Protein AF-A0A1E1XNE6-F1 (afdb_monomer_lite)

Foldseek 3Di:
DCQPDPLLLVQLVLLQFAEEEEAAFFLLCLVVVQVSNCVSPVLEDEAELCPQQDDDNRDDDDPVSSVVSLVVSLVVLLVCLVVSRRHYYDRYNPQALQSVQSVLLSCQLSQHHYDYHYSDDPVPDDLVSSCVRGPVNDDSVVRVVSNVRGDDWAFQFWFWWFRPLVLLLVQLVVLVLLVLCVVVVHPSPFFWWFAGHIWGWTLEGLRRVPDVVSVVLCVQCVVQFSPKDKWWFFWWKAFPQWIKGKTADDPCCNVRRSPPDDHPFDPCVLDDDSHRNHDQGDGSPNDDPDRPDFPDWAFDDDDDLRIIIIGSTGRPSDNPDPSPDGSCPSVVVVVCVVVVVPDAFDDRPQWTWDDDPGIIIIGGRTTGMTMTGIHGHHHSDDPPWDFDPCCVVPVDDPPDRDDGTDDD

Sequence (408 aa):
PFLNNDESIEFLRSYGRVMFITRGLPGSGKSGIAEAVKETYQSCKIIRADQMFVGFGAVEKTPETTIESHLRCQQKTVEALERNTSFVVNCNNNATIRETSKYIELAASYGYLVIIIDTFQKELMTVEYLVACNTKMLDRTYINRALEKWEEVHPLCTGWFLKPSDKSSLLCRLALLLKECAAKGLPTNVQVYAIPGPTFCLARFCWFGMEQSNRDYFDKVKNAIGTTHLLRVCGYMIENETIYGLVELEDTLKEELAGGHAVESLETARWKATCCVALPATPFPQPEEDAPQLAMSVPTSAVSNHTSFIVLGNTNGATTTPNAPKPKIAETWQKVLRETRHTLAARIGDAAVRVGDGGLLVLLDHALCVETLFAGFYQPYIPSYRPCKYFATKGGCKRRTTCMFDHF

Secondary structure (DSSP, 8-state):
-TTT-HHHHHHHHHH--EEEEEE--TTSSHHHHHHHHHHHSTT-EEE-GGGGGSSTTPPP--HHHHHHHHHHHHHHHHHHHHTT-SEEEE-S---SHHHHHHHHHHHHHTTPEEEEEE---TTT--HHHHHHH-TT---HHHHHHHHHT------SEEEEEEPHHHHHHHHHHHHHHHHHHHHTT-S-----EEPSS-EEEEEEE-GGG-SHHHHHHHHHHGGGTT-EEEEEEEEEEEETTEEEEEEE--HHHIIIII-SS------GGG------SS---EEPPPPPS-----EEEEEPPS--S-EEEEEEEESS---SPP----THHHHHHHHHHHHTTSSPPEEETTEEEEEETTEEEEEEEEEEEEEEEEEEE-----TTPPB-HHHHHHSS-TT-S--SB---

Radius of gyration: 23.11 Å; chains: 1; bounding box: 55×43×73 Å

Organism: Amblyomma sculptum (NCBI:txid1581419)

pLDDT: mean 79.0, std 18.54, range [33.38, 98.25]

InterPro domains:
  IPR000571 Zinc finger, CCCH-type [PS50103] (382-408)
  IPR008431 Cyclic nucleotide phosphodiesterase [PTHR10156] (1-381)
  IPR027417 P-loop containing nucleoside triphosphate hydrolase [G3DSA:3.40.50.300] (15-153)
  IPR027417 P-loop containing nucleoside triphosphate hydrolase [SSF52540] (17-117)

Structure (mmCIF, N/CA/C/O backbone):
data_AF-A0A1E1XNE6-F1
#
_entry.id   AF-A0A1E1XNE6-F1
#
loop_
_atom_site.group_PDB
_atom_site.id
_atom_site.type_symbol
_atom_site.label_atom_id
_atom_site.label_alt_id
_atom_site.label_comp_id
_atom_site.label_asym_id
_atom_site.label_entity_id
_atom_site.label_seq_id
_atom_site.pdbx_PDB_ins_code
_atom_site.Cartn_x
_atom_site.Cartn_y
_atom_site.Cartn_z
_atom_site.occupancy
_atom_site.B_iso_or_equiv
_atom_site.auth_seq_id
_atom_site.auth_comp_id
_atom_site.auth_asym_id
_atom_site.auth_atom_id
_atom_site.pdbx_PDB_model_num
ATOM 1 N N . PRO A 1 1 ? -2.086 -12.747 -8.556 1.00 90.38 1 PRO A N 1
ATOM 2 C CA . PRO A 1 1 ? -3.326 -12.415 -7.809 1.00 90.38 1 PRO A CA 1
ATOM 3 C C . PRO A 1 1 ? -4.085 -11.224 -8.413 1.00 90.38 1 PRO A C 1
ATOM 5 O O . PRO A 1 1 ? -5.152 -11.404 -8.981 1.00 90.38 1 PRO A O 1
ATOM 8 N N . PHE A 1 2 ? -3.482 -10.033 -8.415 1.00 92.38 2 PHE A N 1
ATOM 9 C CA . PHE A 1 2 ? -4.093 -8.774 -8.876 1.00 92.38 2 PHE A CA 1
ATOM 10 C C . PHE A 1 2 ? -4.410 -8.673 -10.389 1.00 92.38 2 PHE A C 1
ATOM 12 O O . PHE A 1 2 ? -4.838 -7.623 -10.846 1.00 92.38 2 PHE A O 1
ATOM 19 N N . LEU A 1 3 ? -4.173 -9.715 -11.194 1.00 93.56 3 LEU A N 1
ATOM 20 C CA . LEU A 1 3 ? -4.528 -9.744 -12.627 1.00 93.56 3 LEU A CA 1
ATOM 21 C C . LEU A 1 3 ? -5.505 -10.860 -12.994 1.00 93.56 3 LEU A C 1
ATOM 23 O O . LEU A 1 3 ? -6.094 -10.814 -14.068 1.00 93.56 3 LEU A O 1
ATOM 27 N N . ASN A 1 4 ? -5.633 -11.880 -12.146 1.00 93.19 4 ASN A N 1
ATOM 28 C CA . ASN A 1 4 ? -6.247 -13.153 -12.517 1.00 93.19 4 ASN A CA 1
ATOM 29 C C . ASN A 1 4 ? -7.131 -13.775 -11.428 1.00 93.19 4 ASN A C 1
ATOM 31 O O . ASN A 1 4 ? -7.673 -14.851 -11.647 1.00 93.19 4 ASN A O 1
ATOM 35 N N . ASN A 1 5 ? -7.242 -13.146 -10.258 1.00 96.06 5 ASN A N 1
ATOM 36 C CA . ASN A 1 5 ? -8.166 -13.551 -9.208 1.00 96.06 5 ASN A CA 1
ATOM 37 C C . ASN A 1 5 ? -9.267 -12.490 -9.092 1.00 96.06 5 ASN A C 1
ATOM 39 O O . ASN A 1 5 ? -8.969 -11.326 -8.822 1.00 96.06 5 ASN A O 1
ATOM 43 N N . ASP A 1 6 ? -10.516 -12.898 -9.310 1.00 96.62 6 ASP A N 1
ATOM 44 C CA . ASP A 1 6 ? -11.656 -11.981 -9.418 1.00 96.62 6 ASP A CA 1
ATOM 45 C C . ASP A 1 6 ? -11.908 -11.193 -8.129 1.00 96.62 6 ASP A C 1
ATOM 47 O O . ASP A 1 6 ? -12.137 -9.986 -8.192 1.00 96.62 6 ASP A O 1
ATOM 51 N N . GLU A 1 7 ? -11.774 -11.833 -6.964 1.00 95.62 7 GLU A N 1
ATOM 52 C CA . GLU A 1 7 ? -11.918 -11.176 -5.656 1.00 95.62 7 GLU A CA 1
ATOM 53 C C . GLU A 1 7 ? -10.879 -10.065 -5.481 1.00 95.62 7 GLU A C 1
ATOM 55 O O . GLU A 1 7 ? -11.202 -8.932 -5.140 1.00 95.62 7 GLU A O 1
ATOM 60 N N . SER A 1 8 ? -9.621 -10.352 -5.817 1.00 96.44 8 SER A N 1
ATOM 61 C CA . SER A 1 8 ? -8.523 -9.385 -5.750 1.00 96.44 8 SER A CA 1
ATOM 62 C C . SER A 1 8 ? -8.714 -8.224 -6.723 1.00 96.44 8 SER A C 1
ATOM 64 O O . SER A 1 8 ? -8.412 -7.071 -6.402 1.00 96.44 8 SER A O 1
ATOM 66 N N . ILE A 1 9 ? -9.221 -8.510 -7.923 1.00 96.88 9 ILE A N 1
ATOM 67 C CA . ILE A 1 9 ? -9.529 -7.489 -8.924 1.00 96.88 9 ILE A CA 1
ATOM 68 C C . ILE A 1 9 ? -10.648 -6.577 -8.419 1.00 96.88 9 ILE A C 1
ATOM 70 O O . ILE A 1 9 ? -10.508 -5.353 -8.492 1.00 96.88 9 ILE A O 1
ATOM 74 N N . GLU A 1 10 ? -11.724 -7.151 -7.885 1.00 95.88 10 GLU A N 1
ATOM 75 C CA . GLU A 1 10 ? -12.870 -6.399 -7.382 1.00 95.88 10 GLU A CA 1
ATOM 76 C C . GLU A 1 10 ? -12.522 -5.596 -6.126 1.00 95.88 10 GLU A C 1
ATOM 78 O O . GLU A 1 10 ? -12.848 -4.409 -6.024 1.00 95.88 10 GLU A O 1
ATOM 83 N N . PHE A 1 11 ? -11.730 -6.178 -5.222 1.00 95.75 11 PHE A N 1
ATOM 84 C CA . PHE A 1 11 ? -11.155 -5.460 -4.094 1.00 95.75 11 PHE A CA 1
ATOM 85 C C . PHE A 1 11 ? -10.412 -4.208 -4.571 1.00 95.75 11 PHE A C 1
ATOM 87 O O . PHE A 1 11 ? -10.696 -3.103 -4.111 1.00 95.75 11 PHE A O 1
ATOM 94 N N . LEU A 1 12 ? -9.491 -4.346 -5.528 1.00 96.00 12 LEU A N 1
ATOM 95 C CA . LEU A 1 12 ? -8.686 -3.225 -6.019 1.00 96.00 12 LEU A CA 1
ATOM 96 C C . LEU A 1 12 ? -9.530 -2.161 -6.743 1.00 96.00 12 LEU A C 1
ATOM 98 O O . LEU A 1 12 ? -9.240 -0.970 -6.610 1.00 96.00 12 LEU A O 1
ATOM 102 N N . ARG A 1 13 ? -10.599 -2.558 -7.450 1.00 94.94 13 ARG A N 1
ATOM 103 C CA . ARG A 1 13 ? -11.595 -1.632 -8.029 1.00 94.94 13 ARG A CA 1
ATOM 104 C C . ARG A 1 13 ? -12.302 -0.822 -6.955 1.00 94.94 13 ARG A C 1
ATOM 106 O O . ARG A 1 13 ? -12.348 0.402 -7.066 1.00 94.94 13 ARG A O 1
ATOM 113 N N . SER A 1 14 ? -12.768 -1.479 -5.898 1.00 91.94 14 SER A N 1
ATOM 114 C CA . SER A 1 14 ? -13.415 -0.805 -4.768 1.00 91.94 14 SER A CA 1
ATOM 115 C C . SER A 1 14 ? -12.447 0.040 -3.923 1.00 91.94 14 SER A C 1
ATOM 117 O O . SER A 1 14 ? -12.852 1.052 -3.357 1.00 91.94 14 SER A O 1
ATOM 119 N N . TYR A 1 15 ? -11.153 -0.307 -3.884 1.00 92.50 15 TYR A N 1
ATOM 120 C CA . TYR A 1 15 ? -10.120 0.493 -3.216 1.00 92.50 15 TYR A CA 1
ATOM 121 C C . TYR A 1 15 ? -9.911 1.854 -3.907 1.00 92.50 15 TYR A C 1
ATOM 123 O O . TYR A 1 15 ? -9.695 2.872 -3.249 1.00 92.50 15 TYR A O 1
ATOM 131 N N . GLY A 1 16 ? -9.973 1.887 -5.242 1.00 89.69 16 GLY A N 1
ATOM 132 C CA . GLY A 1 16 ? -10.136 3.112 -6.033 1.00 89.69 16 GLY A CA 1
ATOM 133 C C . GLY A 1 16 ? -8.906 4.014 -6.205 1.00 89.69 16 GLY A C 1
ATOM 134 O O . GLY A 1 16 ? -8.994 4.975 -6.964 1.00 89.69 16 GLY A O 1
ATOM 135 N N . ARG A 1 17 ? -7.771 3.740 -5.544 1.00 92.94 17 ARG A N 1
ATOM 136 C CA . ARG A 1 17 ? -6.481 4.450 -5.719 1.00 92.94 17 ARG A CA 1
ATOM 137 C C . ARG A 1 17 ? -5.291 3.501 -5.621 1.00 92.94 17 ARG A C 1
ATOM 139 O O . ARG A 1 17 ? -4.729 3.298 -4.543 1.00 92.94 17 ARG A O 1
ATOM 146 N N . VAL A 1 18 ? -4.885 2.934 -6.748 1.00 96.62 18 VAL A N 1
ATOM 147 C CA . VAL A 1 18 ? -3.808 1.941 -6.820 1.00 96.62 18 VAL A CA 1
ATOM 148 C C . VAL A 1 18 ? -2.754 2.395 -7.820 1.00 96.62 18 VAL A C 1
ATOM 150 O O . VAL A 1 18 ? -3.054 2.748 -8.962 1.00 96.62 18 VAL A O 1
ATOM 153 N N . MET A 1 19 ? -1.498 2.397 -7.384 1.00 97.69 19 MET A N 1
ATOM 154 C CA . MET A 1 19 ? -0.350 2.656 -8.235 1.00 97.69 19 MET A CA 1
ATOM 155 C C . MET A 1 19 ? 0.475 1.382 -8.392 1.00 97.69 19 MET A C 1
ATOM 157 O O . MET A 1 19 ? 1.086 0.889 -7.446 1.00 97.69 19 MET A O 1
ATOM 161 N N . PHE A 1 20 ? 0.530 0.877 -9.618 1.00 98.00 20 PHE A N 1
ATOM 162 C CA . PHE A 1 20 ? 1.416 -0.214 -9.987 1.00 98.00 20 PHE A CA 1
ATOM 163 C C . PHE A 1 20 ? 2.768 0.352 -10.412 1.00 98.00 20 PHE A C 1
ATOM 165 O O . PHE A 1 20 ? 2.851 1.221 -11.285 1.00 98.00 20 PHE A O 1
ATOM 172 N N . ILE A 1 21 ? 3.845 -0.153 -9.823 1.00 97.44 21 ILE A N 1
ATOM 173 C CA . ILE A 1 21 ? 5.212 0.179 -10.224 1.00 97.44 21 ILE A CA 1
ATOM 174 C C . ILE A 1 21 ? 5.817 -1.084 -10.817 1.00 97.44 21 ILE A C 1
ATOM 176 O O . ILE A 1 21 ? 6.211 -1.992 -10.088 1.00 97.44 21 ILE A O 1
ATOM 180 N N . THR A 1 22 ? 5.899 -1.158 -12.144 1.00 95.62 22 THR A N 1
ATOM 181 C CA . THR A 1 22 ? 6.597 -2.281 -12.773 1.00 95.62 22 THR A CA 1
ATOM 182 C C . THR A 1 22 ? 8.096 -2.061 -12.670 1.00 95.62 22 THR A C 1
ATOM 184 O O . THR A 1 22 ? 8.577 -0.938 -12.861 1.00 95.62 22 THR A O 1
ATOM 187 N N . ARG A 1 23 ? 8.839 -3.135 -12.451 1.00 93.88 23 ARG A N 1
ATOM 188 C CA . ARG A 1 23 ? 10.296 -3.135 -12.426 1.00 93.88 23 ARG A CA 1
ATOM 189 C C . ARG A 1 23 ? 10.816 -4.287 -13.268 1.00 93.88 23 ARG A C 1
ATOM 191 O O . ARG A 1 23 ? 10.177 -5.332 -13.402 1.00 93.88 23 ARG A O 1
ATOM 198 N N . GLY A 1 24 ? 11.968 -4.087 -13.886 1.00 93.06 24 GLY A N 1
ATOM 199 C CA . GLY A 1 24 ? 12.629 -5.122 -14.670 1.00 93.06 24 GLY A CA 1
ATOM 200 C C . GLY A 1 24 ? 13.519 -4.564 -15.766 1.00 93.06 24 GLY A C 1
ATOM 201 O O . GLY A 1 24 ? 13.352 -3.435 -16.242 1.00 93.06 24 GLY A O 1
ATOM 202 N N . LEU A 1 25 ? 14.463 -5.379 -16.215 1.00 92.44 25 LEU A N 1
ATOM 203 C CA . LEU A 1 25 ? 15.379 -5.030 -17.297 1.00 92.44 25 LEU A CA 1
ATOM 204 C C . LEU A 1 25 ? 14.658 -4.987 -18.660 1.00 92.44 25 LEU A C 1
ATOM 206 O O . LEU A 1 25 ? 13.576 -5.556 -18.816 1.00 92.44 25 LEU A O 1
ATOM 210 N N . PRO A 1 26 ? 15.157 -4.253 -19.671 1.00 91.31 26 PRO A N 1
ATOM 211 C CA . PRO A 1 26 ? 14.596 -4.337 -21.022 1.00 91.31 26 PRO A CA 1
ATOM 212 C C . PRO A 1 26 ? 14.515 -5.795 -21.499 1.00 91.31 26 PRO A C 1
ATOM 214 O O . PRO A 1 26 ? 15.454 -6.550 -21.289 1.00 91.31 26 PRO A O 1
ATOM 217 N N . GLY A 1 27 ? 13.387 -6.184 -22.100 1.00 89.31 27 GLY A N 1
ATOM 218 C CA . GLY A 1 27 ? 13.126 -7.576 -22.497 1.00 89.31 27 GLY A CA 1
ATOM 219 C C . GLY A 1 27 ? 12.439 -8.444 -21.432 1.00 89.31 27 GLY A C 1
ATOM 220 O O . GLY A 1 27 ? 11.942 -9.508 -21.769 1.00 89.31 27 GLY A O 1
ATOM 221 N N . SER A 1 28 ? 12.296 -7.981 -20.182 1.00 93.00 28 SER A N 1
ATOM 222 C CA . SER A 1 28 ? 11.660 -8.759 -19.097 1.00 93.00 28 SER A CA 1
ATOM 223 C C . SER A 1 28 ? 10.123 -8.829 -19.144 1.00 93.00 28 SER A C 1
ATOM 225 O O . SER A 1 28 ? 9.506 -9.330 -18.215 1.00 93.00 28 SER A O 1
ATOM 227 N N . GLY A 1 29 ? 9.467 -8.279 -20.173 1.00 91.12 29 GLY A N 1
ATOM 228 C CA . GLY A 1 29 ? 8.001 -8.330 -20.295 1.00 91.12 29 GLY A CA 1
ATOM 229 C C . GLY A 1 29 ? 7.211 -7.226 -19.572 1.00 91.12 29 GLY A C 1
ATOM 230 O O . GLY A 1 29 ? 5.984 -7.273 -19.568 1.00 91.12 29 GLY A O 1
ATOM 231 N N . LYS A 1 30 ? 7.867 -6.186 -19.028 1.00 92.88 30 LYS A N 1
ATOM 232 C CA . LYS A 1 30 ? 7.197 -5.035 -18.368 1.00 92.88 30 LYS A CA 1
ATOM 233 C C . LYS A 1 30 ? 6.020 -4.456 -19.151 1.00 92.88 30 LYS A C 1
ATOM 235 O O . LYS A 1 30 ? 4.964 -4.213 -18.580 1.00 92.88 30 LYS A O 1
ATOM 240 N N . SER A 1 31 ? 6.210 -4.219 -20.451 1.00 91.12 31 SER A N 1
ATOM 241 C CA . SER A 1 31 ? 5.159 -3.651 -21.296 1.00 91.12 31 SER A CA 1
ATOM 242 C C . SER A 1 31 ? 3.956 -4.582 -21.390 1.00 91.12 31 SER A C 1
ATOM 244 O O . SER A 1 31 ? 2.843 -4.094 -21.268 1.00 91.12 31 SER A O 1
ATOM 246 N N . GLY A 1 32 ? 4.178 -5.895 -21.514 1.00 93.19 32 GLY A N 1
ATOM 247 C CA . GLY A 1 32 ? 3.101 -6.887 -21.534 1.00 93.19 32 GLY A CA 1
ATOM 248 C C . GLY A 1 32 ? 2.303 -6.896 -20.232 1.00 93.19 32 GLY A C 1
ATOM 249 O O . GLY A 1 32 ? 1.083 -6.822 -20.269 1.00 93.19 32 GLY A O 1
ATOM 250 N N . ILE A 1 33 ? 2.981 -6.872 -19.080 1.00 94.00 33 ILE A N 1
ATOM 251 C CA . ILE A 1 33 ? 2.307 -6.770 -17.775 1.00 94.00 33 ILE A CA 1
ATOM 252 C C . ILE A 1 33 ? 1.530 -5.458 -17.637 1.00 94.00 33 ILE A C 1
ATOM 254 O O . ILE A 1 33 ? 0.410 -5.460 -17.143 1.00 94.00 33 ILE A O 1
ATOM 258 N N . ALA A 1 34 ? 2.095 -4.333 -18.074 1.00 94.50 34 ALA A N 1
ATOM 259 C CA . ALA A 1 34 ? 1.405 -3.049 -18.015 1.00 94.50 34 ALA A CA 1
ATOM 260 C C . ALA A 1 34 ? 0.155 -3.007 -18.914 1.00 94.50 34 ALA A C 1
ATOM 262 O O . ALA A 1 34 ? -0.845 -2.419 -18.506 1.00 94.50 34 ALA A O 1
ATOM 263 N N . GLU A 1 35 ? 0.192 -3.628 -20.098 1.00 95.00 35 GLU A N 1
ATOM 264 C CA . GLU A 1 35 ? -1.008 -3.778 -20.932 1.00 95.00 35 GLU A CA 1
ATOM 265 C C . GLU A 1 35 ? -2.024 -4.727 -20.284 1.00 95.00 35 GLU A C 1
ATOM 267 O O . GLU A 1 35 ? -3.192 -4.370 -20.215 1.00 95.00 35 GLU A O 1
ATOM 272 N N . ALA A 1 36 ? -1.593 -5.849 -19.694 1.00 96.31 36 ALA A N 1
ATOM 273 C CA . ALA A 1 36 ? -2.488 -6.743 -18.952 1.00 96.31 36 ALA A CA 1
ATOM 274 C C . ALA A 1 36 ? -3.188 -6.019 -17.786 1.00 96.31 36 ALA A C 1
ATOM 276 O O . ALA A 1 36 ? -4.395 -6.143 -17.610 1.00 96.31 36 ALA A O 1
ATOM 277 N N . VAL A 1 37 ? -2.466 -5.174 -17.035 1.00 96.38 37 VAL A N 1
ATOM 278 C CA . VAL A 1 37 ? -3.076 -4.298 -16.016 1.00 96.38 37 VAL A CA 1
ATOM 279 C C . VAL A 1 37 ? -4.125 -3.383 -16.650 1.00 96.38 37 VAL A C 1
ATOM 281 O O . VAL A 1 37 ? -5.201 -3.204 -16.092 1.00 96.38 37 VAL A O 1
ATOM 284 N N . LYS A 1 38 ? -3.856 -2.798 -17.818 1.00 96.00 38 LYS A N 1
ATOM 285 C CA . LYS A 1 38 ? -4.816 -1.918 -18.494 1.00 96.00 38 LYS A CA 1
ATOM 286 C C . LYS A 1 38 ? -6.040 -2.661 -19.035 1.00 96.00 38 LYS A C 1
ATOM 288 O O . LYS A 1 38 ? -7.130 -2.097 -19.013 1.00 96.00 38 LYS A O 1
ATOM 293 N N . GLU A 1 39 ? -5.884 -3.900 -19.481 1.00 96.25 39 GLU A N 1
ATOM 294 C CA . GLU A 1 39 ? -6.996 -4.766 -19.887 1.00 96.25 39 GLU A CA 1
ATOM 295 C C . GLU A 1 39 ? -7.897 -5.104 -18.690 1.00 96.25 39 GLU A C 1
ATOM 297 O O . GLU A 1 39 ? -9.117 -4.951 -18.771 1.00 96.25 39 GLU A O 1
ATOM 302 N N . THR A 1 40 ? -7.305 -5.468 -17.547 1.00 96.69 40 THR A N 1
ATOM 303 C CA . THR A 1 40 ? -8.038 -5.760 -16.302 1.00 96.69 40 THR A CA 1
ATOM 304 C C . THR A 1 40 ? -8.687 -4.507 -15.692 1.00 96.69 40 THR A C 1
ATOM 306 O O . THR A 1 40 ? -9.808 -4.562 -15.166 1.00 96.69 40 THR A O 1
ATOM 309 N N . TYR A 1 41 ? -8.002 -3.363 -15.775 1.00 95.81 41 TYR A N 1
ATOM 310 C CA . TYR A 1 41 ? -8.394 -2.081 -15.192 1.00 95.81 41 TYR A CA 1
ATOM 311 C C . TYR A 1 41 ? -8.491 -1.004 -16.284 1.00 95.81 41 TYR A C 1
ATOM 313 O O . TYR A 1 41 ? -7.586 -0.193 -16.461 1.00 95.81 41 TYR A O 1
ATOM 321 N N . GLN A 1 42 ? -9.610 -0.970 -17.012 1.00 88.50 42 GLN A N 1
ATOM 322 C CA . GLN A 1 42 ? -9.784 -0.167 -18.238 1.00 88.50 42 GLN A CA 1
ATOM 323 C C . GLN A 1 42 ? -9.517 1.345 -18.085 1.00 88.50 42 GLN A C 1
ATOM 325 O O . GLN A 1 42 ? -9.082 1.995 -19.035 1.00 88.50 42 GLN A O 1
ATOM 330 N N . SER A 1 43 ? -9.734 1.920 -16.895 1.00 88.19 43 SER A N 1
ATOM 331 C CA . SER A 1 43 ? -9.451 3.334 -16.595 1.00 88.19 43 SER A CA 1
ATOM 332 C C . SER A 1 43 ? -7.977 3.612 -16.256 1.00 88.19 43 SER A C 1
ATOM 334 O O . SER A 1 43 ? -7.619 4.734 -15.890 1.00 88.19 43 SER A O 1
ATOM 336 N N . CYS A 1 44 ? -7.107 2.605 -16.369 1.00 94.69 44 CYS A N 1
ATOM 337 C CA . CYS A 1 44 ? -5.704 2.699 -16.010 1.00 94.69 44 CYS A CA 1
ATOM 338 C C . CYS A 1 44 ? -4.906 3.611 -16.948 1.00 94.69 44 CYS A C 1
ATOM 340 O O . CYS A 1 44 ? -4.934 3.488 -18.177 1.00 94.69 44 CYS A O 1
ATOM 342 N N . LYS A 1 45 ? -4.091 4.484 -16.348 1.00 96.75 45 LYS A N 1
ATOM 343 C CA . LYS A 1 45 ? -3.137 5.334 -17.061 1.00 96.75 45 LYS A CA 1
ATOM 344 C C . LYS A 1 45 ? -1.726 4.758 -16.961 1.00 96.75 45 LYS A C 1
ATOM 346 O O . LYS A 1 45 ? -1.092 4.815 -15.909 1.00 96.75 45 LYS A O 1
ATOM 351 N N . ILE A 1 46 ? -1.215 4.249 -18.082 1.00 97.12 46 ILE A N 1
ATOM 352 C CA . ILE A 1 46 ? 0.179 3.803 -18.210 1.00 97.12 46 ILE A CA 1
ATOM 353 C C . ILE A 1 46 ? 1.076 5.007 -18.511 1.00 97.12 46 ILE A C 1
ATOM 355 O O . ILE A 1 46 ? 0.827 5.767 -19.448 1.00 97.12 46 ILE A O 1
ATOM 359 N N . ILE A 1 47 ? 2.144 5.165 -17.733 1.00 96.38 47 ILE A N 1
ATOM 360 C CA . ILE A 1 47 ? 3.097 6.269 -17.838 1.00 96.38 47 ILE A CA 1
ATOM 361 C C . ILE A 1 47 ? 4.509 5.694 -17.948 1.00 96.38 47 ILE A C 1
ATOM 363 O O . ILE A 1 47 ? 4.942 4.898 -17.112 1.00 96.38 47 ILE A O 1
ATOM 367 N N . ARG A 1 48 ? 5.230 6.100 -18.998 1.00 93.50 48 ARG A N 1
ATOM 368 C CA . ARG A 1 48 ? 6.601 5.664 -19.292 1.00 93.50 48 ARG A CA 1
ATOM 369 C C . ARG A 1 48 ? 7.446 6.861 -19.719 1.00 93.50 48 ARG A C 1
ATOM 371 O O . ARG A 1 48 ? 6.958 7.736 -20.434 1.00 93.50 48 ARG A O 1
ATOM 378 N N . ALA A 1 49 ? 8.705 6.901 -19.289 1.00 91.69 49 ALA A N 1
ATOM 379 C CA . ALA A 1 49 ? 9.631 7.977 -19.646 1.00 91.69 49 ALA A CA 1
ATOM 380 C C . ALA A 1 49 ? 10.056 7.908 -21.120 1.00 91.69 49 ALA A C 1
ATOM 382 O O . ALA A 1 49 ? 10.192 8.926 -21.789 1.00 91.69 49 ALA A O 1
ATOM 383 N N . ASP A 1 50 ? 10.205 6.699 -21.654 1.00 87.50 50 ASP A N 1
ATOM 384 C CA . ASP A 1 50 ? 10.678 6.473 -23.018 1.00 87.50 50 ASP A CA 1
ATOM 385 C C . ASP A 1 50 ? 9.693 6.893 -24.115 1.00 87.50 50 ASP A C 1
ATOM 387 O O . ASP A 1 50 ? 10.102 6.989 -25.267 1.00 87.50 50 ASP A O 1
ATOM 391 N N . GLN A 1 51 ? 8.439 7.199 -23.767 1.00 86.69 51 GLN A N 1
ATOM 392 C CA . GLN A 1 51 ? 7.393 7.598 -24.711 1.00 86.69 51 GLN A CA 1
ATOM 393 C C . GLN A 1 51 ? 7.792 8.805 -25.579 1.00 86.69 51 GLN A C 1
ATOM 395 O O . GLN A 1 51 ? 7.280 8.962 -26.679 1.00 86.69 51 GLN A O 1
ATOM 400 N N . MET A 1 52 ? 8.702 9.661 -25.106 1.00 87.06 52 MET A N 1
ATOM 401 C CA . MET A 1 52 ? 9.171 10.831 -25.864 1.00 87.06 52 MET A CA 1
ATOM 402 C C . MET A 1 52 ? 10.083 10.475 -27.048 1.00 87.06 52 MET A C 1
ATOM 404 O O . MET A 1 52 ? 10.293 11.303 -27.931 1.00 87.06 52 MET A O 1
ATOM 408 N N . PHE A 1 53 ? 10.638 9.262 -27.047 1.00 88.62 53 PHE A N 1
ATOM 409 C CA . PHE A 1 53 ? 11.631 8.789 -28.015 1.00 88.62 53 PHE A CA 1
ATOM 410 C C . PHE A 1 53 ? 11.040 7.815 -29.043 1.00 88.62 53 PHE A C 1
ATOM 412 O O . PHE A 1 53 ? 11.783 7.160 -29.768 1.00 88.62 53 PHE A O 1
ATOM 419 N N . VAL A 1 54 ? 9.716 7.666 -29.082 1.00 83.31 54 VAL A N 1
ATOM 420 C CA . VAL A 1 54 ? 9.014 6.739 -29.979 1.00 83.31 54 VAL A CA 1
ATOM 421 C C . VAL A 1 54 ? 7.867 7.449 -30.688 1.00 83.31 54 VAL A C 1
ATOM 423 O O . VAL A 1 54 ? 7.125 8.208 -30.070 1.00 83.31 54 VAL A O 1
ATOM 426 N N . GLY A 1 55 ? 7.700 7.160 -31.981 1.00 82.44 55 GLY A N 1
ATOM 427 C CA . GLY A 1 55 ? 6.631 7.706 -32.823 1.00 82.44 55 GLY A CA 1
ATOM 428 C C . GLY A 1 55 ? 7.055 8.884 -33.707 1.00 82.44 55 GLY A C 1
ATOM 429 O O . GLY A 1 55 ? 8.226 9.252 -33.785 1.00 82.44 55 GLY A O 1
ATOM 430 N N . PHE A 1 56 ? 6.082 9.459 -34.414 1.00 78.25 56 PHE A N 1
ATOM 431 C CA . PHE A 1 56 ? 6.297 10.613 -35.288 1.00 78.25 56 PHE A CA 1
ATOM 432 C C . PHE A 1 56 ? 6.640 11.858 -34.456 1.00 78.25 56 PHE A C 1
ATOM 434 O O . PHE A 1 56 ? 5.913 12.193 -33.522 1.00 78.25 56 PHE A O 1
ATOM 441 N N . GLY A 1 57 ? 7.748 12.529 -34.781 1.00 82.56 57 GLY A N 1
ATOM 442 C CA . GLY A 1 57 ? 8.262 13.652 -33.986 1.00 82.56 57 GLY A CA 1
ATOM 443 C C . GLY A 1 57 ? 9.000 13.237 -32.705 1.00 82.56 57 GLY A C 1
ATOM 444 O O . GLY A 1 57 ? 9.117 14.051 -31.790 1.00 82.56 57 GLY A O 1
ATOM 445 N N . ALA A 1 58 ? 9.473 11.986 -32.621 1.00 87.50 58 ALA A N 1
ATOM 446 C CA . ALA A 1 58 ? 10.319 11.524 -31.523 1.00 87.50 58 ALA A CA 1
ATOM 447 C C . ALA A 1 58 ? 11.556 12.419 -31.354 1.00 87.50 58 ALA A C 1
ATOM 449 O O . ALA A 1 58 ? 12.234 12.763 -32.324 1.00 87.50 58 ALA A O 1
ATOM 450 N N . VAL A 1 59 ? 11.852 12.771 -30.105 1.00 88.69 59 VAL A N 1
ATOM 451 C CA . VAL A 1 59 ? 13.028 13.574 -29.760 1.00 88.69 59 VAL A CA 1
ATOM 452 C C . VAL A 1 59 ? 14.278 12.698 -29.859 1.00 88.69 59 VAL A C 1
ATOM 454 O O . VAL A 1 59 ? 14.233 11.508 -29.543 1.00 88.69 59 VAL A O 1
ATOM 457 N N . GLU A 1 60 ? 15.409 13.269 -30.271 1.00 88.56 60 GLU A N 1
ATOM 458 C CA . GLU A 1 60 ? 16.684 12.555 -30.223 1.00 88.56 60 GLU A CA 1
ATOM 459 C C . GLU A 1 60 ? 17.060 12.230 -28.771 1.00 88.56 60 GLU A C 1
ATOM 461 O O . GLU A 1 60 ? 16.911 13.046 -27.856 1.00 88.56 60 GLU A O 1
ATOM 466 N N . LYS A 1 61 ? 17.548 11.010 -28.542 1.00 87.06 61 LYS A N 1
ATOM 467 C CA . LYS A 1 61 ? 17.945 10.554 -27.214 1.00 87.06 61 LYS A CA 1
ATOM 468 C C . LYS A 1 61 ? 19.368 11.011 -26.882 1.00 87.06 61 LYS A C 1
ATOM 470 O O . LYS A 1 61 ? 20.338 10.346 -27.232 1.00 87.06 61 LYS A O 1
ATOM 475 N N . THR A 1 62 ? 19.470 12.093 -26.121 1.00 90.62 62 THR A N 1
ATOM 476 C CA . THR A 1 62 ? 20.700 12.630 -25.529 1.00 90.62 62 THR A CA 1
ATOM 477 C C . THR A 1 62 ? 20.651 12.469 -24.002 1.00 90.62 62 THR A C 1
ATOM 479 O O . THR A 1 62 ? 19.603 12.107 -23.445 1.00 90.62 62 THR A O 1
ATOM 482 N N . PRO A 1 63 ? 21.757 12.698 -23.272 1.00 89.25 63 PRO A N 1
ATOM 483 C CA . PRO A 1 63 ? 21.727 12.750 -21.810 1.00 89.25 63 PRO A CA 1
ATOM 484 C C . PRO A 1 63 ? 20.702 13.758 -21.262 1.00 89.25 63 PRO A C 1
ATOM 486 O O . PRO A 1 63 ? 19.960 13.437 -20.333 1.00 89.25 63 PRO A O 1
ATOM 489 N N . GLU A 1 64 ? 20.600 14.938 -21.872 1.00 92.00 64 GLU A N 1
ATOM 490 C CA . GLU A 1 64 ? 19.695 16.023 -21.476 1.00 92.00 64 GLU A CA 1
ATOM 491 C C . GLU A 1 64 ? 18.236 15.627 -21.704 1.00 92.00 64 GLU A C 1
ATOM 493 O O . GLU A 1 64 ? 17.426 15.678 -20.775 1.00 92.00 64 GLU A O 1
ATOM 498 N N . THR A 1 65 ? 17.908 15.138 -22.905 1.00 92.00 65 THR A N 1
ATOM 499 C CA . THR A 1 65 ? 16.535 14.718 -23.230 1.00 92.00 65 THR A CA 1
ATOM 500 C C . THR A 1 65 ? 16.133 13.470 -22.442 1.00 92.00 65 THR A C 1
ATOM 502 O O . THR A 1 65 ? 14.963 13.294 -22.101 1.00 92.00 65 THR A O 1
ATOM 505 N N . THR A 1 66 ? 17.093 12.624 -22.043 1.00 89.00 66 THR A N 1
ATOM 506 C CA . THR A 1 66 ? 16.857 11.512 -21.105 1.00 89.00 66 THR A CA 1
ATOM 507 C C . THR A 1 66 ? 16.461 12.020 -19.719 1.00 89.00 66 THR A C 1
ATOM 509 O O . THR A 1 66 ? 15.491 11.516 -19.147 1.00 89.00 66 THR A O 1
ATOM 512 N N . ILE A 1 67 ? 17.154 13.023 -19.174 1.00 90.25 67 ILE A N 1
ATOM 513 C CA . ILE A 1 67 ? 16.779 13.637 -17.889 1.00 90.25 67 ILE A CA 1
ATOM 514 C C . ILE A 1 67 ? 15.381 14.253 -17.991 1.00 90.25 67 ILE A C 1
ATOM 516 O O . ILE A 1 67 ? 14.524 13.971 -17.147 1.00 90.25 67 ILE A O 1
ATOM 520 N N . GLU A 1 68 ? 15.127 15.021 -19.052 1.00 93.31 68 GLU A N 1
ATOM 521 C CA . GLU A 1 68 ? 13.823 15.624 -19.330 1.00 93.31 68 GLU A CA 1
ATOM 522 C C . GLU A 1 68 ? 12.713 14.565 -19.389 1.00 93.31 68 GLU A C 1
ATOM 524 O O . GLU A 1 68 ? 11.651 14.737 -18.790 1.00 93.31 68 GLU A O 1
ATOM 529 N N . SER A 1 69 ? 12.984 13.412 -20.008 1.00 93.69 69 SER A N 1
ATOM 530 C CA . SER A 1 69 ? 12.023 12.309 -20.114 1.00 93.69 69 SER A CA 1
ATOM 531 C C . SER A 1 69 ? 11.550 11.790 -18.762 1.00 93.69 69 SER A C 1
ATOM 533 O O . SER A 1 69 ? 10.357 11.550 -18.548 1.00 93.69 69 SER A O 1
ATOM 535 N N . HIS A 1 70 ? 12.471 11.680 -17.806 1.00 92.81 70 HIS A N 1
ATOM 536 C CA . HIS A 1 70 ? 12.156 11.237 -16.459 1.00 92.81 70 HIS A CA 1
ATOM 537 C C . HIS A 1 70 ? 11.427 12.314 -15.654 1.00 92.81 70 HIS A C 1
ATOM 539 O O . HIS A 1 70 ? 10.580 11.965 -14.828 1.00 92.81 70 HIS A O 1
ATOM 545 N N . LEU A 1 71 ? 11.725 13.597 -15.879 1.00 93.25 71 LEU A N 1
ATOM 546 C CA . LEU A 1 71 ? 10.992 14.709 -15.266 1.00 93.25 71 LEU A CA 1
ATOM 547 C C . LEU A 1 71 ? 9.554 14.763 -15.785 1.00 93.25 71 LEU A C 1
ATOM 549 O O . LEU A 1 71 ? 8.616 14.775 -14.991 1.00 93.25 71 LEU A O 1
ATOM 553 N N . ARG A 1 72 ? 9.364 14.671 -17.104 1.00 94.56 72 ARG A N 1
ATOM 554 C CA . ARG A 1 72 ? 8.037 14.642 -17.725 1.00 94.56 72 ARG A CA 1
ATOM 555 C C . ARG A 1 72 ? 7.230 13.414 -17.306 1.00 94.56 72 ARG A C 1
ATOM 557 O O . ARG A 1 72 ? 6.023 13.508 -17.102 1.00 94.56 72 ARG A O 1
ATOM 564 N N . CYS A 1 73 ? 7.878 12.261 -17.138 1.00 95.81 73 CYS A N 1
ATOM 565 C CA . CYS A 1 73 ? 7.243 11.057 -16.597 1.00 95.81 73 CYS A CA 1
ATOM 566 C C . CYS A 1 73 ? 6.718 11.278 -15.169 1.00 95.81 73 CYS A C 1
ATOM 568 O O . CYS A 1 73 ? 5.591 10.888 -14.861 1.00 95.81 73 CYS A O 1
ATOM 570 N N . GLN A 1 74 ? 7.508 11.921 -14.304 1.00 95.75 74 GLN A N 1
ATOM 571 C CA . GLN A 1 74 ? 7.088 12.267 -12.943 1.00 95.75 74 GLN A CA 1
ATOM 572 C C . GLN A 1 74 ? 5.944 13.287 -12.953 1.00 95.75 74 GLN A C 1
ATOM 574 O O . GLN A 1 74 ? 4.946 13.062 -12.280 1.00 95.75 74 GLN A O 1
ATOM 579 N N . GLN A 1 75 ? 6.022 14.336 -13.777 1.00 96.50 75 GLN A N 1
ATOM 580 C CA . GLN A 1 75 ? 4.948 15.328 -13.930 1.00 96.50 75 GLN A CA 1
ATOM 581 C C . GLN A 1 75 ? 3.634 14.686 -14.388 1.00 96.50 75 GLN A C 1
ATOM 583 O O . GLN A 1 75 ? 2.613 14.845 -13.731 1.00 96.50 75 GLN A O 1
ATOM 588 N N . LYS A 1 76 ? 3.662 13.856 -15.439 1.00 97.25 76 LYS A N 1
ATOM 589 C CA . LYS A 1 76 ? 2.480 13.101 -15.893 1.00 97.25 76 LYS A CA 1
ATOM 590 C C . LYS A 1 76 ? 1.907 12.186 -14.810 1.00 97.25 76 LYS A C 1
ATOM 592 O O . LYS A 1 76 ? 0.702 11.927 -14.812 1.00 97.25 76 LYS A O 1
ATOM 597 N N . THR A 1 77 ? 2.773 11.652 -13.943 1.00 97.25 77 THR A N 1
ATOM 598 C CA . THR A 1 77 ? 2.362 10.841 -12.790 1.00 97.25 77 THR A CA 1
ATOM 599 C C . THR A 1 77 ? 1.633 11.722 -11.788 1.00 97.25 77 THR A C 1
ATOM 601 O O . THR A 1 77 ? 0.493 11.416 -11.469 1.00 97.25 77 THR A O 1
ATOM 604 N N . VAL A 1 78 ? 2.222 12.849 -11.379 1.00 96.25 78 VAL A N 1
ATOM 605 C CA . VAL A 1 78 ? 1.581 13.839 -10.497 1.00 96.25 78 VAL A CA 1
ATOM 606 C C . VAL A 1 78 ? 0.215 14.259 -11.039 1.00 96.25 78 VAL A C 1
ATOM 608 O O . VAL A 1 78 ? -0.776 14.094 -10.341 1.00 96.25 78 VAL A O 1
ATOM 611 N N . GLU A 1 79 ? 0.128 14.656 -12.310 1.00 96.56 79 GLU A N 1
ATOM 612 C CA . GLU A 1 79 ? -1.140 15.031 -12.950 1.00 96.56 79 GLU A CA 1
ATOM 613 C C . GLU A 1 79 ? -2.195 13.914 -12.883 1.00 96.56 79 GLU A C 1
ATOM 615 O O . GLU A 1 79 ? -3.391 14.178 -12.772 1.00 96.56 79 GLU A O 1
ATOM 620 N N . ALA A 1 80 ? -1.783 12.647 -13.009 1.00 96.31 80 ALA A N 1
ATOM 621 C CA . ALA A 1 80 ? -2.697 11.514 -12.899 1.00 96.31 80 ALA A CA 1
ATOM 622 C C . ALA A 1 80 ? -3.198 11.334 -11.459 1.00 96.31 80 ALA A C 1
ATOM 624 O O . ALA A 1 80 ? -4.394 11.110 -11.253 1.00 96.31 80 ALA A O 1
ATOM 625 N N . LEU A 1 81 ? -2.291 11.456 -10.485 1.00 93.31 81 LEU A N 1
ATOM 626 C CA . LEU A 1 81 ? -2.593 11.308 -9.065 1.00 93.31 81 LEU A CA 1
ATOM 627 C C . LEU A 1 81 ? -3.496 12.446 -8.560 1.00 93.31 81 LEU A C 1
ATOM 629 O O . LEU A 1 81 ? -4.480 12.160 -7.879 1.00 93.31 81 LEU A O 1
ATOM 633 N N . GLU A 1 82 ? -3.223 13.695 -8.961 1.00 92.50 82 GLU A N 1
ATOM 634 C CA . GLU A 1 82 ? -4.032 14.894 -8.674 1.00 92.50 82 GLU A CA 1
ATOM 635 C C . GLU A 1 82 ? -5.452 14.787 -9.237 1.00 92.50 82 GLU A C 1
ATOM 637 O O . GLU A 1 82 ? -6.420 15.175 -8.588 1.00 92.50 82 GLU A O 1
ATOM 642 N N . ARG A 1 83 ? -5.598 14.200 -10.431 1.00 92.88 83 ARG A N 1
ATOM 643 C CA . ARG A 1 83 ? -6.906 13.923 -11.047 1.00 92.88 83 ARG A CA 1
ATOM 644 C C . ARG A 1 83 ? -7.628 12.722 -10.436 1.00 92.88 83 ARG A C 1
ATOM 646 O O . ARG A 1 83 ? -8.670 12.334 -10.952 1.00 92.88 83 ARG A O 1
ATOM 653 N N . ASN A 1 84 ? -7.090 12.124 -9.370 1.00 90.56 84 ASN A N 1
ATOM 654 C CA . ASN A 1 84 ? -7.649 10.940 -8.718 1.00 90.56 84 ASN A CA 1
ATOM 655 C C . ASN A 1 84 ? -7.859 9.766 -9.691 1.00 90.56 84 ASN A C 1
ATOM 657 O O . ASN A 1 84 ? -8.846 9.041 -9.591 1.00 90.56 84 ASN A O 1
ATOM 661 N N . THR A 1 85 ? -6.944 9.594 -10.652 1.00 95.00 85 THR A N 1
ATOM 662 C CA . THR A 1 85 ? -6.998 8.472 -11.599 1.00 95.00 85 THR A CA 1
ATOM 663 C C . THR A 1 85 ? -6.901 7.162 -10.825 1.00 95.00 85 THR A C 1
ATOM 665 O O . THR A 1 85 ? -5.865 6.902 -10.223 1.00 95.00 85 THR A O 1
ATOM 668 N N . SER A 1 86 ? -7.936 6.319 -10.860 1.00 94.12 86 SER A N 1
ATOM 669 C CA . SER A 1 86 ? -8.017 5.165 -9.953 1.00 94.12 86 SER A CA 1
ATOM 670 C C . SER A 1 86 ? -6.843 4.198 -10.054 1.00 94.12 86 SER A C 1
ATOM 672 O O . SER A 1 86 ? -6.385 3.675 -9.041 1.00 94.12 86 SER A O 1
ATOM 674 N N . PHE A 1 87 ? -6.336 3.997 -11.271 1.00 97.56 87 PHE A N 1
ATOM 675 C CA . PHE A 1 87 ? -5.226 3.099 -11.551 1.00 97.56 87 PHE A CA 1
ATOM 676 C C . PHE A 1 87 ? -4.138 3.828 -12.332 1.00 97.56 87 PHE A C 1
ATOM 678 O O . PHE A 1 87 ? -4.371 4.347 -13.427 1.00 97.56 87 PHE A O 1
ATOM 685 N N . VAL A 1 88 ? -2.928 3.854 -11.780 1.00 98.25 88 VAL A N 1
ATOM 686 C CA . VAL A 1 88 ? -1.753 4.440 -12.432 1.00 98.25 88 VAL A CA 1
ATOM 687 C C . VAL A 1 88 ? -0.668 3.382 -12.528 1.00 98.25 88 VAL A C 1
ATOM 689 O O . VAL A 1 88 ? -0.297 2.778 -11.528 1.00 98.25 88 VAL A O 1
ATOM 692 N N . VAL A 1 89 ? -0.123 3.169 -13.723 1.00 98.19 89 VAL A N 1
ATOM 693 C CA . VAL A 1 89 ? 1.003 2.253 -13.935 1.00 98.19 89 VAL A CA 1
ATOM 694 C C . VAL A 1 89 ? 2.237 3.064 -14.287 1.00 98.19 89 VAL A C 1
ATOM 696 O O . VAL A 1 89 ? 2.316 3.651 -15.368 1.00 98.19 89 VAL A O 1
ATOM 699 N N . ASN A 1 90 ? 3.240 3.053 -13.412 1.00 97.31 90 ASN A N 1
ATOM 700 C CA . ASN A 1 90 ? 4.584 3.452 -13.794 1.00 97.31 90 ASN A CA 1
ATOM 701 C C . ASN A 1 90 ? 5.292 2.271 -14.463 1.00 97.31 90 ASN A C 1
ATOM 703 O O . ASN A 1 90 ? 5.611 1.282 -13.803 1.00 97.31 90 ASN A O 1
ATOM 707 N N . CYS A 1 91 ? 5.562 2.389 -15.764 1.00 94.94 91 CYS A N 1
ATOM 708 C CA . CYS A 1 91 ? 6.192 1.329 -16.547 1.00 94.94 91 CYS A CA 1
ATOM 709 C C . CYS A 1 91 ? 7.602 1.704 -17.034 1.00 94.94 91 CYS A C 1
ATOM 711 O O . CYS A 1 91 ? 7.929 1.623 -18.220 1.00 94.94 91 CYS A O 1
ATOM 713 N N . ASN A 1 92 ? 8.451 2.123 -16.092 1.00 93.38 92 ASN A N 1
ATOM 714 C CA . ASN A 1 92 ? 9.888 2.311 -16.306 1.00 93.38 92 ASN A CA 1
ATOM 715 C C . ASN A 1 92 ? 10.680 1.046 -15.923 1.00 93.38 92 ASN A C 1
ATOM 717 O O . ASN A 1 92 ? 10.120 0.073 -15.432 1.00 93.38 92 ASN A O 1
ATOM 721 N N . ASN A 1 93 ? 12.000 1.046 -16.143 1.00 90.06 93 ASN A N 1
ATOM 722 C CA . ASN A 1 93 ? 12.852 -0.077 -15.726 1.00 90.06 93 ASN A CA 1
ATOM 723 C C . ASN A 1 93 ? 12.936 -0.211 -14.200 1.00 90.06 93 ASN A C 1
ATOM 725 O O . ASN A 1 93 ? 12.921 -1.335 -13.706 1.00 90.06 93 ASN A O 1
ATOM 729 N N . ASN A 1 94 ? 13.015 0.922 -13.485 1.00 93.44 94 ASN A N 1
ATOM 730 C CA . ASN A 1 94 ? 13.067 0.991 -12.019 1.00 93.44 94 ASN A CA 1
ATOM 731 C C . ASN A 1 94 ? 14.063 -0.019 -11.416 1.00 93.44 94 ASN A C 1
ATOM 733 O O . ASN A 1 94 ? 13.740 -0.767 -10.492 1.00 93.44 94 ASN A O 1
ATOM 737 N N . ALA A 1 95 ? 15.268 -0.075 -11.993 1.00 90.31 95 ALA A N 1
ATOM 738 C CA . ALA A 1 95 ? 16.274 -1.075 -11.649 1.00 90.31 95 ALA A CA 1
ATOM 739 C C . ALA A 1 95 ? 16.846 -0.834 -10.247 1.00 90.31 95 ALA A C 1
ATOM 741 O O . ALA A 1 95 ? 17.187 -1.783 -9.553 1.00 90.31 95 ALA A O 1
ATOM 742 N N . THR A 1 96 ? 16.886 0.430 -9.822 1.00 91.06 96 THR A N 1
ATOM 743 C CA . THR A 1 96 ? 17.402 0.837 -8.509 1.00 91.06 96 THR A CA 1
ATOM 744 C C . THR A 1 96 ? 16.280 1.211 -7.540 1.00 91.06 96 THR A C 1
ATOM 746 O O . THR A 1 96 ? 15.190 1.651 -7.934 1.00 91.06 96 THR A O 1
ATOM 749 N N . ILE A 1 97 ? 16.577 1.138 -6.245 1.00 89.75 97 ILE A N 1
ATOM 750 C CA . ILE A 1 97 ? 15.738 1.667 -5.168 1.00 89.75 97 ILE A CA 1
ATOM 751 C C . ILE A 1 97 ? 15.552 3.171 -5.362 1.00 89.75 97 ILE A C 1
ATOM 753 O O . ILE A 1 97 ? 14.437 3.666 -5.256 1.00 89.75 97 ILE A O 1
ATOM 757 N N . ARG A 1 98 ? 16.602 3.911 -5.746 1.00 89.00 98 ARG A N 1
ATOM 758 C CA . ARG A 1 98 ? 16.512 5.363 -5.994 1.00 89.00 98 ARG A CA 1
ATOM 759 C C . ARG A 1 98 ? 15.479 5.720 -7.066 1.00 89.00 98 ARG A C 1
ATOM 761 O O . ARG A 1 98 ? 14.796 6.734 -6.939 1.00 89.00 98 ARG A O 1
ATOM 768 N N . GLU A 1 99 ? 15.399 4.949 -8.146 1.00 91.50 99 GLU A N 1
ATOM 769 C CA . GLU A 1 99 ? 14.410 5.169 -9.207 1.00 91.50 99 GLU A CA 1
ATOM 770 C C . GLU A 1 99 ? 12.993 4.858 -8.724 1.00 91.50 99 GLU A C 1
ATOM 772 O O . GLU A 1 99 ? 12.088 5.662 -8.943 1.00 91.50 99 GLU A O 1
ATOM 777 N N . THR A 1 100 ? 12.826 3.739 -8.017 1.00 93.94 100 THR A N 1
ATOM 778 C CA . THR A 1 100 ? 11.535 3.283 -7.480 1.00 93.94 100 THR A CA 1
ATOM 779 C C . THR A 1 100 ? 11.005 4.231 -6.396 1.00 93.94 100 THR A C 1
ATOM 781 O O . THR A 1 100 ? 9.838 4.620 -6.431 1.00 93.94 100 THR A O 1
ATOM 784 N N . SER A 1 101 ? 11.871 4.679 -5.479 1.00 90.25 101 SER A N 1
ATOM 785 C CA . SER A 1 101 ? 11.540 5.559 -4.349 1.00 90.25 101 SER A CA 1
ATOM 786 C C . SER A 1 101 ? 10.872 6.861 -4.783 1.00 90.25 101 SER A C 1
ATOM 788 O O . SER A 1 101 ? 9.983 7.331 -4.083 1.00 90.25 101 SER A O 1
ATOM 790 N N . LYS A 1 102 ? 11.215 7.408 -5.958 1.00 91.50 102 LYS A N 1
ATOM 791 C CA . LYS A 1 102 ? 10.546 8.604 -6.501 1.00 91.50 102 LYS A CA 1
ATOM 792 C C . LYS A 1 102 ? 9.050 8.378 -6.701 1.00 91.50 102 LYS A C 1
ATOM 794 O O . LYS A 1 102 ? 8.246 9.241 -6.383 1.00 91.50 102 LYS A O 1
ATOM 799 N N . TYR A 1 103 ? 8.669 7.218 -7.228 1.00 95.50 103 TYR A N 1
ATOM 800 C CA . TYR A 1 103 ? 7.269 6.896 -7.499 1.00 95.50 103 TYR A CA 1
ATOM 801 C C . TYR A 1 103 ? 6.533 6.417 -6.247 1.00 95.50 103 TYR A C 1
ATOM 803 O O . TYR A 1 103 ? 5.351 6.714 -6.105 1.00 95.50 103 TYR A O 1
ATOM 811 N N . ILE A 1 104 ? 7.230 5.754 -5.317 1.00 92.38 104 ILE A N 1
ATOM 812 C CA . ILE A 1 104 ? 6.689 5.438 -3.985 1.00 92.38 104 ILE A CA 1
ATOM 813 C C . ILE A 1 104 ? 6.356 6.729 -3.228 1.00 92.38 104 ILE A C 1
ATOM 815 O O . ILE A 1 104 ? 5.282 6.833 -2.644 1.00 92.38 104 ILE A O 1
ATOM 819 N N . GLU A 1 105 ? 7.247 7.725 -3.263 1.00 88.00 105 GLU A N 1
ATOM 820 C CA . GLU A 1 105 ? 7.014 9.035 -2.648 1.00 88.00 105 GLU A CA 1
ATOM 821 C C . GLU A 1 105 ? 5.779 9.716 -3.244 1.00 88.00 105 GLU A C 1
ATOM 823 O O . GLU A 1 105 ? 4.890 10.113 -2.495 1.00 88.00 105 GLU A O 1
ATOM 828 N N . LEU A 1 106 ? 5.672 9.764 -4.578 1.00 90.44 106 LEU A N 1
ATOM 829 C CA . LEU A 1 106 ? 4.487 10.299 -5.249 1.00 90.44 106 LEU A CA 1
ATOM 830 C C . LEU A 1 106 ? 3.211 9.552 -4.831 1.00 90.44 106 LEU A C 1
ATOM 832 O O . LEU A 1 106 ? 2.241 10.186 -4.430 1.00 90.44 106 LEU A O 1
ATOM 836 N N . ALA A 1 107 ? 3.203 8.219 -4.863 1.00 91.19 107 ALA A N 1
ATOM 837 C CA . ALA A 1 107 ? 2.041 7.433 -4.452 1.00 91.19 107 ALA A CA 1
ATOM 838 C C . ALA A 1 107 ? 1.624 7.736 -3.004 1.00 91.19 107 ALA A C 1
ATOM 840 O O . ALA A 1 107 ? 0.450 8.000 -2.737 1.00 91.19 107 ALA A O 1
ATOM 841 N N . ALA A 1 108 ? 2.591 7.764 -2.083 1.00 84.44 108 ALA A N 1
ATOM 842 C CA . ALA A 1 108 ? 2.359 8.053 -0.674 1.00 84.44 108 ALA A CA 1
ATOM 843 C C . ALA A 1 108 ? 1.805 9.470 -0.460 1.00 84.44 108 ALA A C 1
ATOM 845 O O . ALA A 1 108 ? 0.842 9.640 0.285 1.00 84.44 108 ALA A O 1
ATOM 846 N N . SER A 1 109 ? 2.340 10.480 -1.157 1.00 81.75 109 SER A N 1
ATOM 847 C CA . SER A 1 109 ? 1.869 11.870 -1.062 1.00 81.75 109 SER A CA 1
ATOM 848 C C . SER A 1 109 ? 0.398 12.050 -1.448 1.00 81.75 109 SER A C 1
ATOM 850 O O . SER A 1 109 ? -0.250 12.962 -0.926 1.00 81.75 109 SER A O 1
ATOM 852 N N . TYR A 1 110 ? -0.128 11.180 -2.315 1.00 85.50 110 TYR A N 1
ATOM 853 C CA . TYR A 1 110 ? -1.513 11.203 -2.797 1.00 85.50 110 TYR A CA 1
ATOM 854 C C . TYR A 1 110 ? -2.387 10.059 -2.242 1.00 85.50 110 TYR A C 1
ATOM 856 O O . TYR A 1 110 ? -3.528 9.893 -2.679 1.00 85.50 110 TYR A O 1
ATOM 864 N N . GLY A 1 111 ? -1.879 9.274 -1.285 1.00 84.88 111 GLY A N 1
ATOM 865 C CA . GLY A 1 111 ? -2.634 8.213 -0.609 1.00 84.88 111 GLY A CA 1
ATOM 866 C C . GLY A 1 111 ? -2.941 6.978 -1.465 1.00 84.88 111 GLY A C 1
ATOM 867 O O . GLY A 1 111 ? -3.950 6.316 -1.229 1.00 84.88 111 GLY A O 1
ATOM 868 N N . TYR A 1 112 ? -2.108 6.668 -2.460 1.00 92.25 112 TYR A N 1
ATOM 869 C CA . TYR A 1 112 ? -2.272 5.488 -3.313 1.00 92.25 112 TYR A CA 1
ATOM 870 C C . TYR A 1 112 ? -1.675 4.239 -2.658 1.00 92.25 112 TYR A C 1
ATOM 872 O O . TYR A 1 112 ? -0.596 4.289 -2.064 1.00 92.25 112 TYR A O 1
ATOM 880 N N . LEU A 1 113 ? -2.353 3.101 -2.816 1.00 94.06 113 LEU A N 1
ATOM 881 C CA . LEU A 1 113 ? -1.779 1.788 -2.524 1.00 94.06 113 LEU A CA 1
ATOM 882 C C . LEU A 1 113 ? -0.742 1.446 -3.594 1.00 94.06 113 LEU A C 1
ATOM 884 O O . LEU A 1 113 ? -1.047 1.500 -4.784 1.00 94.06 113 LEU A O 1
ATOM 888 N N . VAL A 1 114 ? 0.471 1.083 -3.183 1.00 96.12 114 VAL A N 1
ATOM 889 C CA . VAL A 1 114 ? 1.547 0.701 -4.104 1.00 96.12 114 VAL A CA 1
ATOM 890 C C . VAL A 1 114 ? 1.605 -0.813 -4.244 1.00 96.12 114 VAL A C 1
ATOM 892 O O . VAL A 1 114 ? 1.748 -1.522 -3.252 1.00 96.12 114 VAL A O 1
ATOM 895 N N . ILE A 1 115 ? 1.580 -1.297 -5.485 1.00 97.19 115 ILE A N 1
ATOM 896 C CA . ILE A 1 115 ? 1.903 -2.686 -5.826 1.00 97.19 115 ILE A CA 1
ATOM 897 C C . ILE A 1 115 ? 3.133 -2.666 -6.733 1.00 97.19 115 ILE A C 1
ATOM 899 O O . ILE A 1 115 ? 3.093 -2.145 -7.850 1.00 97.19 115 ILE A O 1
ATOM 903 N N . ILE A 1 116 ? 4.244 -3.216 -6.245 1.00 96.12 116 ILE A N 1
ATOM 904 C CA . ILE A 1 116 ? 5.462 -3.380 -7.040 1.00 96.12 116 ILE A CA 1
ATOM 905 C C . ILE A 1 116 ? 5.373 -4.698 -7.804 1.00 96.12 116 ILE A C 1
ATOM 907 O O . ILE A 1 116 ? 5.071 -5.735 -7.219 1.00 96.12 116 ILE A O 1
ATOM 911 N N . ILE A 1 117 ? 5.637 -4.650 -9.110 1.00 94.56 117 ILE A N 1
ATOM 912 C CA . ILE A 1 117 ? 5.622 -5.825 -9.981 1.00 94.56 117 ILE A CA 1
ATOM 913 C C . ILE A 1 117 ? 7.018 -6.035 -10.560 1.00 94.56 117 ILE A C 1
ATOM 915 O O . ILE A 1 117 ? 7.398 -5.379 -11.535 1.00 94.56 117 ILE A O 1
ATOM 919 N N . ASP A 1 118 ? 7.773 -6.958 -9.972 1.00 92.50 118 ASP A N 1
ATOM 920 C CA . ASP A 1 118 ? 9.066 -7.379 -10.502 1.00 92.50 118 ASP A CA 1
ATOM 921 C C . ASP A 1 118 ? 8.856 -8.383 -11.641 1.00 92.50 118 ASP A C 1
ATOM 923 O O . ASP A 1 118 ? 8.374 -9.498 -11.462 1.00 92.50 118 ASP A O 1
ATOM 927 N N . THR A 1 119 ? 9.209 -7.961 -12.852 1.00 90.75 119 THR A N 1
ATOM 928 C CA . THR A 1 119 ? 9.142 -8.801 -14.060 1.00 90.75 119 THR A CA 1
ATOM 929 C C . THR A 1 119 ? 10.471 -9.471 -14.384 1.00 90.75 119 THR A C 1
ATOM 931 O O . THR A 1 119 ? 10.524 -10.362 -15.222 1.00 90.75 119 THR A O 1
ATOM 934 N N . PHE A 1 120 ? 11.558 -9.033 -13.748 1.00 87.50 120 PHE A N 1
ATOM 935 C CA . PHE A 1 120 ? 12.877 -9.626 -13.909 1.00 87.50 120 PHE A CA 1
ATOM 936 C C . PHE A 1 120 ? 13.132 -10.621 -12.778 1.00 87.50 120 PHE A C 1
ATOM 938 O O . PHE A 1 120 ? 13.055 -10.253 -11.611 1.00 87.50 120 PHE A O 1
ATOM 945 N N . GLN A 1 121 ? 13.439 -11.865 -13.141 1.00 82.50 121 GLN A N 1
ATOM 946 C CA . GLN A 1 121 ? 13.805 -12.925 -12.205 1.00 82.50 121 GLN A CA 1
ATOM 947 C C . GLN A 1 121 ? 15.203 -13.406 -12.568 1.00 82.50 121 GLN A C 1
ATOM 949 O O . GLN A 1 121 ? 15.402 -13.995 -13.634 1.00 82.50 121 GLN A O 1
ATOM 954 N N . LYS A 1 122 ? 16.179 -13.102 -11.709 1.00 79.62 122 LYS A N 1
ATOM 955 C CA . LYS A 1 122 ? 17.605 -13.316 -11.987 1.00 79.62 122 LYS A CA 1
ATOM 956 C C . LYS A 1 122 ? 17.930 -14.793 -12.218 1.00 79.62 122 LYS A C 1
ATOM 958 O O . LYS A 1 122 ? 18.835 -15.109 -12.981 1.00 79.62 122 LYS A O 1
ATOM 963 N N . GLU A 1 123 ? 17.166 -15.678 -11.594 1.00 79.62 123 GLU A N 1
ATOM 964 C CA . GLU A 1 123 ? 17.307 -17.129 -11.668 1.00 79.62 123 GLU A CA 1
ATOM 965 C C . GLU A 1 123 ? 16.772 -17.701 -12.988 1.00 79.62 123 GLU A C 1
ATOM 967 O O . GLU A 1 123 ? 17.211 -18.767 -13.413 1.00 79.62 123 GLU A O 1
ATOM 972 N N . LEU A 1 124 ? 15.835 -17.004 -13.642 1.00 82.38 124 LEU A N 1
ATOM 973 C CA . LEU A 1 124 ? 15.150 -17.492 -14.844 1.00 82.38 124 LEU A CA 1
ATOM 974 C C . LEU A 1 124 ? 15.574 -16.777 -16.129 1.00 82.38 124 LEU A C 1
ATOM 976 O O . LEU A 1 124 ? 15.338 -17.290 -17.220 1.00 82.38 124 LEU A O 1
ATOM 980 N N . MET A 1 125 ? 16.158 -15.581 -16.028 1.00 88.81 125 MET A N 1
ATOM 981 C CA . MET A 1 125 ? 16.413 -14.722 -17.183 1.00 88.81 125 MET A CA 1
ATOM 982 C C . MET A 1 125 ? 17.906 -14.532 -17.436 1.00 88.81 125 MET A C 1
ATOM 984 O O . MET A 1 125 ? 18.614 -13.908 -16.646 1.00 88.81 125 MET A O 1
ATOM 988 N N . THR A 1 126 ? 18.371 -15.009 -18.592 1.00 91.69 126 THR A N 1
ATOM 989 C CA . THR A 1 126 ? 19.744 -14.788 -19.060 1.00 91.69 126 THR A CA 1
ATOM 990 C C . THR A 1 126 ? 19.888 -13.444 -19.776 1.00 91.69 126 THR A C 1
ATOM 992 O O . THR A 1 126 ? 18.919 -12.861 -20.272 1.00 91.69 126 THR A O 1
ATOM 995 N N . VAL A 1 127 ? 21.123 -12.946 -19.874 1.00 92.44 127 VAL A N 1
ATOM 996 C CA . VAL A 1 127 ? 21.429 -11.720 -20.631 1.00 92.44 127 VAL A CA 1
ATOM 997 C C . VAL A 1 127 ? 21.068 -11.902 -22.105 1.00 92.44 127 VAL A C 1
ATOM 999 O O . VAL A 1 127 ? 20.517 -10.997 -22.722 1.00 92.44 127 VAL A O 1
ATOM 1002 N N . GLU A 1 128 ? 21.333 -13.082 -22.662 1.00 93.62 128 GLU A N 1
ATOM 1003 C CA . GLU A 1 128 ? 21.027 -13.448 -24.044 1.00 93.62 128 GLU A CA 1
ATOM 1004 C C . GLU A 1 128 ? 19.523 -13.382 -24.318 1.00 93.62 128 GLU A C 1
ATOM 1006 O O . GLU A 1 128 ? 19.108 -12.802 -25.321 1.00 93.62 128 GLU A O 1
ATOM 1011 N N . TYR A 1 129 ? 18.707 -13.903 -23.397 1.00 93.06 129 TYR A N 1
ATOM 1012 C CA . TYR A 1 129 ? 17.252 -13.818 -23.481 1.00 93.06 129 TYR A CA 1
ATOM 1013 C C . TYR A 1 129 ? 16.775 -12.360 -23.479 1.00 93.06 129 TYR A C 1
ATOM 1015 O O . TYR A 1 129 ? 16.009 -11.948 -24.349 1.00 93.06 129 TYR A O 1
ATOM 1023 N N . LEU A 1 130 ? 17.272 -11.543 -22.545 1.00 93.00 130 LEU A N 1
ATOM 1024 C CA . LEU A 1 130 ? 16.893 -10.130 -22.453 1.00 93.00 130 LEU A CA 1
ATOM 1025 C C . LEU A 1 130 ? 17.288 -9.342 -23.708 1.00 93.00 130 LEU A C 1
ATOM 1027 O O . LEU A 1 130 ? 16.508 -8.516 -24.183 1.00 93.00 130 LEU A O 1
ATOM 1031 N N . VAL A 1 131 ? 18.467 -9.610 -24.278 1.00 93.62 131 VAL A N 1
ATOM 1032 C CA . VAL A 1 131 ? 18.894 -9.006 -25.548 1.00 93.62 131 VAL A CA 1
ATOM 1033 C C . VAL A 1 131 ? 17.950 -9.419 -26.681 1.00 93.62 131 VAL A C 1
ATOM 1035 O O . VAL A 1 131 ? 17.481 -8.549 -27.407 1.00 93.62 131 VAL A O 1
ATOM 1038 N N . ALA A 1 132 ? 17.603 -10.702 -26.797 1.00 92.31 132 ALA A N 1
ATOM 1039 C CA . ALA A 1 132 ? 16.716 -11.189 -27.854 1.00 92.31 132 ALA A CA 1
ATOM 1040 C C . ALA A 1 132 ? 15.282 -10.635 -27.750 1.00 92.31 132 ALA A C 1
ATOM 1042 O O . ALA A 1 132 ? 14.653 -10.343 -28.764 1.00 92.31 132 ALA A O 1
ATOM 1043 N N . CYS A 1 133 ? 14.764 -10.466 -26.532 1.00 90.19 133 CYS A N 1
ATOM 1044 C CA . CYS A 1 133 ? 13.373 -10.073 -26.298 1.00 90.19 133 CYS A CA 1
ATOM 1045 C C . CYS A 1 133 ? 13.161 -8.560 -26.146 1.00 90.19 133 CYS A C 1
ATOM 1047 O O . CYS A 1 133 ? 12.016 -8.108 -26.038 1.00 90.19 133 CYS A O 1
ATOM 1049 N N . ASN A 1 134 ? 14.219 -7.745 -26.088 1.00 88.81 134 ASN A N 1
ATOM 1050 C CA . ASN A 1 134 ? 14.038 -6.306 -25.926 1.00 88.81 134 ASN A CA 1
ATOM 1051 C C . ASN A 1 134 ? 13.668 -5.618 -27.251 1.00 88.81 134 ASN A C 1
ATOM 1053 O O . ASN A 1 134 ? 14.376 -5.691 -28.249 1.00 88.81 134 ASN A O 1
ATOM 1057 N N . THR A 1 135 ? 12.580 -4.851 -27.231 1.00 83.88 135 THR A N 1
ATOM 1058 C CA . THR A 1 135 ? 12.044 -4.136 -28.404 1.00 83.88 135 THR A CA 1
ATOM 1059 C C . THR A 1 135 ? 12.842 -2.891 -28.799 1.00 83.88 135 THR A C 1
ATOM 1061 O O . THR A 1 135 ? 12.507 -2.223 -29.771 1.00 83.88 135 THR A O 1
ATOM 1064 N N . LYS A 1 136 ? 13.887 -2.553 -28.035 1.00 83.12 136 LYS A N 1
ATOM 1065 C CA . LYS A 1 136 ? 14.700 -1.342 -28.207 1.00 83.12 136 LYS A CA 1
ATOM 1066 C C . LYS A 1 136 ? 16.059 -1.625 -28.846 1.00 83.12 136 LYS A C 1
ATOM 1068 O O . LYS A 1 136 ? 16.876 -0.711 -28.910 1.00 83.12 136 LYS A O 1
ATOM 1073 N N . MET A 1 137 ? 16.300 -2.871 -29.269 1.00 85.12 137 MET A N 1
ATOM 1074 C CA . MET A 1 137 ? 17.560 -3.331 -29.866 1.00 85.12 137 MET A CA 1
ATOM 1075 C C . MET A 1 137 ? 18.795 -2.967 -29.024 1.00 85.12 137 MET A C 1
ATOM 1077 O O . MET A 1 137 ? 19.864 -2.662 -29.544 1.00 85.12 137 MET A O 1
ATOM 1081 N N . LEU A 1 138 ? 18.635 -2.966 -27.699 1.00 88.81 138 LEU A N 1
ATOM 1082 C CA . LEU A 1 138 ? 19.711 -2.705 -26.752 1.00 88.81 138 LEU A CA 1
ATOM 1083 C C . LEU A 1 138 ? 20.655 -3.903 -26.729 1.00 88.81 138 LEU A C 1
ATOM 1085 O O . LEU A 1 138 ? 20.214 -5.054 -26.685 1.00 88.81 138 LEU A O 1
ATOM 1089 N N . ASP A 1 139 ? 21.949 -3.611 -26.758 1.00 92.81 139 ASP A N 1
ATOM 1090 C CA . ASP A 1 139 ? 22.999 -4.610 -26.859 1.00 92.81 139 ASP A CA 1
ATOM 1091 C C . ASP A 1 139 ? 23.325 -5.267 -25.507 1.00 92.81 139 ASP A C 1
ATOM 1093 O O . ASP A 1 139 ? 22.871 -4.858 -24.431 1.00 92.81 139 ASP A O 1
ATOM 1097 N N . ARG A 1 140 ? 24.174 -6.300 -25.564 1.00 94.81 140 ARG A N 1
ATOM 1098 C CA . ARG A 1 140 ? 24.679 -7.011 -24.382 1.00 94.81 140 ARG A CA 1
ATOM 1099 C C . ARG A 1 140 ? 25.324 -6.055 -23.375 1.00 94.81 140 ARG A C 1
ATOM 1101 O O . ARG A 1 140 ? 25.130 -6.209 -22.171 1.00 94.81 140 ARG A O 1
ATOM 1108 N N . THR A 1 141 ? 26.071 -5.065 -23.863 1.00 93.88 141 THR A N 1
ATOM 1109 C CA . THR A 1 141 ? 26.769 -4.071 -23.039 1.00 93.88 141 THR A CA 1
ATOM 1110 C C . THR A 1 141 ? 25.794 -3.282 -22.174 1.00 93.88 141 THR A C 1
ATOM 1112 O O . THR A 1 141 ? 26.013 -3.124 -20.971 1.00 93.88 141 THR A O 1
ATOM 1115 N N . TYR A 1 142 ? 24.694 -2.810 -22.764 1.00 90.56 142 TYR A N 1
ATOM 1116 C CA . TYR A 1 142 ? 23.658 -2.088 -22.042 1.00 90.56 142 TYR A CA 1
ATOM 1117 C C . TYR A 1 142 ? 22.984 -2.973 -20.992 1.00 90.56 142 TYR A C 1
ATOM 1119 O O . TYR A 1 142 ? 22.827 -2.544 -19.847 1.00 90.56 142 TYR A O 1
ATOM 1127 N N . ILE A 1 143 ? 22.589 -4.196 -21.365 1.00 92.62 143 ILE A N 1
ATOM 1128 C CA . ILE A 1 143 ? 21.889 -5.112 -20.454 1.00 92.62 143 ILE A CA 1
ATOM 1129 C C . ILE A 1 143 ? 22.775 -5.479 -19.259 1.00 92.62 143 ILE A C 1
ATOM 1131 O O . ILE A 1 143 ? 22.303 -5.394 -18.128 1.00 92.62 143 ILE A O 1
ATOM 1135 N N . ASN A 1 144 ? 24.060 -5.778 -19.477 1.00 92.50 144 ASN A N 1
ATOM 1136 C CA . ASN A 1 144 ? 25.013 -6.036 -18.392 1.00 92.50 144 ASN A CA 1
ATOM 1137 C C . ASN A 1 144 ? 25.116 -4.847 -17.430 1.00 92.50 144 ASN A C 1
ATOM 1139 O O . ASN A 1 144 ? 24.973 -5.016 -16.223 1.00 92.50 144 ASN A O 1
ATOM 1143 N N . ARG A 1 145 ? 25.259 -3.624 -17.954 1.00 90.38 145 ARG A N 1
ATOM 1144 C CA . ARG A 1 145 ? 25.307 -2.410 -17.123 1.00 90.38 145 ARG A CA 1
ATOM 1145 C C . ARG A 1 145 ? 24.013 -2.181 -16.338 1.00 90.38 145 ARG A C 1
ATOM 1147 O O . ARG A 1 145 ? 24.038 -1.612 -15.250 1.00 90.38 145 ARG A O 1
ATOM 1154 N N . ALA A 1 146 ? 22.867 -2.542 -16.910 1.00 88.25 146 ALA A N 1
ATOM 1155 C CA . ALA A 1 146 ? 21.583 -2.433 -16.228 1.00 88.25 146 ALA A CA 1
ATOM 1156 C C . ALA A 1 146 ? 21.443 -3.494 -15.122 1.00 88.25 146 ALA A C 1
ATOM 1158 O O . ALA A 1 146 ? 20.931 -3.180 -14.051 1.00 88.25 146 ALA A O 1
ATOM 1159 N N . LEU A 1 147 ? 21.952 -4.706 -15.360 1.00 90.19 147 LEU A N 1
ATOM 1160 C CA . LEU A 1 147 ? 21.994 -5.798 -14.390 1.00 90.19 147 LEU A CA 1
ATOM 1161 C C . LEU A 1 147 ? 22.915 -5.484 -13.202 1.00 90.19 147 LEU A C 1
ATOM 1163 O O . LEU A 1 147 ? 22.532 -5.727 -12.064 1.00 90.19 147 LEU A O 1
ATOM 1167 N N . GLU A 1 148 ? 24.085 -4.888 -13.443 1.00 89.94 148 GLU A N 1
ATOM 1168 C CA . GLU A 1 148 ? 25.015 -4.439 -12.390 1.00 89.94 148 GLU A CA 1
ATOM 1169 C C . GLU A 1 148 ? 24.379 -3.446 -11.407 1.00 89.94 148 GLU A C 1
ATOM 1171 O O . GLU A 1 148 ? 24.799 -3.347 -10.258 1.00 89.94 148 GLU A O 1
ATOM 1176 N N . LYS A 1 149 ? 23.367 -2.702 -11.863 1.00 88.88 149 LYS A N 1
ATOM 1177 C CA . LYS A 1 149 ? 22.639 -1.705 -11.070 1.00 88.88 149 LYS A CA 1
ATOM 1178 C C . LYS A 1 149 ? 21.351 -2.244 -10.454 1.00 88.88 149 LYS A C 1
ATOM 1180 O O . LYS A 1 149 ? 20.638 -1.469 -9.824 1.00 88.88 149 LYS A O 1
ATOM 1185 N N . TRP A 1 150 ? 21.000 -3.507 -10.692 1.00 91.06 150 TRP A N 1
ATOM 1186 C CA . TRP A 1 150 ? 19.762 -4.076 -10.177 1.00 91.06 150 TRP A CA 1
ATOM 1187 C C . TRP A 1 150 ? 19.824 -4.194 -8.651 1.00 91.06 150 TRP A C 1
ATOM 1189 O O . TRP A 1 150 ? 20.714 -4.842 -8.103 1.00 91.06 150 TRP A O 1
ATOM 1199 N N . GLU A 1 151 ? 18.866 -3.571 -7.973 1.00 90.44 151 GLU A N 1
ATOM 1200 C CA . GLU A 1 151 ? 18.713 -3.615 -6.521 1.00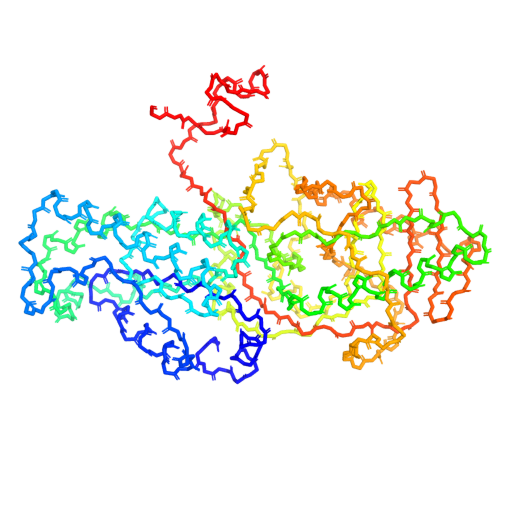 90.44 151 GLU A CA 1
ATOM 1201 C C . GLU A 1 151 ? 17.366 -4.249 -6.168 1.00 90.44 151 GLU A C 1
ATOM 1203 O O . GLU A 1 151 ? 16.345 -3.912 -6.763 1.00 90.44 151 GLU A O 1
ATOM 1208 N N . GLU A 1 152 ? 17.326 -5.127 -5.168 1.00 89.81 152 GLU A N 1
ATOM 1209 C CA . GLU A 1 152 ? 16.060 -5.670 -4.668 1.00 89.81 152 GLU A CA 1
ATOM 1210 C C . GLU A 1 152 ? 15.310 -4.627 -3.826 1.00 89.81 152 GLU A C 1
ATOM 1212 O O . GLU A 1 152 ? 15.884 -4.011 -2.922 1.00 89.81 152 GLU A O 1
ATOM 1217 N N . VAL A 1 153 ? 14.013 -4.438 -4.091 1.00 91.38 153 VAL A N 1
ATOM 1218 C CA . VAL A 1 153 ? 13.165 -3.492 -3.350 1.00 91.38 153 VAL A CA 1
ATOM 1219 C C . VAL A 1 153 ? 12.266 -4.268 -2.401 1.00 91.38 153 VAL A C 1
ATOM 1221 O O . VAL A 1 153 ? 11.382 -5.006 -2.823 1.00 91.38 153 VAL A O 1
ATOM 1224 N N . HIS A 1 154 ? 12.455 -4.042 -1.107 1.00 91.31 154 HIS A N 1
ATOM 1225 C CA . HIS A 1 154 ? 11.689 -4.701 -0.055 1.00 91.31 154 HIS A CA 1
ATOM 1226 C C . HIS A 1 154 ? 10.773 -3.692 0.647 1.00 91.31 154 HIS A C 1
ATOM 1228 O O . HIS A 1 154 ? 11.128 -2.512 0.759 1.00 91.31 154 HIS A O 1
ATOM 1234 N N . PRO A 1 155 ? 9.601 -4.119 1.143 1.00 91.50 155 PRO A N 1
ATOM 1235 C CA . PRO A 1 155 ? 8.711 -3.231 1.873 1.00 91.50 155 PRO A CA 1
ATOM 1236 C C . PRO A 1 155 ? 9.283 -2.864 3.249 1.00 91.50 155 PRO A C 1
ATOM 1238 O O . PRO A 1 155 ? 10.127 -3.563 3.814 1.00 91.50 155 PRO A O 1
ATOM 1241 N N . LEU A 1 156 ? 8.781 -1.773 3.828 1.00 83.94 156 LEU A N 1
ATOM 1242 C CA . LEU A 1 156 ? 8.999 -1.469 5.244 1.00 83.94 156 LEU A CA 1
ATOM 1243 C C . LEU A 1 156 ? 8.318 -2.533 6.112 1.00 83.94 156 LEU A C 1
ATOM 1245 O O . LEU A 1 156 ? 8.900 -3.042 7.069 1.00 83.94 156 LEU A O 1
ATOM 1249 N N . CYS A 1 157 ? 7.089 -2.883 5.752 1.00 86.69 157 CYS A N 1
ATOM 1250 C CA . CYS A 1 157 ? 6.315 -3.951 6.360 1.00 86.69 157 CYS A CA 1
ATOM 1251 C C . CYS A 1 157 ? 5.325 -4.542 5.359 1.00 86.69 157 CYS A C 1
ATOM 1253 O O . CYS A 1 157 ? 4.977 -3.911 4.366 1.00 86.69 157 CYS A O 1
ATOM 1255 N N . THR A 1 158 ? 4.860 -5.750 5.629 1.00 90.88 158 THR A N 1
ATOM 1256 C CA . THR A 1 158 ? 3.724 -6.372 4.950 1.00 90.88 158 THR A CA 1
ATOM 1257 C C . THR A 1 158 ? 2.487 -6.273 5.832 1.00 90.88 158 THR A C 1
ATOM 1259 O O . THR A 1 158 ? 2.576 -6.150 7.060 1.00 90.88 158 THR A O 1
ATOM 1262 N N . GLY A 1 159 ? 1.314 -6.322 5.214 1.00 91.94 159 GLY A N 1
ATOM 1263 C CA . GLY A 1 159 ? 0.061 -6.260 5.944 1.00 91.94 159 GLY A CA 1
ATOM 1264 C C . GLY A 1 159 ? -1.157 -6.433 5.060 1.00 91.94 159 GLY A C 1
ATOM 1265 O O . GLY A 1 159 ? -1.060 -6.507 3.836 1.00 91.94 159 GLY A O 1
ATOM 1266 N N . TRP A 1 160 ? -2.305 -6.471 5.719 1.00 94.81 160 TRP A N 1
ATOM 1267 C CA . TRP A 1 160 ? -3.619 -6.587 5.105 1.00 94.81 160 TRP A CA 1
ATOM 1268 C C . TRP A 1 160 ? -4.269 -5.211 5.033 1.00 94.81 160 TRP A C 1
ATOM 1270 O O . TRP A 1 160 ? -4.656 -4.642 6.054 1.00 94.81 160 TRP A O 1
ATOM 1280 N N . PHE A 1 161 ? -4.340 -4.648 3.834 1.00 95.00 161 PHE A N 1
ATOM 1281 C CA . PHE A 1 161 ? -4.854 -3.310 3.574 1.00 95.00 161 PHE A CA 1
ATOM 1282 C C . PHE A 1 161 ? -6.375 -3.315 3.499 1.00 95.00 161 PHE A C 1
ATOM 1284 O O . PHE A 1 161 ? -6.960 -4.161 2.830 1.00 95.00 161 PHE A O 1
ATOM 1291 N N . LEU A 1 162 ? -6.998 -2.348 4.167 1.00 93.69 162 LEU A N 1
ATOM 1292 C CA . LEU A 1 162 ? -8.439 -2.134 4.193 1.00 93.69 162 LEU A CA 1
ATOM 1293 C C . LEU A 1 162 ? -8.848 -1.167 3.090 1.00 93.69 162 LEU A C 1
ATOM 1295 O O . LEU A 1 162 ? -8.122 -0.216 2.782 1.00 93.69 162 LEU A O 1
ATOM 1299 N N . LYS A 1 163 ? -10.066 -1.338 2.577 1.00 91.56 163 LYS A N 1
ATOM 1300 C CA . LYS A 1 163 ? -10.684 -0.328 1.718 1.00 91.56 163 LYS A CA 1
ATOM 1301 C C . LYS A 1 163 ? -10.877 0.972 2.510 1.00 91.56 163 LYS A C 1
ATOM 1303 O O . LYS A 1 163 ? -11.215 0.930 3.699 1.00 91.56 163 LYS A O 1
ATOM 1308 N N . PRO A 1 164 ? -10.735 2.146 1.870 1.00 89.19 164 PRO A N 1
ATOM 1309 C CA . PRO A 1 164 ? -11.062 3.414 2.516 1.00 89.19 164 PRO A CA 1
ATOM 1310 C C . PRO A 1 164 ? -12.507 3.471 3.046 1.00 89.19 164 PRO A C 1
ATOM 1312 O O . PRO A 1 164 ? -12.742 4.061 4.098 1.00 89.19 164 PRO A O 1
ATOM 1315 N N . SER A 1 165 ? -13.461 2.821 2.365 1.00 88.19 165 SER A N 1
ATOM 1316 C CA . SER A 1 165 ? -14.858 2.693 2.811 1.00 88.19 165 SER A CA 1
ATOM 1317 C C . SER A 1 165 ? -14.992 1.929 4.127 1.00 88.19 165 SER A C 1
ATOM 1319 O O . SER A 1 165 ? -15.741 2.345 5.011 1.00 88.19 165 SER A O 1
ATOM 1321 N N . ASP A 1 166 ? -14.239 0.843 4.289 1.00 91.56 166 ASP A N 1
ATOM 1322 C CA . ASP A 1 166 ? -14.314 -0.017 5.472 1.00 91.56 166 ASP A CA 1
ATOM 1323 C C . ASP A 1 166 ? -13.689 0.688 6.670 1.00 91.56 166 ASP A C 1
ATOM 1325 O O . ASP A 1 166 ? -14.258 0.692 7.758 1.00 91.56 166 ASP A O 1
ATOM 1329 N N . LYS A 1 167 ? -12.574 1.397 6.452 1.00 89.94 167 LYS A N 1
ATOM 1330 C CA . LYS A 1 167 ? -12.002 2.304 7.453 1.00 89.94 167 LYS A CA 1
ATOM 1331 C C . LYS A 1 167 ? -13.040 3.317 7.940 1.00 89.94 167 LYS A C 1
ATOM 1333 O O . LYS A 1 167 ? -13.208 3.482 9.148 1.00 89.94 167 LYS A O 1
ATOM 1338 N N . SER A 1 168 ? -13.720 3.997 7.017 1.00 88.75 168 SER A N 1
ATOM 1339 C CA . SER A 1 168 ? -14.761 4.970 7.360 1.00 88.75 168 SER A CA 1
ATOM 1340 C C . SER A 1 168 ? -15.909 4.320 8.128 1.00 88.75 168 SER A C 1
ATOM 1342 O O . SER A 1 168 ? -16.359 4.872 9.125 1.00 88.75 168 SER A O 1
ATOM 1344 N N . SER A 1 169 ? -16.336 3.125 7.725 1.00 90.25 169 SER A N 1
ATOM 1345 C CA . SER A 1 169 ? -17.407 2.375 8.393 1.00 90.25 169 SER A CA 1
ATOM 1346 C C . SER A 1 169 ? -17.017 1.974 9.819 1.00 90.25 169 SER A C 1
ATOM 1348 O O . SER A 1 169 ? -17.800 2.149 10.751 1.00 90.25 169 SER A O 1
ATOM 1350 N N . LEU A 1 170 ? -15.774 1.527 10.024 1.00 93.12 170 LEU A N 1
ATOM 1351 C CA . LEU A 1 170 ? -15.232 1.206 11.345 1.00 93.12 170 LEU A CA 1
ATOM 1352 C C . LEU A 1 170 ? -15.151 2.439 12.257 1.00 93.12 170 LEU A C 1
ATOM 1354 O O . LEU A 1 170 ? -15.516 2.352 13.428 1.00 93.12 170 LEU A O 1
ATOM 1358 N N . LEU A 1 171 ? -14.695 3.584 11.738 1.00 92.19 171 LEU A N 1
ATOM 1359 C CA . LEU A 1 171 ? -14.647 4.839 12.498 1.00 92.19 171 LEU A CA 1
ATOM 1360 C C . LEU A 1 171 ? -16.050 5.379 12.809 1.00 92.19 171 LEU A C 1
ATOM 1362 O O . LEU A 1 171 ? -16.286 5.841 13.923 1.00 92.19 171 LEU A O 1
ATOM 1366 N N . CYS A 1 172 ? -16.983 5.272 11.860 1.00 90.06 172 CYS A N 1
ATOM 1367 C CA . CYS A 1 172 ? -18.390 5.625 12.039 1.00 90.06 172 CYS A CA 1
ATOM 1368 C C . CYS A 1 172 ? -19.023 4.807 13.169 1.00 90.06 172 CYS A C 1
ATOM 1370 O O . CYS A 1 172 ? -19.618 5.364 14.093 1.00 90.06 172 CYS A O 1
ATOM 1372 N N . ARG A 1 173 ? -18.812 3.484 13.150 1.00 91.31 173 ARG A N 1
ATOM 1373 C CA . ARG A 1 173 ? -19.296 2.583 14.198 1.00 91.31 173 ARG A CA 1
ATOM 1374 C C . ARG A 1 173 ? -18.749 2.962 15.571 1.00 91.31 173 ARG A C 1
ATOM 1376 O O . ARG A 1 173 ? -19.519 3.043 16.526 1.00 91.31 173 ARG A O 1
ATOM 1383 N N . LEU A 1 174 ? -17.450 3.244 15.671 1.00 92.75 174 LEU A N 1
ATOM 1384 C CA . LEU A 1 174 ? -16.856 3.710 16.923 1.00 92.75 174 LEU A CA 1
ATOM 1385 C C . LEU A 1 174 ? -17.475 5.039 17.382 1.00 92.75 174 LEU A C 1
ATOM 1387 O O . LEU A 1 174 ? -17.817 5.169 18.552 1.00 92.75 174 LEU A O 1
ATOM 1391 N N . ALA A 1 175 ? -17.654 6.010 16.484 1.00 91.25 175 ALA A N 1
ATOM 1392 C CA . ALA A 1 175 ? -18.246 7.304 16.819 1.00 91.25 175 ALA A CA 1
ATOM 1393 C C . ALA A 1 175 ? -19.680 7.173 17.370 1.00 91.25 175 ALA A C 1
ATOM 1395 O O . ALA A 1 175 ? -20.018 7.846 18.345 1.00 91.25 175 ALA A O 1
ATOM 1396 N N . LEU A 1 176 ? -20.497 6.278 16.802 1.00 90.25 176 LEU A N 1
ATOM 1397 C CA . LEU A 1 176 ? -21.831 5.953 17.325 1.00 90.25 176 LEU A CA 1
ATOM 1398 C C . LEU A 1 176 ? -21.760 5.390 18.750 1.00 90.25 176 LEU A C 1
ATOM 1400 O O . LEU A 1 176 ? -22.434 5.896 19.647 1.00 90.25 176 LEU A O 1
ATOM 1404 N N . LEU A 1 177 ? -20.884 4.406 18.980 1.00 91.00 177 LEU A N 1
ATOM 1405 C CA . LEU A 1 177 ? -20.701 3.808 20.305 1.00 91.00 177 LEU A CA 1
ATOM 1406 C C . LEU A 1 177 ? -20.232 4.847 21.332 1.00 91.00 177 LEU A C 1
ATOM 1408 O O . LEU A 1 177 ? -20.752 4.885 22.444 1.00 91.00 177 LEU A O 1
ATOM 1412 N N . LEU A 1 178 ? -19.303 5.733 20.963 1.00 90.50 178 LEU A N 1
ATOM 1413 C CA . LEU A 1 178 ? -18.836 6.830 21.820 1.00 90.50 178 LEU A CA 1
ATOM 1414 C C . LEU A 1 178 ? -19.956 7.819 22.166 1.00 90.50 178 LEU A C 1
ATOM 1416 O O . LEU A 1 178 ? -20.067 8.249 23.313 1.00 90.50 178 LEU A O 1
ATOM 1420 N N . LYS A 1 179 ? -20.816 8.157 21.201 1.00 89.25 179 LYS A N 1
ATOM 1421 C CA . LYS A 1 179 ? -21.971 9.037 21.424 1.00 89.25 179 LYS A CA 1
ATOM 1422 C C . LYS A 1 179 ? -22.956 8.422 22.418 1.00 89.25 179 LYS A C 1
ATOM 1424 O O . LYS A 1 179 ? -23.407 9.104 23.337 1.00 89.25 179 LYS A O 1
ATOM 1429 N N . GLU A 1 180 ? -23.251 7.131 22.279 1.00 89.69 180 GLU A N 1
ATOM 1430 C CA . GLU A 1 180 ? -24.089 6.406 23.239 1.00 89.69 180 GLU A CA 1
ATOM 1431 C C . GLU A 1 180 ? -23.435 6.306 24.624 1.00 89.69 180 GLU A C 1
ATOM 1433 O O . GLU A 1 180 ? -24.110 6.465 25.642 1.00 89.69 180 GLU A O 1
ATOM 1438 N N . CYS A 1 181 ? -22.117 6.097 24.683 1.00 88.75 181 CYS A N 1
ATOM 1439 C CA . CYS A 1 181 ? -21.367 6.115 25.936 1.00 88.75 181 CYS A CA 1
ATOM 1440 C C . CYS A 1 181 ? -21.513 7.463 26.653 1.00 88.75 181 CYS A C 1
ATOM 1442 O O . CYS A 1 181 ? -21.833 7.498 27.845 1.00 88.75 181 CYS A O 1
ATOM 1444 N N . ALA A 1 182 ? -21.328 8.566 25.925 1.00 88.31 182 ALA A N 1
ATOM 1445 C CA . ALA A 1 182 ? -21.463 9.917 26.454 1.00 88.31 182 ALA A CA 1
ATOM 1446 C C . ALA A 1 182 ? -22.891 10.191 26.951 1.00 88.31 182 ALA A C 1
ATOM 1448 O O . ALA A 1 182 ? -23.063 10.760 28.028 1.00 88.31 182 ALA A O 1
ATOM 1449 N N . ALA A 1 183 ? -23.914 9.714 26.231 1.00 88.62 183 ALA A N 1
ATOM 1450 C CA . ALA A 1 183 ? -25.313 9.816 26.653 1.00 88.62 183 ALA A CA 1
ATOM 1451 C C . ALA A 1 183 ? -25.604 9.062 27.966 1.00 88.62 183 ALA A C 1
ATOM 1453 O O . ALA A 1 183 ? -26.469 9.477 28.735 1.00 88.62 183 ALA A O 1
ATOM 1454 N N . LYS A 1 184 ? -24.855 7.990 28.264 1.00 87.50 184 LYS A N 1
ATOM 1455 C CA . LYS A 1 184 ? -24.912 7.271 29.550 1.00 87.50 184 LYS A CA 1
ATOM 1456 C C . LYS A 1 184 ? -23.974 7.839 30.625 1.00 87.50 184 LYS A C 1
ATOM 1458 O O . LYS A 1 184 ? -23.812 7.222 31.675 1.00 87.50 184 LYS A O 1
ATOM 1463 N N . GLY A 1 185 ? -23.354 8.994 30.382 1.00 85.06 185 GLY A N 1
ATOM 1464 C CA . GLY A 1 185 ? -22.476 9.671 31.338 1.00 85.06 185 GLY A CA 1
ATOM 1465 C C . GLY A 1 185 ? -21.055 9.106 31.423 1.00 85.06 185 GLY A C 1
ATOM 1466 O O . GLY A 1 185 ? -20.323 9.457 32.346 1.00 85.06 185 GLY A O 1
ATOM 1467 N N . LEU A 1 186 ? -20.634 8.248 30.484 1.00 83.69 186 LEU A N 1
ATOM 1468 C CA . LEU A 1 186 ? -19.243 7.791 30.414 1.00 83.69 186 LEU A CA 1
ATOM 1469 C C . LEU A 1 186 ? -18.358 8.898 29.811 1.00 83.69 186 LEU A C 1
ATOM 1471 O O . LEU A 1 186 ? -18.753 9.506 28.811 1.00 83.69 186 LEU A O 1
ATOM 1475 N N . PRO A 1 187 ? -17.142 9.136 30.337 1.00 79.50 187 PRO A N 1
ATOM 1476 C CA . PRO A 1 187 ? -16.234 10.192 29.873 1.00 79.50 187 PRO A CA 1
ATOM 1477 C C . PRO A 1 187 ? -15.592 9.828 28.521 1.00 79.50 187 PRO A C 1
ATOM 1479 O O . PRO A 1 187 ? -14.423 9.476 28.420 1.00 79.50 187 PRO A O 1
ATOM 1482 N N . THR A 1 188 ? -16.398 9.882 27.466 1.00 79.81 188 THR A N 1
ATOM 1483 C CA . THR A 1 188 ? -16.097 9.381 26.111 1.00 79.81 188 THR A CA 1
ATOM 1484 C C . THR A 1 188 ? -16.389 10.422 25.033 1.00 79.81 188 THR A C 1
ATOM 1486 O O . THR A 1 188 ? -16.463 10.096 23.852 1.00 79.81 188 THR A O 1
ATOM 1489 N N . ASN A 1 189 ? -16.536 11.689 25.432 1.00 76.81 189 ASN A N 1
ATOM 1490 C CA . ASN A 1 189 ? -16.750 12.809 24.522 1.00 76.81 189 ASN A CA 1
ATOM 1491 C C . ASN A 1 189 ? -15.443 13.163 23.792 1.00 76.81 189 ASN A C 1
ATOM 1493 O O . ASN A 1 189 ? -14.795 14.165 24.091 1.00 76.81 189 ASN A O 1
ATOM 1497 N N . VAL A 1 190 ? -15.027 12.282 22.885 1.00 82.00 190 VAL A N 1
ATOM 1498 C CA . VAL A 1 190 ? -13.845 12.437 22.041 1.00 82.00 190 VAL A CA 1
ATOM 1499 C C . VAL A 1 190 ? -14.274 12.480 20.585 1.00 82.00 190 VAL A C 1
ATOM 1501 O O . VAL A 1 190 ? -15.111 11.699 20.132 1.00 82.00 190 VAL A O 1
ATOM 1504 N N . GLN A 1 191 ? -13.693 13.411 19.842 1.00 85.00 191 GLN A N 1
ATOM 1505 C CA . GLN A 1 191 ? -13.898 13.488 18.407 1.00 85.00 191 GLN A CA 1
ATOM 1506 C C . GLN A 1 191 ? -12.999 12.471 17.708 1.00 85.00 191 GLN A C 1
ATOM 1508 O O . GLN A 1 191 ? -11.889 12.205 18.157 1.00 85.00 191 GLN A O 1
ATOM 1513 N N . VAL A 1 192 ? -13.481 11.900 16.609 1.00 87.62 192 VAL A N 1
ATOM 1514 C CA . VAL A 1 192 ? -12.754 10.903 15.824 1.00 87.62 192 VAL A CA 1
ATOM 1515 C C . VAL A 1 192 ? -12.245 11.549 14.540 1.00 87.62 192 VAL A C 1
ATOM 1517 O O . VAL A 1 192 ? -12.998 12.217 13.831 1.00 87.62 192 VAL A O 1
ATOM 1520 N N . TYR A 1 193 ? -10.973 11.327 14.227 1.00 85.25 193 TYR A N 1
ATOM 1521 C CA . TYR A 1 193 ? -10.325 11.821 13.018 1.00 85.25 193 TYR A CA 1
ATOM 1522 C C . TYR A 1 193 ? -9.717 10.662 12.237 1.00 85.25 193 TYR A C 1
ATOM 1524 O O . TYR A 1 193 ? -8.986 9.831 12.785 1.00 85.25 193 TYR A O 1
ATOM 1532 N N . ALA A 1 194 ? -9.992 10.618 10.935 1.00 80.81 194 ALA A N 1
ATOM 1533 C CA . ALA A 1 194 ? -9.372 9.648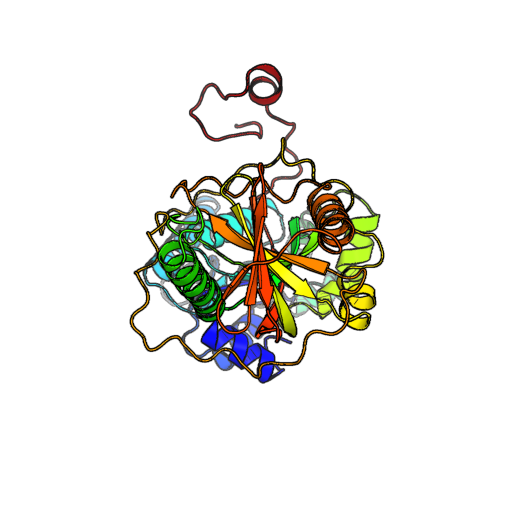 10.046 1.00 80.81 194 ALA A CA 1
ATOM 1534 C C . ALA A 1 194 ? -7.943 10.085 9.691 1.00 80.81 194 ALA A C 1
ATOM 1536 O O . ALA A 1 194 ? -7.706 11.226 9.291 1.00 80.81 194 ALA A O 1
ATOM 1537 N N . ILE A 1 195 ? -6.985 9.159 9.788 1.00 74.81 195 ILE A N 1
ATOM 1538 C CA . ILE A 1 195 ? -5.609 9.408 9.331 1.00 74.81 195 ILE A CA 1
ATOM 1539 C C . ILE A 1 195 ? -5.547 9.281 7.796 1.00 74.81 195 ILE A C 1
ATOM 1541 O O . ILE A 1 195 ? -6.075 8.305 7.257 1.00 74.81 195 ILE A O 1
ATOM 1545 N N . PRO A 1 196 ? -4.910 10.210 7.066 1.00 72.25 196 PRO A N 1
ATOM 1546 C CA . PRO A 1 196 ? -4.732 10.084 5.621 1.00 72.25 196 PRO A CA 1
ATOM 1547 C C . PRO A 1 196 ? -3.892 8.863 5.214 1.00 72.25 196 PRO A C 1
ATOM 1549 O O . PRO A 1 196 ? -2.964 8.468 5.918 1.00 72.25 196 PRO A O 1
ATOM 1552 N N . GLY A 1 197 ? -4.178 8.317 4.030 1.00 76.56 197 GLY A N 1
ATOM 1553 C CA . GLY A 1 197 ? -3.373 7.275 3.390 1.00 76.56 197 GLY A CA 1
ATOM 1554 C C . GLY A 1 197 ? -3.844 5.833 3.629 1.00 76.56 197 GLY A C 1
ATOM 1555 O O . GLY A 1 197 ? -4.883 5.600 4.259 1.00 76.56 197 GLY A O 1
ATOM 1556 N N . PRO A 1 198 ? -3.096 4.852 3.087 1.00 83.50 198 PRO A N 1
ATOM 1557 C CA . PRO A 1 198 ? -3.437 3.437 3.185 1.00 83.50 198 PRO A CA 1
ATOM 1558 C C . PRO A 1 198 ? -3.535 2.971 4.640 1.00 83.50 198 PRO A C 1
ATOM 1560 O O . PRO A 1 198 ? -2.672 3.271 5.462 1.00 83.50 198 PRO A O 1
ATOM 1563 N N . THR A 1 199 ? -4.591 2.228 4.956 1.00 88.12 199 THR A N 1
ATOM 1564 C CA . THR A 1 199 ? -4.846 1.685 6.298 1.00 88.12 199 THR A CA 1
ATOM 1565 C C . THR A 1 199 ? -4.737 0.177 6.242 1.00 88.12 199 THR A C 1
ATOM 1567 O O . THR A 1 199 ? -5.309 -0.433 5.347 1.00 88.12 199 THR A O 1
ATOM 1570 N N . PHE A 1 200 ? -3.990 -0.423 7.164 1.00 90.88 200 PHE A N 1
ATOM 1571 C CA . PHE A 1 200 ? -3.723 -1.854 7.129 1.00 90.88 200 PHE A CA 1
ATOM 1572 C C . PHE A 1 200 ? -3.557 -2.448 8.526 1.00 90.88 200 PHE A C 1
ATOM 1574 O O . PHE A 1 200 ? -3.191 -1.754 9.478 1.00 90.88 200 PHE A O 1
ATOM 1581 N N . CYS A 1 201 ? -3.815 -3.749 8.626 1.00 90.38 201 CYS A N 1
ATOM 1582 C CA . CYS A 1 201 ? -3.395 -4.582 9.742 1.00 90.38 201 CYS A CA 1
ATOM 1583 C C . CYS A 1 201 ? -1.960 -5.054 9.485 1.00 90.38 201 CYS A C 1
ATOM 1585 O O . CYS A 1 201 ? -1.670 -5.599 8.417 1.00 90.38 201 CYS A O 1
ATOM 1587 N N . LEU A 1 202 ? -1.048 -4.817 10.429 1.00 86.62 202 LEU A N 1
ATOM 1588 C CA . LEU A 1 202 ? 0.351 -5.227 10.290 1.00 86.62 202 LEU A CA 1
ATOM 1589 C C . LEU A 1 202 ? 0.455 -6.760 10.308 1.00 86.62 202 LEU A C 1
ATOM 1591 O O . LEU A 1 202 ? 0.012 -7.390 11.266 1.00 86.62 202 LEU A O 1
ATOM 1595 N N . ALA A 1 203 ? 1.088 -7.334 9.281 1.00 86.00 203 ALA A N 1
ATOM 1596 C CA . ALA A 1 203 ? 1.475 -8.742 9.271 1.00 86.00 203 ALA A CA 1
ATOM 1597 C C . ALA A 1 203 ? 2.895 -8.895 9.823 1.00 86.00 203 ALA A C 1
ATOM 1599 O O . ALA A 1 203 ? 3.088 -9.481 10.886 1.00 86.00 203 ALA A O 1
ATOM 1600 N N . ARG A 1 204 ? 3.890 -8.305 9.145 1.00 84.00 204 ARG A N 1
ATOM 1601 C CA . ARG A 1 204 ? 5.287 -8.354 9.586 1.00 84.00 204 ARG A CA 1
ATOM 1602 C C . ARG A 1 204 ? 6.058 -7.093 9.239 1.00 84.00 204 ARG A C 1
ATOM 1604 O O . ARG A 1 204 ? 5.951 -6.541 8.146 1.00 84.00 204 ARG A O 1
ATOM 1611 N N . PHE A 1 205 ? 6.917 -6.671 10.157 1.00 82.25 205 PHE A N 1
ATOM 1612 C CA . PHE A 1 205 ? 7.898 -5.628 9.897 1.00 82.25 205 PHE A CA 1
ATOM 1613 C C . PHE A 1 205 ? 9.115 -6.201 9.162 1.00 82.25 205 PHE A C 1
ATOM 1615 O O . PHE A 1 205 ? 9.757 -7.122 9.651 1.00 82.25 205 PHE A O 1
ATOM 1622 N N . CYS A 1 206 ? 9.412 -5.673 7.975 1.00 81.31 206 CYS A N 1
ATOM 1623 C CA . CYS A 1 206 ? 10.458 -6.188 7.085 1.00 81.31 206 CYS A CA 1
ATOM 1624 C C . CYS A 1 206 ? 11.703 -5.290 7.051 1.00 81.31 206 CYS A C 1
ATOM 1626 O O . CYS A 1 206 ? 12.749 -5.704 6.555 1.00 81.31 206 CYS A O 1
ATOM 1628 N N . TRP A 1 207 ? 11.593 -4.044 7.520 1.00 83.25 207 TRP A N 1
ATOM 1629 C CA . TRP A 1 207 ? 12.678 -3.060 7.557 1.00 83.25 207 TRP A CA 1
ATOM 1630 C C . TRP A 1 207 ? 13.499 -3.005 6.260 1.00 83.25 207 TRP A C 1
ATOM 1632 O O . TRP A 1 207 ? 14.727 -3.075 6.282 1.00 83.25 207 TRP A O 1
ATOM 1642 N N . PHE A 1 208 ? 12.817 -2.940 5.111 1.00 84.62 208 PHE A N 1
ATOM 1643 C CA . PHE A 1 208 ? 13.436 -2.870 3.783 1.00 84.62 208 PHE A CA 1
ATOM 1644 C C . PHE A 1 208 ? 14.413 -4.017 3.472 1.00 84.62 208 PHE A C 1
ATOM 1646 O O . PHE A 1 208 ? 15.338 -3.842 2.677 1.00 84.62 208 PHE A O 1
ATOM 1653 N N . GLY A 1 209 ? 14.236 -5.187 4.095 1.00 85.62 209 GLY A N 1
ATOM 1654 C CA . GLY A 1 209 ? 15.114 -6.335 3.874 1.00 85.62 209 GLY A CA 1
ATOM 1655 C C . GLY A 1 209 ? 16.551 -6.090 4.345 1.00 85.62 209 GLY A C 1
ATOM 1656 O O . GLY A 1 209 ? 17.482 -6.695 3.821 1.00 85.62 209 GLY A O 1
ATOM 1657 N N . MET A 1 210 ? 16.777 -5.184 5.303 1.00 82.44 210 MET A N 1
ATOM 1658 C CA . MET A 1 210 ? 18.131 -4.885 5.796 1.00 82.44 210 MET A CA 1
ATOM 1659 C C . MET A 1 210 ? 18.806 -6.109 6.434 1.00 82.44 210 MET A C 1
ATOM 1661 O O . MET A 1 210 ? 20.022 -6.256 6.336 1.00 82.44 210 MET A O 1
ATOM 1665 N N . GLU A 1 211 ? 18.017 -7.009 7.019 1.00 81.88 211 GLU A N 1
ATOM 1666 C CA . GLU A 1 211 ? 18.467 -8.277 7.597 1.00 81.88 211 GLU A CA 1
ATOM 1667 C C . GLU A 1 211 ? 18.083 -9.460 6.706 1.00 81.88 211 GLU A C 1
ATOM 1669 O O . GLU A 1 211 ? 17.049 -9.427 6.035 1.00 81.88 211 GLU A O 1
ATOM 1674 N N . GLN A 1 212 ? 18.890 -10.526 6.729 1.00 86.56 212 GLN A N 1
ATOM 1675 C CA . GLN A 1 212 ? 18.652 -11.723 5.914 1.00 86.56 212 GLN A CA 1
ATOM 1676 C C . GLN A 1 212 ? 17.296 -12.371 6.225 1.00 86.56 212 GLN A C 1
ATOM 1678 O O . GLN A 1 212 ? 16.553 -12.697 5.309 1.00 86.56 212 GLN A O 1
ATOM 1683 N N . SER A 1 213 ? 16.925 -12.444 7.505 1.00 86.44 213 SER A N 1
ATOM 1684 C CA . SER A 1 213 ? 15.630 -12.961 7.969 1.00 86.44 213 SER A CA 1
ATOM 1685 C C . SER A 1 213 ? 14.429 -12.249 7.330 1.00 86.44 213 SER A C 1
ATOM 1687 O O . SER A 1 213 ? 13.406 -12.878 7.059 1.00 86.44 213 SER A O 1
ATOM 1689 N N . ASN A 1 214 ? 14.548 -10.945 7.060 1.00 85.94 214 ASN A N 1
ATOM 1690 C CA . ASN A 1 214 ? 13.500 -10.152 6.422 1.00 85.94 214 ASN A CA 1
ATOM 1691 C C . ASN A 1 214 ? 13.431 -10.384 4.910 1.00 85.94 214 ASN A C 1
ATOM 1693 O O . ASN A 1 214 ? 12.335 -10.362 4.349 1.00 85.94 214 ASN A O 1
ATOM 1697 N N . ARG A 1 215 ? 14.574 -10.636 4.260 1.00 90.25 215 ARG A N 1
ATOM 1698 C CA . ARG A 1 215 ? 14.625 -11.032 2.842 1.00 90.25 215 ARG A CA 1
ATOM 1699 C C . ARG A 1 215 ? 14.021 -12.415 2.657 1.00 90.25 215 ARG A C 1
ATOM 1701 O O . ARG A 1 215 ? 13.078 -12.559 1.892 1.00 90.25 215 ARG A O 1
ATOM 1708 N N . ASP A 1 216 ? 14.470 -13.382 3.457 1.00 91.06 216 ASP A N 1
ATOM 1709 C CA . ASP A 1 216 ? 13.984 -14.764 3.425 1.00 91.06 216 ASP A CA 1
ATOM 1710 C C . ASP A 1 216 ? 12.474 -14.836 3.667 1.00 91.06 216 ASP A C 1
ATOM 1712 O O . ASP A 1 216 ? 11.769 -15.629 3.048 1.00 91.06 216 ASP A O 1
ATOM 1716 N N . TYR A 1 217 ? 11.960 -14.011 4.583 1.00 89.88 217 TYR A N 1
ATOM 1717 C CA . TYR A 1 217 ? 10.524 -13.871 4.783 1.00 89.88 217 TYR A CA 1
ATOM 1718 C C . TYR A 1 217 ? 9.833 -13.294 3.543 1.00 89.88 217 TYR A C 1
ATOM 1720 O O . TYR A 1 217 ? 8.853 -13.869 3.072 1.00 89.88 217 TYR A O 1
ATOM 1728 N N . PHE A 1 218 ? 10.321 -12.169 3.013 1.00 91.12 218 PHE A N 1
ATOM 1729 C CA . PHE A 1 218 ? 9.667 -11.510 1.887 1.00 91.12 218 PHE A CA 1
ATOM 1730 C C . PHE A 1 218 ? 9.658 -12.398 0.639 1.00 91.12 218 PHE A C 1
ATOM 1732 O O . PHE A 1 218 ? 8.635 -12.491 -0.034 1.00 91.12 218 PHE A O 1
ATOM 1739 N N . ASP A 1 219 ? 10.740 -13.131 0.385 1.00 90.06 219 ASP A N 1
ATOM 1740 C CA . ASP A 1 219 ? 10.824 -14.102 -0.703 1.00 90.06 219 ASP A CA 1
ATOM 1741 C C . ASP A 1 219 ? 9.774 -15.212 -0.602 1.00 90.06 219 ASP A C 1
ATOM 1743 O O . ASP A 1 219 ? 9.263 -15.655 -1.633 1.00 90.06 219 ASP A O 1
ATOM 1747 N N . LYS A 1 220 ? 9.396 -15.616 0.618 1.00 91.06 220 LYS A N 1
ATOM 1748 C CA . LYS A 1 220 ? 8.321 -16.593 0.847 1.00 91.06 220 LYS A CA 1
ATOM 1749 C C . LYS A 1 220 ? 6.939 -16.018 0.539 1.00 91.06 220 LYS A C 1
ATOM 1751 O O . LYS A 1 220 ? 6.107 -16.724 -0.022 1.00 91.06 220 LYS A O 1
ATOM 1756 N N . VAL A 1 221 ? 6.687 -14.752 0.88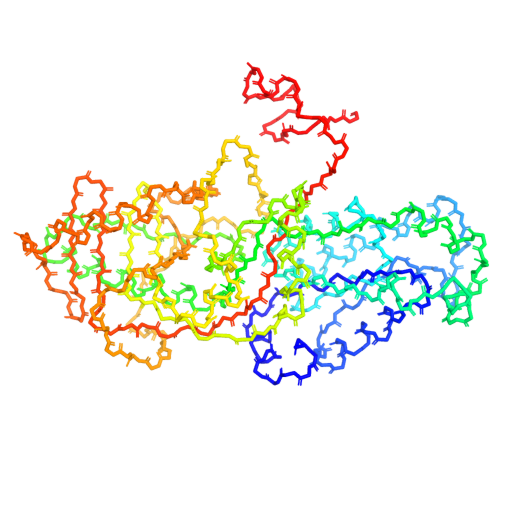4 1.00 91.69 221 VAL A N 1
ATOM 1757 C CA . VAL A 1 221 ? 5.334 -14.161 0.819 1.00 91.69 221 VAL A CA 1
ATOM 1758 C C . VAL A 1 221 ? 5.081 -13.272 -0.400 1.00 91.69 221 VAL A C 1
ATOM 1760 O O . VAL A 1 221 ? 3.936 -12.907 -0.653 1.00 91.69 221 VAL A O 1
ATOM 1763 N N . LYS A 1 222 ? 6.101 -12.912 -1.191 1.00 90.81 222 LYS A N 1
ATOM 1764 C CA . LYS A 1 222 ? 5.958 -11.966 -2.318 1.00 90.81 222 LYS A CA 1
ATOM 1765 C C . LYS A 1 222 ? 4.915 -12.388 -3.356 1.00 90.81 222 LYS A C 1
ATOM 1767 O O . LYS A 1 222 ? 4.235 -11.536 -3.920 1.00 90.81 222 LYS A O 1
ATOM 1772 N N . ASN A 1 223 ? 4.722 -13.692 -3.557 1.00 90.38 223 ASN A N 1
ATOM 1773 C CA . ASN A 1 223 ? 3.710 -14.222 -4.479 1.00 90.38 223 ASN A CA 1
ATOM 1774 C C . ASN A 1 223 ? 2.272 -14.100 -3.943 1.00 90.38 223 ASN A C 1
ATOM 1776 O O . ASN A 1 223 ? 1.325 -14.155 -4.727 1.00 90.38 223 ASN A O 1
ATOM 1780 N N . ALA A 1 224 ? 2.105 -13.897 -2.632 1.00 93.00 224 ALA A N 1
ATOM 1781 C CA . ALA A 1 224 ? 0.815 -13.618 -2.010 1.00 93.00 224 ALA A CA 1
ATOM 1782 C C . ALA A 1 224 ? 0.410 -12.138 -2.133 1.00 93.00 224 ALA A C 1
ATOM 1784 O O . ALA A 1 224 ? -0.723 -11.794 -1.797 1.00 93.00 224 ALA A O 1
ATOM 1785 N N . ILE A 1 225 ? 1.289 -11.246 -2.617 1.00 94.44 225 ILE A N 1
ATOM 1786 C CA . ILE A 1 225 ? 0.932 -9.838 -2.828 1.00 94.44 225 ILE A CA 1
ATOM 1787 C C . ILE A 1 225 ? -0.250 -9.736 -3.795 1.00 94.44 225 ILE A C 1
ATOM 1789 O O . ILE A 1 225 ? -0.247 -10.267 -4.910 1.00 94.44 225 ILE A O 1
ATOM 1793 N N . GLY A 1 226 ? -1.260 -8.999 -3.351 1.00 94.50 226 GLY A N 1
ATOM 1794 C CA . GLY A 1 226 ? -2.508 -8.799 -4.056 1.00 94.50 226 GLY A CA 1
ATOM 1795 C C . GLY A 1 226 ? -3.520 -9.921 -3.854 1.00 94.50 226 GLY A C 1
ATOM 1796 O O . GLY A 1 226 ? -4.425 -9.985 -4.666 1.00 94.50 226 GLY A O 1
ATOM 1797 N N . THR A 1 227 ? -3.356 -10.815 -2.872 1.00 95.12 227 THR A N 1
ATOM 1798 C CA . THR A 1 227 ? -4.405 -11.774 -2.466 1.00 95.12 227 THR A CA 1
ATOM 1799 C C . THR A 1 227 ? -5.368 -11.142 -1.466 1.00 95.12 227 THR A C 1
ATOM 1801 O O . THR A 1 227 ? -4.963 -10.283 -0.677 1.00 95.12 227 THR A O 1
ATOM 1804 N N . THR A 1 228 ? -6.629 -11.562 -1.498 1.00 95.12 228 THR A N 1
ATOM 1805 C CA . THR A 1 228 ? -7.693 -11.108 -0.597 1.00 95.12 228 THR A CA 1
ATOM 1806 C C . THR A 1 228 ? -7.845 -12.014 0.618 1.00 95.12 228 THR A C 1
ATOM 1808 O O . THR A 1 228 ? -7.654 -13.223 0.525 1.00 95.12 228 THR A O 1
ATOM 1811 N N . HIS A 1 229 ? -8.176 -11.416 1.765 1.00 93.31 229 HIS A N 1
ATOM 1812 C CA . HIS A 1 229 ? -8.367 -12.102 3.047 1.00 93.31 229 HIS A CA 1
ATOM 1813 C C . HIS A 1 229 ? -9.472 -11.430 3.856 1.00 93.31 229 HIS A C 1
ATOM 1815 O O . HIS A 1 229 ? -9.607 -10.204 3.823 1.00 93.31 229 HIS A O 1
ATOM 1821 N N . LEU A 1 230 ? -10.221 -12.208 4.634 1.00 91.69 230 LEU A N 1
ATOM 1822 C CA . LEU A 1 230 ? -11.217 -11.683 5.564 1.00 91.69 230 LEU A CA 1
ATOM 1823 C C . LEU A 1 230 ? -10.589 -11.505 6.949 1.00 91.69 230 LEU A C 1
ATOM 1825 O O . LEU A 1 230 ? -10.072 -12.460 7.521 1.00 91.69 230 LEU A O 1
ATOM 1829 N N . LEU A 1 231 ? -10.653 -10.298 7.508 1.00 91.62 231 LEU A N 1
ATOM 1830 C CA . LEU A 1 231 ? -10.239 -10.040 8.887 1.00 91.62 231 LEU A CA 1
ATOM 1831 C C . LEU A 1 231 ? -11.448 -9.810 9.787 1.00 91.62 231 LEU A C 1
ATOM 1833 O O . LEU A 1 231 ? -12.431 -9.186 9.386 1.00 91.62 231 LEU A O 1
ATOM 1837 N N . ARG A 1 232 ? -11.350 -10.281 11.033 1.00 90.94 232 ARG A N 1
ATOM 1838 C CA . ARG A 1 232 ? -12.399 -10.158 12.051 1.00 90.94 232 ARG A CA 1
ATOM 1839 C C . ARG A 1 232 ? -12.025 -9.068 13.049 1.00 90.94 232 ARG A C 1
ATOM 1841 O O . ARG A 1 232 ? -11.156 -9.263 13.894 1.00 90.94 232 ARG A O 1
ATOM 1848 N N . VAL A 1 233 ? -12.674 -7.911 12.954 1.00 91.88 233 VAL A N 1
ATOM 1849 C CA . VAL A 1 233 ? -12.496 -6.800 13.895 1.00 91.88 233 VAL A CA 1
ATOM 1850 C C . VAL A 1 233 ? -13.403 -7.019 15.104 1.00 91.88 233 VAL A C 1
ATOM 1852 O O . VAL A 1 233 ? -14.618 -6.876 15.006 1.00 91.88 233 VAL A O 1
ATOM 1855 N N . CYS A 1 234 ? -12.828 -7.372 16.250 1.00 90.44 234 CYS A N 1
ATOM 1856 C CA . CYS A 1 234 ? -13.565 -7.732 17.467 1.00 90.44 234 CYS A CA 1
ATOM 1857 C C . CYS A 1 234 ? -13.768 -6.563 18.443 1.00 90.44 234 CYS A C 1
ATOM 1859 O O . CYS A 1 234 ? -14.434 -6.710 19.468 1.00 90.44 234 CYS A O 1
ATOM 1861 N N . GLY A 1 235 ? -13.197 -5.394 18.154 1.00 90.88 235 GLY A N 1
ATOM 1862 C CA . GLY A 1 235 ? -13.307 -4.244 19.038 1.00 90.88 235 GLY A CA 1
ATOM 1863 C C . GLY A 1 235 ? -12.462 -3.054 18.622 1.00 90.88 235 GLY A C 1
ATOM 1864 O O . GLY A 1 235 ? -11.848 -3.031 17.555 1.00 90.88 235 GLY A O 1
ATOM 1865 N N . TYR A 1 236 ? -12.416 -2.068 19.509 1.00 91.94 236 TYR A N 1
ATOM 1866 C CA . TYR A 1 236 ? -11.663 -0.835 19.352 1.00 91.94 236 TYR A CA 1
ATOM 1867 C C . TYR A 1 236 ? -10.897 -0.514 20.625 1.00 91.94 236 TYR A C 1
ATOM 1869 O O . TYR A 1 236 ? -11.370 -0.774 21.729 1.00 91.94 236 TYR A O 1
ATOM 1877 N N . MET A 1 237 ? -9.747 0.128 20.472 1.00 88.62 237 MET A N 1
ATOM 1878 C CA . MET A 1 237 ? -8.975 0.668 21.583 1.00 88.62 237 MET A CA 1
ATOM 1879 C C . MET A 1 237 ? -8.571 2.105 21.271 1.00 88.62 237 MET A C 1
ATOM 1881 O O . MET A 1 237 ? -8.110 2.394 20.170 1.00 88.62 237 MET A O 1
ATOM 1885 N N . ILE A 1 238 ? -8.723 3.001 22.242 1.00 87.56 238 ILE A N 1
ATOM 1886 C CA . ILE A 1 238 ? -8.185 4.359 22.185 1.00 87.56 238 ILE A CA 1
ATOM 1887 C C . ILE A 1 238 ? -7.106 4.466 23.251 1.00 87.56 238 ILE A C 1
ATOM 1889 O O . ILE A 1 238 ? -7.401 4.372 24.440 1.00 87.56 238 ILE A O 1
ATOM 1893 N N . GLU A 1 239 ? -5.863 4.666 22.828 1.00 80.75 239 GLU A N 1
ATOM 1894 C CA . GLU A 1 239 ? -4.713 4.814 23.720 1.00 80.75 239 GLU A CA 1
ATOM 1895 C C . GLU A 1 239 ? -3.805 5.924 23.186 1.00 80.75 239 GLU A C 1
ATOM 1897 O O . GLU A 1 239 ? -3.468 5.931 22.000 1.00 80.75 239 GLU A O 1
ATOM 1902 N N . ASN A 1 240 ? -3.392 6.855 24.055 1.00 79.06 240 ASN A N 1
ATOM 1903 C CA . ASN A 1 240 ? -2.529 7.988 23.688 1.00 79.06 240 ASN A CA 1
ATOM 1904 C C . ASN A 1 240 ? -3.026 8.713 22.424 1.00 79.06 240 ASN A C 1
ATOM 1906 O O . ASN A 1 240 ? -2.281 8.878 21.457 1.00 79.06 240 ASN A O 1
ATOM 1910 N N . GLU A 1 241 ? -4.316 9.060 22.412 1.00 83.31 241 GLU A N 1
ATOM 1911 C CA . GLU A 1 241 ? -4.993 9.759 21.310 1.00 83.31 241 GLU A CA 1
ATOM 1912 C C . GLU A 1 241 ? -5.048 8.979 19.986 1.00 83.31 241 GLU A C 1
ATOM 1914 O O . GLU A 1 241 ? -5.542 9.505 18.996 1.00 83.31 241 GLU A O 1
ATOM 1919 N N . THR A 1 242 ? -4.576 7.731 19.940 1.00 84.31 242 THR A N 1
ATOM 1920 C CA . THR A 1 242 ? -4.592 6.881 18.744 1.00 84.31 242 THR A CA 1
ATOM 1921 C C . THR A 1 242 ? -5.737 5.883 18.824 1.00 84.31 242 THR A C 1
ATOM 1923 O O . THR A 1 242 ? -5.963 5.270 19.866 1.00 84.31 242 THR A O 1
ATOM 1926 N N . ILE A 1 243 ? -6.445 5.710 17.711 1.00 89.88 243 ILE A N 1
ATOM 1927 C CA . ILE A 1 243 ? -7.579 4.798 17.580 1.00 89.88 243 ILE A CA 1
ATOM 1928 C C . ILE A 1 243 ? -7.122 3.540 16.849 1.00 89.88 243 ILE A C 1
ATOM 1930 O O . ILE A 1 243 ? -6.677 3.601 15.698 1.00 89.88 243 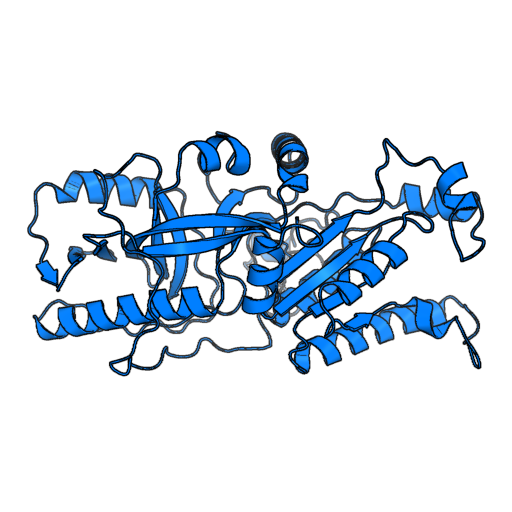ILE A O 1
ATOM 1934 N N . TYR A 1 244 ? -7.303 2.399 17.501 1.00 89.56 244 TYR A N 1
ATOM 1935 C CA . TYR A 1 244 ? -6.984 1.077 16.989 1.00 89.56 244 TYR A CA 1
ATOM 1936 C C . TYR A 1 244 ? -8.257 0.255 16.785 1.00 89.56 244 TYR A C 1
ATOM 1938 O O . TYR A 1 244 ? -9.145 0.265 17.635 1.00 89.56 244 TYR A O 1
ATOM 1946 N N . GLY A 1 245 ? -8.323 -0.487 15.683 1.00 91.50 245 GLY A N 1
ATOM 1947 C CA . GLY A 1 245 ? -9.230 -1.620 15.513 1.00 91.50 245 GLY A CA 1
ATOM 1948 C C . GLY A 1 245 ? -8.532 -2.897 15.968 1.00 91.50 245 GLY A C 1
ATOM 1949 O O . GLY A 1 245 ? -7.397 -3.150 15.563 1.00 91.50 245 GLY A O 1
ATOM 1950 N N . LEU A 1 246 ? -9.190 -3.674 16.819 1.00 88.50 246 LEU A N 1
ATOM 1951 C CA . LEU A 1 246 ? -8.688 -4.939 17.347 1.00 88.50 246 LEU A CA 1
ATOM 1952 C C . LEU A 1 246 ? -9.057 -6.059 16.385 1.00 88.50 246 LEU A C 1
ATOM 1954 O O . LEU A 1 246 ? -10.232 -6.214 16.069 1.00 88.50 246 LEU A O 1
ATOM 1958 N N . VAL A 1 247 ? -8.074 -6.826 15.924 1.00 87.88 247 VAL A N 1
ATOM 1959 C CA . VAL A 1 247 ? -8.264 -7.873 14.916 1.00 87.88 247 VAL A CA 1
ATOM 1960 C C . VAL A 1 247 ? -7.963 -9.234 15.514 1.00 87.88 247 VAL A C 1
ATOM 1962 O O . VAL A 1 247 ? -6.863 -9.451 16.013 1.00 87.88 247 VAL A O 1
ATOM 1965 N N . GLU A 1 248 ? -8.902 -10.165 15.416 1.00 84.75 248 GLU A N 1
ATOM 1966 C CA . GLU A 1 248 ? -8.653 -11.587 15.650 1.00 84.75 248 GLU A CA 1
ATOM 1967 C C . GLU A 1 248 ? -8.139 -12.213 14.345 1.00 84.75 248 GLU A C 1
ATOM 1969 O O . GLU A 1 248 ? -8.856 -12.242 13.344 1.00 84.75 248 GLU A O 1
ATOM 1974 N N . LEU A 1 249 ? -6.876 -12.653 14.339 1.00 81.56 249 LEU A N 1
ATOM 1975 C CA . LEU A 1 249 ? -6.273 -13.333 13.192 1.00 81.56 249 LEU A CA 1
ATOM 1976 C C . LEU A 1 249 ? -6.494 -14.843 13.285 1.00 81.56 249 LEU A C 1
ATOM 1978 O O . LEU A 1 249 ? -6.328 -15.430 14.355 1.00 81.56 249 LEU A O 1
ATOM 1982 N N . GLU A 1 250 ? -6.805 -15.462 12.148 1.00 80.50 250 GLU A N 1
ATOM 1983 C CA . GLU A 1 250 ? -6.800 -16.919 12.007 1.00 80.50 250 GLU A CA 1
ATOM 1984 C C . GLU A 1 250 ? -5.362 -17.463 12.023 1.00 80.50 250 GLU A C 1
ATOM 1986 O O . GLU A 1 250 ? -4.425 -16.807 11.551 1.00 80.50 250 GLU A O 1
ATOM 1991 N N . ASP A 1 251 ? -5.185 -18.673 12.559 1.00 73.31 251 ASP A N 1
ATOM 1992 C CA . ASP A 1 251 ? -3.865 -19.294 12.732 1.00 73.31 251 ASP A CA 1
ATOM 1993 C C . ASP A 1 251 ? -3.130 -19.475 11.397 1.00 73.31 251 ASP A C 1
ATOM 1995 O O . ASP A 1 251 ? -1.935 -19.194 11.301 1.00 73.31 251 ASP A O 1
ATOM 1999 N N . THR A 1 252 ? -3.864 -19.828 10.341 1.00 75.06 252 THR A N 1
ATOM 2000 C CA . THR A 1 252 ? -3.352 -19.973 8.969 1.00 75.06 252 THR A CA 1
ATOM 2001 C C . THR A 1 252 ? -2.712 -18.680 8.462 1.00 75.06 252 THR A C 1
ATOM 2003 O O . THR A 1 252 ? -1.555 -18.678 8.046 1.00 75.06 252 THR A O 1
ATOM 2006 N N . LEU A 1 253 ? -3.407 -17.544 8.587 1.00 78.25 253 LEU A N 1
ATOM 2007 C CA . LEU A 1 253 ? -2.898 -16.232 8.170 1.00 78.25 253 LEU A CA 1
ATOM 2008 C C . LEU A 1 253 ? -1.630 -15.837 8.931 1.00 78.25 253 LEU A C 1
ATOM 2010 O O . LEU A 1 253 ? -0.712 -15.226 8.375 1.00 78.25 253 LEU A O 1
ATOM 2014 N N . LYS A 1 254 ? -1.562 -16.186 10.214 1.00 71.94 254 LYS A N 1
ATOM 2015 C CA . LYS A 1 254 ? -0.405 -15.887 11.053 1.00 71.94 254 LYS A CA 1
ATOM 2016 C C . LYS A 1 254 ? 0.808 -16.737 10.674 1.00 71.94 254 LYS A C 1
ATOM 2018 O O . LYS A 1 254 ? 1.919 -16.208 10.572 1.00 71.94 254 LYS A O 1
ATOM 2023 N N . GLU A 1 255 ? 0.615 -18.034 10.480 1.00 72.56 255 GLU A N 1
ATOM 2024 C CA . GLU A 1 255 ? 1.691 -18.961 10.133 1.00 72.56 255 GLU A CA 1
ATOM 2025 C C . GLU A 1 255 ? 2.234 -18.689 8.728 1.00 72.56 255 GLU A C 1
ATOM 2027 O O . GLU A 1 255 ? 3.448 -18.565 8.552 1.00 72.56 255 GLU A O 1
ATOM 2032 N N . GLU A 1 256 ? 1.344 -18.508 7.752 1.00 73.56 256 GLU A N 1
ATOM 2033 C CA . GLU A 1 256 ? 1.716 -18.363 6.345 1.00 73.56 256 GLU A CA 1
ATOM 2034 C C . GLU A 1 256 ? 2.257 -16.970 6.018 1.00 73.56 256 GLU A C 1
ATOM 2036 O O . GLU A 1 256 ? 3.241 -16.839 5.286 1.00 73.56 256 GLU A O 1
ATOM 2041 N N . LEU A 1 257 ? 1.635 -15.919 6.565 1.00 71.88 257 LEU A N 1
ATOM 2042 C CA . LEU A 1 257 ? 1.889 -14.546 6.125 1.00 71.88 257 LEU A CA 1
ATOM 2043 C C . LEU A 1 257 ? 2.480 -13.644 7.205 1.00 71.88 257 LEU A C 1
ATOM 2045 O O . LEU A 1 257 ? 3.179 -12.702 6.846 1.00 71.88 257 LEU A O 1
ATOM 2049 N N . ALA A 1 258 ? 2.300 -13.903 8.503 1.00 62.94 258 ALA A N 1
ATOM 2050 C CA . ALA A 1 258 ? 2.980 -13.122 9.552 1.00 62.94 258 ALA A CA 1
ATOM 2051 C C . ALA A 1 258 ? 4.363 -13.700 9.929 1.00 62.94 258 ALA A C 1
ATOM 2053 O O . ALA A 1 258 ? 5.233 -12.981 10.424 1.00 62.94 258 ALA A O 1
ATOM 2054 N N . GLY A 1 259 ? 4.626 -14.974 9.614 1.00 57.88 259 GLY A N 1
ATOM 2055 C CA . GLY A 1 259 ? 5.965 -15.569 9.649 1.00 57.88 259 GLY A CA 1
ATOM 2056 C C . GLY A 1 259 ? 6.502 -15.920 11.043 1.00 57.88 259 GLY A C 1
ATOM 2057 O O . GLY A 1 259 ? 7.707 -15.786 11.270 1.00 57.88 259 GLY A O 1
ATOM 2058 N N . GLY A 1 260 ? 5.637 -16.365 11.962 1.00 47.88 260 GLY A N 1
ATOM 2059 C CA . GLY A 1 260 ? 5.986 -17.036 13.230 1.00 47.88 260 GLY A CA 1
ATOM 2060 C C . GLY A 1 260 ? 6.625 -16.176 14.332 1.00 47.88 260 GLY A C 1
ATOM 2061 O O . GLY A 1 260 ? 6.394 -16.430 15.513 1.00 47.88 260 GLY A O 1
ATOM 2062 N N . HIS A 1 261 ? 7.375 -15.130 13.982 1.00 45.47 261 HIS A N 1
ATOM 2063 C CA . HIS A 1 261 ? 7.896 -14.157 14.938 1.00 45.47 261 HIS A CA 1
ATOM 2064 C C . HIS A 1 261 ? 6.819 -13.112 15.234 1.00 45.47 261 HIS A C 1
ATOM 2066 O O . HIS A 1 261 ? 6.437 -12.329 14.364 1.00 45.47 261 HIS A O 1
ATOM 2072 N N . ALA A 1 262 ? 6.320 -13.116 16.475 1.00 41.16 262 ALA A N 1
ATOM 2073 C CA . ALA A 1 262 ? 5.533 -12.010 17.005 1.00 41.16 262 ALA A CA 1
ATOM 2074 C C . ALA A 1 262 ? 6.314 -10.706 16.805 1.00 41.16 262 ALA A C 1
ATOM 2076 O O . ALA A 1 262 ? 7.535 -10.717 16.913 1.00 41.16 262 ALA A O 1
ATOM 2077 N N . VAL A 1 263 ? 5.605 -9.619 16.491 1.00 43.12 263 VAL A N 1
ATOM 2078 C CA . VAL A 1 263 ? 6.135 -8.269 16.250 1.00 43.12 263 VAL A CA 1
ATOM 2079 C C . VAL A 1 263 ? 7.199 -7.908 17.297 1.00 43.12 263 VAL A C 1
ATOM 2081 O O . VAL A 1 263 ? 6.880 -7.410 18.376 1.00 43.12 263 VAL A O 1
ATOM 2084 N N . GLU A 1 264 ? 8.471 -8.177 17.004 1.00 37.91 264 GLU A N 1
ATOM 2085 C CA . GLU A 1 264 ? 9.570 -7.794 17.879 1.00 37.91 264 GLU A CA 1
ATOM 2086 C C . GLU A 1 264 ? 9.782 -6.293 17.706 1.00 37.91 264 GLU A C 1
ATOM 2088 O O . GLU A 1 264 ? 10.134 -5.811 16.633 1.00 37.91 264 GLU A O 1
ATOM 2093 N N . SER A 1 265 ? 9.494 -5.558 18.782 1.00 37.44 265 SER A N 1
ATOM 2094 C CA . SER A 1 265 ? 10.041 -4.236 19.084 1.00 37.44 265 SER A CA 1
ATOM 2095 C C . SER A 1 265 ? 10.183 -3.278 17.893 1.00 37.44 265 SER A C 1
ATOM 2097 O O . SER A 1 265 ? 11.267 -3.062 17.351 1.00 37.44 265 SER A O 1
ATOM 2099 N N . LEU A 1 266 ? 9.086 -2.606 17.547 1.00 39.06 266 LEU A N 1
ATOM 2100 C CA . LEU A 1 266 ? 9.107 -1.497 16.601 1.00 39.06 266 LEU A CA 1
ATOM 2101 C C . LEU A 1 266 ? 9.762 -0.251 17.241 1.00 39.06 266 LEU A C 1
ATOM 2103 O O . LEU A 1 266 ? 9.111 0.504 17.966 1.00 39.06 266 LEU A O 1
ATOM 2107 N N . GLU A 1 267 ? 11.053 -0.010 16.992 1.00 36.66 267 GLU A N 1
ATOM 2108 C CA . GLU A 1 267 ? 11.726 1.234 17.403 1.00 36.66 267 GLU A CA 1
ATOM 2109 C C . GLU A 1 267 ? 11.372 2.395 16.453 1.00 36.66 267 GLU A C 1
ATOM 2111 O O . GLU A 1 267 ? 12.020 2.647 15.436 1.00 36.66 267 GLU A O 1
ATOM 2116 N N . THR A 1 268 ? 10.330 3.147 16.804 1.00 35.28 268 THR A N 1
ATOM 2117 C CA . THR A 1 268 ? 9.767 4.236 15.983 1.00 35.28 268 THR A CA 1
ATOM 2118 C C . THR A 1 268 ? 10.582 5.528 15.983 1.00 35.28 268 THR A C 1
ATOM 2120 O O . THR A 1 268 ? 10.338 6.404 15.158 1.00 35.28 268 THR A O 1
ATOM 2123 N N . ALA A 1 269 ? 11.591 5.651 16.852 1.00 33.38 269 ALA A N 1
ATOM 2124 C CA . ALA A 1 269 ? 12.453 6.835 16.934 1.00 33.38 269 ALA A CA 1
ATOM 2125 C C . ALA A 1 269 ? 13.237 7.113 15.634 1.00 33.38 269 ALA A C 1
ATOM 2127 O O . ALA A 1 269 ? 13.748 8.213 15.436 1.00 33.38 269 ALA A O 1
ATOM 2128 N N . ARG A 1 270 ? 13.328 6.118 14.741 1.00 33.59 270 ARG A N 1
ATOM 2129 C CA . ARG A 1 270 ? 13.969 6.209 13.420 1.00 33.59 270 ARG A CA 1
ATOM 2130 C C . ARG A 1 270 ? 12.969 6.390 12.278 1.00 33.59 270 ARG A C 1
ATOM 2132 O O . ARG A 1 270 ? 13.337 6.260 11.116 1.00 33.59 270 ARG A O 1
ATOM 2139 N N . TRP A 1 271 ? 11.699 6.633 12.578 1.00 40.19 271 TRP A N 1
ATOM 2140 C CA . TRP A 1 271 ? 10.656 6.782 11.575 1.00 40.19 271 TRP A CA 1
ATOM 2141 C C . TRP A 1 271 ? 10.438 8.255 11.233 1.00 40.19 271 TRP A C 1
ATOM 2143 O O . TRP A 1 271 ? 10.440 9.122 12.105 1.00 40.19 271 TRP A O 1
ATOM 2153 N N . LYS A 1 272 ? 10.225 8.548 9.949 1.00 39.28 272 LYS A N 1
ATOM 2154 C CA . LYS A 1 272 ? 9.797 9.870 9.496 1.00 39.28 272 LYS A CA 1
ATOM 2155 C C . LYS A 1 272 ? 8.508 9.705 8.706 1.00 39.28 272 LYS A C 1
ATOM 2157 O O . LYS A 1 272 ? 8.474 8.966 7.725 1.00 39.28 272 LYS A O 1
ATOM 2162 N N . ALA A 1 273 ? 7.468 10.416 9.127 1.00 37.72 273 ALA A N 1
ATOM 2163 C CA . ALA A 1 273 ? 6.223 10.508 8.385 1.00 37.72 273 ALA A CA 1
ATOM 2164 C C . ALA A 1 273 ? 6.492 10.991 6.952 1.00 37.72 273 ALA A C 1
ATOM 2166 O O . ALA A 1 273 ? 7.145 12.021 6.749 1.00 37.72 273 ALA A O 1
ATOM 2167 N N . THR A 1 274 ? 5.967 10.279 5.958 1.00 42.41 274 THR A N 1
ATOM 2168 C CA . THR A 1 274 ? 5.804 10.849 4.621 1.00 42.41 274 THR A CA 1
ATOM 2169 C C . THR A 1 274 ? 4.583 11.759 4.683 1.00 42.41 274 THR A C 1
ATOM 2171 O O . THR A 1 274 ? 3.472 11.287 4.914 1.00 42.41 274 THR A O 1
ATOM 2174 N N . CYS A 1 275 ? 4.781 13.072 4.550 1.00 37.62 275 CYS A N 1
ATOM 2175 C CA . CYS A 1 275 ? 3.669 14.017 4.568 1.00 37.62 275 CYS A CA 1
ATOM 2176 C C . CYS A 1 275 ? 2.763 13.754 3.356 1.00 37.62 275 CYS A C 1
ATOM 2178 O O . CYS A 1 275 ? 3.207 13.855 2.210 1.00 37.62 275 CYS A O 1
ATOM 2180 N N . CYS A 1 276 ? 1.496 13.426 3.609 1.00 43.03 276 CYS A N 1
ATOM 2181 C CA . CYS A 1 276 ? 0.473 13.404 2.571 1.00 43.03 276 CYS A CA 1
ATOM 2182 C C . CYS A 1 276 ? 0.193 14.853 2.157 1.00 43.03 276 CYS A C 1
ATOM 2184 O O . CYS A 1 276 ? -0.175 15.673 2.994 1.00 43.03 276 CYS A O 1
ATOM 2186 N N . VAL A 1 277 ? 0.391 15.177 0.880 1.00 49.28 277 VAL A N 1
ATOM 2187 C CA . VAL A 1 277 ? 0.116 16.518 0.332 1.00 49.28 277 VAL A CA 1
ATOM 2188 C C . VAL A 1 277 ? -1.392 16.709 0.135 1.00 49.28 277 VAL A C 1
ATOM 2190 O O . VAL A 1 277 ? -1.879 17.833 0.118 1.00 49.28 277 VAL A O 1
ATOM 2193 N N . ALA A 1 278 ? -2.139 15.607 0.019 1.00 48.22 278 ALA A N 1
ATOM 2194 C CA . ALA A 1 278 ? -3.491 15.650 -0.510 1.00 48.22 278 ALA A CA 1
ATOM 2195 C C . ALA A 1 278 ? -4.620 15.837 0.512 1.00 48.22 278 ALA A C 1
ATOM 2197 O O . ALA A 1 278 ? -5.686 16.267 0.090 1.00 48.22 278 ALA A O 1
ATOM 2198 N N . LEU A 1 279 ? -4.471 15.519 1.806 1.00 49.75 279 LEU A N 1
ATOM 2199 C CA . LEU A 1 279 ? -5.620 15.562 2.724 1.00 49.75 279 LEU A CA 1
ATOM 2200 C C . LEU A 1 279 ? -5.202 15.914 4.162 1.00 49.75 279 LEU A C 1
ATOM 2202 O O . LEU A 1 279 ? -4.448 15.147 4.765 1.00 49.75 279 LEU A O 1
ATOM 2206 N N . PRO A 1 280 ? -5.683 17.033 4.741 1.00 49.66 280 PRO A N 1
ATOM 2207 C CA . PRO A 1 280 ? -5.598 17.234 6.183 1.00 49.66 280 PRO A CA 1
ATOM 2208 C C . PRO A 1 280 ? -6.396 16.140 6.905 1.00 49.66 280 PRO A C 1
ATOM 2210 O O . PRO A 1 280 ? -7.315 15.548 6.332 1.00 49.66 280 PRO A O 1
ATOM 2213 N N . ALA A 1 281 ? -6.063 15.878 8.172 1.00 57.53 281 ALA A N 1
ATOM 2214 C CA . ALA A 1 281 ? -6.942 15.097 9.034 1.00 57.53 281 ALA A CA 1
ATOM 2215 C C . ALA A 1 281 ? -8.293 15.818 9.071 1.00 57.53 281 ALA A C 1
ATOM 2217 O O . ALA A 1 281 ? -8.380 16.969 9.501 1.00 57.53 281 ALA A O 1
ATOM 2218 N N . THR A 1 282 ? -9.325 15.176 8.537 1.00 57.94 282 THR A N 1
ATOM 2219 C CA . THR A 1 282 ? -10.669 15.744 8.538 1.00 57.94 282 THR A CA 1
ATOM 2220 C C . THR A 1 282 ? -11.420 15.181 9.735 1.00 57.94 282 THR A C 1
ATOM 2222 O O . THR A 1 282 ? -11.304 13.980 10.015 1.00 57.94 282 THR A O 1
ATOM 2225 N N . PRO A 1 283 ? -12.140 16.031 10.490 1.00 62.72 283 PRO A N 1
ATOM 2226 C CA . PRO A 1 283 ? -13.045 15.529 11.506 1.00 62.72 283 PRO A CA 1
ATOM 2227 C C . PRO A 1 283 ? -14.020 14.580 10.823 1.00 62.72 283 PRO A C 1
ATOM 2229 O O . PRO A 1 283 ? -14.610 14.924 9.796 1.00 62.72 283 PRO A O 1
ATOM 2232 N N . PHE A 1 284 ? -14.150 13.373 11.368 1.00 66.50 284 PHE A N 1
ATOM 2233 C CA . PHE A 1 284 ? -15.122 12.435 10.842 1.00 66.50 284 PHE A CA 1
ATOM 2234 C C . PHE A 1 284 ? -16.517 13.046 11.059 1.00 66.50 284 PHE A C 1
ATOM 2236 O O . PHE A 1 284 ? -16.793 13.499 12.180 1.00 66.50 284 PHE A O 1
ATOM 2243 N N . PRO A 1 285 ? -17.372 13.135 10.020 1.00 63.06 285 PRO A N 1
ATOM 2244 C CA . PRO A 1 285 ? -18.715 13.674 10.180 1.00 63.06 285 PRO A CA 1
ATOM 2245 C C . PRO A 1 285 ? -19.441 12.908 11.285 1.00 63.06 285 PRO A C 1
ATOM 2247 O O . PRO A 1 285 ? -19.261 11.697 11.427 1.00 63.06 285 PRO A O 1
ATOM 2250 N N . GLN A 1 286 ? -20.253 13.606 12.079 1.00 60.50 286 GLN A N 1
ATOM 2251 C CA . GLN A 1 286 ? -21.161 12.920 12.994 1.00 60.50 286 GLN A CA 1
ATOM 2252 C C . GLN A 1 286 ? -22.040 11.977 12.151 1.00 60.50 286 GLN A C 1
ATOM 2254 O O . GLN A 1 286 ? -22.598 12.444 11.157 1.00 60.50 286 GLN A O 1
ATOM 2259 N N . PRO A 1 287 ? -22.129 10.682 12.492 1.00 55.56 287 PRO A N 1
ATOM 2260 C CA . PRO A 1 287 ? -22.928 9.730 11.731 1.00 55.56 287 PRO A CA 1
ATOM 2261 C C . PRO A 1 287 ? -24.382 10.208 11.597 1.00 55.56 287 PRO A C 1
ATOM 2263 O O . PRO A 1 287 ? -25.018 10.509 12.611 1.00 55.56 287 PRO A O 1
ATOM 2266 N N . GLU A 1 288 ? -24.903 10.258 10.370 1.00 53.72 288 GLU A N 1
ATOM 2267 C CA . GLU A 1 288 ? -26.344 10.122 10.122 1.00 53.72 288 GLU A CA 1
ATOM 2268 C C . GLU A 1 288 ? -26.716 8.635 10.312 1.00 53.72 288 GLU A C 1
ATOM 2270 O O . GLU A 1 288 ? -25.839 7.774 10.223 1.00 53.72 288 GLU A O 1
ATOM 2275 N N . GLU A 1 289 ? -27.971 8.319 10.660 1.00 52.22 289 GLU A N 1
ATOM 2276 C CA . GLU A 1 289 ? -28.380 6.988 11.168 1.00 52.22 289 GLU A CA 1
ATOM 2277 C C . GLU A 1 289 ? -28.081 5.802 10.221 1.00 52.22 289 GLU A C 1
ATOM 2279 O O . GLU A 1 289 ? -27.994 4.662 10.682 1.00 52.22 289 GLU A O 1
ATOM 2284 N N . ASP A 1 290 ? -27.816 6.053 8.937 1.00 45.38 290 ASP A N 1
ATOM 2285 C CA . ASP A 1 290 ? -27.545 5.031 7.924 1.00 45.38 290 ASP A CA 1
ATOM 2286 C C . ASP A 1 290 ? -26.039 4.739 7.767 1.00 45.38 290 ASP A C 1
ATOM 2288 O O . ASP A 1 290 ? -25.378 5.151 6.809 1.00 45.38 290 ASP A O 1
ATOM 2292 N N . ALA A 1 291 ? -25.461 4.005 8.723 1.00 49.00 291 ALA A N 1
ATOM 2293 C CA . ALA A 1 291 ? -24.094 3.498 8.595 1.00 49.00 291 ALA A CA 1
ATOM 2294 C C . ALA A 1 291 ? -24.003 2.408 7.500 1.00 49.00 291 ALA A C 1
ATOM 2296 O O . ALA A 1 291 ? -24.886 1.548 7.419 1.00 49.00 291 ALA A O 1
ATOM 2297 N N . PRO A 1 292 ? -22.924 2.368 6.689 1.00 48.28 292 PRO A N 1
ATOM 2298 C CA . PRO A 1 292 ? -22.698 1.271 5.755 1.00 48.28 292 PRO A CA 1
ATOM 2299 C C . PRO A 1 292 ? -22.685 -0.066 6.499 1.00 48.28 292 PRO A C 1
ATOM 2301 O O . PRO A 1 292 ? -22.021 -0.206 7.531 1.00 48.28 292 PRO A O 1
ATOM 2304 N N . GLN A 1 293 ? -23.410 -1.053 5.975 1.00 52.47 293 GLN A N 1
ATOM 2305 C CA . GLN A 1 293 ? -23.420 -2.392 6.551 1.00 52.47 293 GLN A CA 1
ATOM 2306 C C . GLN A 1 293 ? -22.060 -3.050 6.305 1.00 52.47 293 GLN A C 1
ATOM 2308 O O . GLN A 1 293 ? -21.701 -3.367 5.172 1.00 52.47 293 GLN A O 1
ATOM 2313 N N . LEU A 1 294 ? -21.294 -3.234 7.380 1.00 60.88 294 LEU A N 1
ATOM 2314 C CA . LEU A 1 294 ? -20.128 -4.113 7.373 1.00 60.88 294 LEU A CA 1
ATOM 2315 C C . LEU A 1 294 ? -20.594 -5.554 7.130 1.00 60.88 294 LEU A C 1
ATOM 2317 O O . LEU A 1 294 ? -21.701 -5.931 7.523 1.00 60.88 294 LEU A O 1
ATOM 2321 N N . ALA A 1 295 ? -19.760 -6.351 6.462 1.00 57.66 295 ALA A N 1
ATOM 2322 C CA . ALA A 1 295 ? -20.096 -7.735 6.160 1.00 57.66 295 ALA A CA 1
ATOM 2323 C C . ALA A 1 295 ? -20.347 -8.544 7.447 1.00 57.66 295 ALA A C 1
ATOM 2325 O O . ALA A 1 295 ? -19.798 -8.231 8.504 1.00 57.66 295 ALA A O 1
ATOM 2326 N N . MET A 1 296 ? -21.195 -9.572 7.308 1.00 59.69 296 MET A N 1
ATOM 2327 C CA . MET A 1 296 ? -21.642 -10.562 8.303 1.00 59.69 296 MET A CA 1
ATOM 2328 C C . MET A 1 296 ? -20.994 -10.464 9.696 1.00 59.69 296 MET A C 1
ATOM 2330 O O . MET A 1 296 ? -19.818 -10.768 9.877 1.00 59.69 296 MET A O 1
ATOM 2334 N N . SER A 1 297 ? -21.799 -10.134 10.704 1.00 62.28 297 SER A N 1
ATOM 2335 C CA . SER A 1 297 ? -21.397 -10.177 12.110 1.00 62.28 297 SER A CA 1
ATOM 2336 C C . SER A 1 297 ? -21.255 -11.628 12.592 1.00 62.28 297 SER A C 1
ATOM 2338 O O . SER A 1 297 ? -22.213 -12.400 12.498 1.00 62.28 297 SER A O 1
ATOM 2340 N N . VAL A 1 298 ? -20.101 -12.003 13.149 1.00 56.56 298 VAL A N 1
ATOM 2341 C CA . VAL A 1 298 ? -19.845 -13.369 13.653 1.00 56.56 298 VAL A CA 1
ATOM 2342 C C . VAL A 1 298 ? -19.609 -13.327 15.165 1.00 56.56 298 VAL A C 1
ATOM 2344 O O . VAL A 1 298 ? -18.842 -12.472 15.604 1.00 56.56 298 VAL A O 1
ATOM 2347 N N . PRO A 1 299 ? -20.212 -14.218 15.981 1.00 59.62 299 PRO A N 1
ATOM 2348 C CA . PRO A 1 299 ? -19.980 -14.247 17.427 1.00 59.62 299 PRO A CA 1
ATOM 2349 C C . PRO A 1 299 ? -18.492 -14.263 17.778 1.00 59.62 299 PRO A C 1
ATOM 2351 O O . PRO A 1 299 ? -17.708 -15.008 17.183 1.00 59.62 299 PRO A O 1
ATOM 2354 N N . THR A 1 300 ? -18.102 -13.441 18.746 1.00 58.19 300 THR A N 1
ATOM 2355 C CA . THR A 1 300 ? -16.718 -13.398 19.220 1.00 58.19 300 THR A CA 1
ATOM 2356 C C . THR A 1 300 ? -16.440 -14.639 20.080 1.00 58.19 300 THR A C 1
ATOM 2358 O O . THR A 1 300 ? -17.073 -14.844 21.117 1.00 58.19 300 THR A O 1
ATOM 2361 N N . SER A 1 301 ? -15.508 -15.497 19.654 1.00 54.53 301 SER A N 1
ATOM 2362 C CA . SER A 1 301 ? -14.971 -16.587 20.480 1.00 54.53 301 SER A CA 1
ATOM 2363 C C . SER A 1 301 ? -14.117 -16.017 21.613 1.00 54.53 301 SER A C 1
ATOM 2365 O O . SER A 1 301 ? -13.606 -14.903 21.515 1.00 54.53 301 SER A O 1
ATOM 2367 N N . ALA A 1 302 ? -13.971 -16.761 22.715 1.00 49.81 302 ALA A N 1
ATOM 2368 C CA . ALA A 1 302 ? -13.138 -16.339 23.837 1.00 49.81 302 ALA A CA 1
ATOM 2369 C C . ALA A 1 302 ? -11.753 -15.890 23.342 1.00 49.81 302 ALA A C 1
ATOM 2371 O O . ALA A 1 302 ? -11.055 -16.639 22.665 1.00 49.81 302 ALA A O 1
ATOM 2372 N N . VAL A 1 303 ? -11.415 -14.650 23.688 1.00 48.81 303 VAL A N 1
ATOM 2373 C CA . VAL A 1 303 ? -10.234 -13.893 23.273 1.00 48.81 303 VAL A CA 1
ATOM 2374 C C . VAL A 1 303 ? -8.990 -14.771 23.105 1.00 48.81 303 VAL A C 1
ATOM 2376 O O . VAL A 1 303 ? -8.438 -15.274 24.087 1.00 48.81 303 VAL A O 1
ATOM 2379 N N . SER A 1 304 ? -8.560 -14.948 21.854 1.00 53.22 304 SER A N 1
ATOM 2380 C CA . SER A 1 304 ? -7.395 -15.760 21.509 1.00 53.22 304 SER A CA 1
ATOM 2381 C C . SER A 1 304 ? -6.084 -14.994 21.745 1.00 53.22 304 SER A C 1
ATOM 2383 O O . SER A 1 304 ? -6.040 -13.762 21.776 1.00 53.22 304 SER A O 1
ATOM 2385 N N . ASN A 1 305 ? -4.970 -15.721 21.857 1.00 55.78 305 ASN A N 1
ATOM 2386 C CA . ASN A 1 305 ? -3.621 -15.144 21.927 1.00 55.78 305 ASN A CA 1
ATOM 2387 C C . ASN A 1 305 ? -3.162 -14.521 20.584 1.00 55.78 305 ASN A C 1
ATOM 2389 O O . ASN A 1 305 ? -1.965 -14.291 20.385 1.00 55.78 305 ASN A O 1
ATOM 2393 N N . HIS A 1 306 ? -4.065 -14.319 19.621 1.00 66.44 306 HIS A N 1
ATOM 2394 C CA . HIS A 1 306 ? -3.762 -13.989 18.224 1.00 66.44 306 HIS A CA 1
ATOM 2395 C C . HIS A 1 306 ? -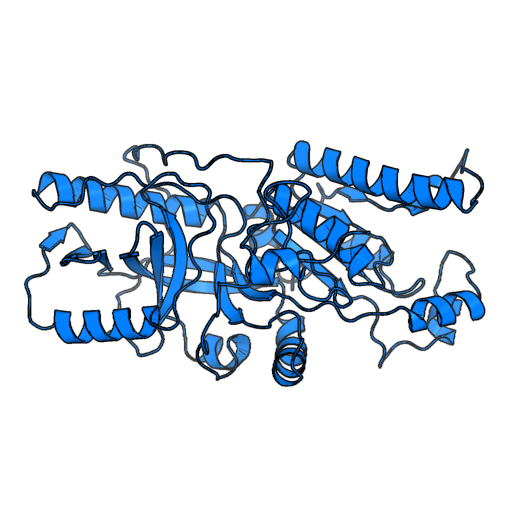4.410 -12.668 17.800 1.00 66.44 306 HIS A C 1
ATOM 2397 O O . HIS A 1 306 ? -4.940 -12.529 16.701 1.00 66.44 306 HIS A O 1
ATOM 2403 N N . THR A 1 307 ? -4.356 -11.674 18.689 1.00 70.56 307 THR A N 1
ATOM 2404 C CA . THR A 1 307 ? -4.839 -10.324 18.392 1.00 70.56 307 THR A CA 1
ATOM 2405 C C . THR A 1 307 ? -3.773 -9.489 17.686 1.00 70.56 307 THR A C 1
ATOM 2407 O O . THR A 1 307 ? -2.655 -9.346 18.183 1.00 70.56 307 THR A O 1
ATOM 2410 N N . SER A 1 308 ? -4.145 -8.907 16.549 1.00 83.06 308 SER A N 1
ATOM 2411 C CA . SER A 1 308 ? -3.407 -7.849 15.858 1.00 83.06 308 SER A CA 1
ATOM 2412 C C . SER A 1 308 ? -4.215 -6.549 15.869 1.00 83.06 308 SER A C 1
ATOM 2414 O O . SER A 1 308 ? -5.295 -6.467 16.456 1.00 83.06 308 SER A O 1
ATOM 2416 N N . PHE A 1 309 ? -3.674 -5.500 15.258 1.00 84.44 309 PHE A N 1
ATOM 2417 C CA . PHE A 1 309 ? -4.227 -4.156 15.338 1.00 84.44 309 PHE A CA 1
ATOM 2418 C C . PHE A 1 309 ? -4.200 -3.471 13.974 1.00 84.44 309 PHE A C 1
ATOM 2420 O O . PHE A 1 309 ? -3.265 -3.640 13.187 1.00 84.44 309 PHE A O 1
ATOM 2427 N N . ILE A 1 310 ? -5.221 -2.657 13.720 1.00 88.81 310 ILE A N 1
ATOM 2428 C CA . ILE A 1 310 ? -5.284 -1.705 12.610 1.00 88.81 310 ILE A CA 1
ATOM 2429 C C . ILE A 1 310 ? -5.249 -0.312 13.213 1.00 88.81 310 ILE A C 1
ATOM 2431 O O . ILE A 1 310 ? -6.037 -0.020 14.109 1.00 88.81 310 ILE A O 1
ATOM 2435 N N . VAL A 1 311 ? -4.393 0.575 12.712 1.00 87.44 311 VAL A N 1
ATOM 2436 C CA . VAL A 1 311 ? -4.445 1.978 13.136 1.00 87.44 311 VAL A CA 1
ATOM 2437 C C . VAL A 1 311 ? -5.468 2.726 12.288 1.00 87.44 311 VAL A C 1
ATOM 2439 O O . VAL A 1 311 ? -5.247 2.969 11.103 1.00 87.44 311 VAL A O 1
ATOM 2442 N N . LEU A 1 312 ? -6.606 3.069 12.887 1.00 88.75 312 LEU A N 1
ATOM 2443 C CA . LEU A 1 312 ? -7.745 3.651 12.178 1.00 88.75 312 LEU A CA 1
ATOM 2444 C C . LEU A 1 312 ? -7.687 5.182 12.158 1.00 88.75 312 LEU A C 1
ATOM 2446 O O . LEU A 1 312 ? -7.980 5.808 11.137 1.00 88.75 312 LEU A O 1
ATOM 2450 N N . GLY A 1 313 ? -7.301 5.805 13.267 1.00 87.75 313 GLY A N 1
ATOM 2451 C CA . GLY A 1 313 ? -7.471 7.244 13.430 1.00 87.75 313 GLY A CA 1
ATOM 2452 C C . GLY A 1 313 ? -6.784 7.816 14.659 1.00 87.75 313 GLY A C 1
ATOM 2453 O O . GLY A 1 313 ? -5.977 7.150 15.307 1.00 87.75 313 GLY A O 1
ATOM 2454 N N . ASN A 1 314 ? -7.137 9.052 14.986 1.00 87.56 314 ASN A N 1
ATOM 2455 C CA . ASN A 1 314 ? -6.763 9.698 16.238 1.00 87.56 314 ASN A CA 1
ATOM 2456 C C . ASN A 1 314 ? -7.913 10.540 16.805 1.00 87.56 314 ASN A C 1
ATOM 2458 O O . ASN A 1 314 ? -8.951 10.696 16.159 1.00 87.56 314 ASN A O 1
ATOM 2462 N N . THR A 1 315 ? -7.733 11.056 18.021 1.00 86.00 315 THR A N 1
ATOM 2463 C CA . THR A 1 315 ? -8.739 11.872 18.719 1.00 86.00 315 THR A CA 1
ATOM 2464 C C . THR A 1 315 ? -8.414 13.362 18.793 1.00 86.00 315 THR A C 1
ATOM 2466 O O . THR A 1 315 ? -9.245 14.147 19.241 1.00 86.00 315 THR A O 1
ATOM 2469 N N . ASN A 1 316 ? -7.214 13.771 18.380 1.00 81.25 316 ASN A N 1
ATOM 2470 C CA . ASN A 1 316 ? -6.712 15.142 18.530 1.00 81.25 316 ASN A CA 1
ATOM 2471 C C . ASN A 1 316 ? -6.643 15.921 17.201 1.00 81.25 316 ASN A C 1
ATOM 2473 O O . ASN A 1 316 ? -6.238 17.081 17.192 1.00 81.25 316 ASN A O 1
ATOM 2477 N N . GLY A 1 317 ? -6.994 15.292 16.074 1.00 67.75 317 GLY A N 1
ATOM 2478 C CA . GLY A 1 317 ? -6.922 15.899 14.743 1.00 67.75 317 GLY A CA 1
ATOM 2479 C C . GLY A 1 317 ? -5.499 16.156 14.250 1.00 67.75 317 GLY A C 1
ATOM 2480 O O . GLY A 1 317 ? -5.312 16.765 13.195 1.00 67.75 317 GLY A O 1
ATOM 2481 N N . ALA A 1 318 ? -4.475 15.692 14.971 1.00 63.62 318 ALA A N 1
ATOM 2482 C CA . ALA A 1 318 ? -3.101 15.840 14.537 1.00 63.62 318 ALA A CA 1
ATOM 2483 C C . ALA A 1 318 ? -2.862 14.968 13.300 1.00 63.62 318 ALA A C 1
ATOM 2485 O O . ALA A 1 318 ? -3.158 13.777 13.279 1.00 63.62 318 ALA A O 1
ATOM 2486 N N . THR A 1 319 ? -2.252 15.533 12.262 1.00 52.53 319 THR A N 1
ATOM 2487 C CA . THR A 1 319 ? -1.770 14.761 11.105 1.00 52.53 319 THR A CA 1
ATOM 2488 C C . THR A 1 319 ? -0.482 14.000 11.410 1.00 52.53 319 THR A C 1
ATOM 2490 O O . THR A 1 319 ? 0.125 13.433 10.501 1.00 52.53 319 THR A O 1
ATOM 2493 N N . THR A 1 320 ? -0.006 14.022 12.660 1.00 46.53 320 THR A N 1
ATOM 2494 C CA . THR A 1 320 ? 1.159 13.236 13.049 1.00 46.53 320 THR A CA 1
ATOM 2495 C C . THR A 1 320 ? 0.825 11.779 12.837 1.00 46.53 320 THR A C 1
ATOM 2497 O O . THR A 1 320 ? -0.182 11.282 13.345 1.00 46.53 320 THR A O 1
ATOM 2500 N N . THR A 1 321 ? 1.674 11.105 12.068 1.00 45.50 321 THR A N 1
ATOM 2501 C CA . THR A 1 321 ? 1.594 9.663 11.930 1.00 45.50 321 THR A CA 1
ATOM 2502 C C . THR A 1 321 ? 1.493 9.050 13.323 1.00 45.50 321 THR A C 1
ATOM 2504 O O . THR A 1 321 ? 2.306 9.412 14.181 1.00 45.50 321 THR A O 1
ATOM 2507 N N . PRO A 1 322 ? 0.506 8.175 13.558 1.00 41.69 322 PRO A N 1
ATOM 2508 C CA . PRO A 1 322 ? 0.306 7.556 14.857 1.00 41.69 322 PRO A CA 1
ATOM 2509 C C . PRO A 1 322 ? 1.632 6.943 15.277 1.00 41.69 322 PRO A C 1
ATOM 2511 O O . PRO A 1 322 ? 2.253 6.249 14.470 1.00 41.69 322 PRO A O 1
ATOM 2514 N N . ASN A 1 323 ? 2.098 7.245 16.492 1.00 38.44 323 ASN A N 1
ATOM 2515 C CA . ASN A 1 323 ? 3.262 6.568 17.052 1.00 38.44 323 ASN A CA 1
ATOM 2516 C C . ASN A 1 323 ? 3.022 5.080 16.852 1.00 38.44 323 ASN A C 1
ATOM 2518 O O . ASN A 1 323 ? 2.047 4.548 17.382 1.00 38.44 323 ASN A O 1
ATOM 2522 N N . ALA A 1 324 ? 3.827 4.445 16.001 1.00 40.91 324 ALA A N 1
ATOM 2523 C CA . ALA A 1 324 ? 3.512 3.087 15.619 1.00 40.91 324 ALA A CA 1
ATOM 2524 C C . ALA A 1 324 ? 3.501 2.200 16.877 1.00 40.91 324 ALA A C 1
ATOM 2526 O O . ALA A 1 324 ? 4.164 2.558 17.863 1.00 40.91 324 ALA A O 1
ATOM 2527 N N . PRO A 1 325 ? 2.686 1.127 16.881 1.00 40.34 325 PRO A N 1
ATOM 2528 C CA . PRO A 1 325 ? 2.359 0.381 18.084 1.00 40.34 325 PRO A CA 1
ATOM 2529 C C . PRO A 1 325 ? 3.615 0.129 18.902 1.00 40.34 325 PRO A C 1
ATOM 2531 O O . PRO A 1 325 ? 4.546 -0.522 18.423 1.00 40.34 325 PRO A O 1
ATOM 2534 N N . LYS A 1 326 ? 3.685 0.675 20.123 1.00 45.03 326 LYS A N 1
ATOM 2535 C CA . LYS A 1 326 ? 4.768 0.284 21.028 1.00 45.03 326 LYS A CA 1
ATOM 2536 C C . LYS A 1 326 ? 4.680 -1.245 21.158 1.00 45.03 326 LYS A C 1
ATOM 2538 O O . LYS A 1 326 ? 3.562 -1.750 21.226 1.00 45.03 326 LYS A O 1
ATOM 2543 N N . PRO A 1 327 ? 5.795 -1.991 21.247 1.00 40.22 327 PRO A N 1
ATOM 2544 C CA . PRO A 1 327 ? 5.772 -3.448 21.470 1.00 40.22 327 PRO A CA 1
ATOM 2545 C C . PRO A 1 327 ? 4.872 -3.865 22.645 1.00 40.22 327 PRO A C 1
ATOM 2547 O O . PRO A 1 327 ? 4.318 -4.958 22.675 1.00 40.22 327 PRO A O 1
ATOM 2550 N N . LYS A 1 328 ? 4.636 -2.929 23.566 1.00 49.00 328 LYS A N 1
ATOM 2551 C CA . LYS A 1 328 ? 3.703 -3.061 24.671 1.00 49.00 328 LYS A CA 1
ATOM 2552 C C . LYS A 1 328 ? 2.225 -3.084 24.286 1.00 49.00 328 LYS A C 1
ATOM 2554 O O . LYS A 1 328 ? 1.469 -3.436 25.156 1.00 49.00 328 LYS A O 1
ATOM 2559 N N . ILE A 1 329 ? 1.754 -2.762 23.078 1.00 50.34 329 ILE A N 1
ATOM 2560 C CA . ILE A 1 329 ? 0.300 -2.729 22.797 1.00 50.34 329 ILE A CA 1
ATOM 2561 C C . ILE A 1 329 ? -0.333 -4.122 22.909 1.00 50.34 329 ILE A C 1
ATOM 2563 O O . ILE A 1 329 ? -1.393 -4.257 23.512 1.00 50.34 329 ILE A O 1
ATOM 2567 N N . ALA A 1 330 ? 0.337 -5.170 22.420 1.00 52.31 330 ALA A N 1
ATOM 2568 C CA . ALA A 1 330 ? -0.124 -6.545 22.615 1.00 52.31 330 ALA A CA 1
ATOM 2569 C C . ALA A 1 330 ? -0.078 -6.958 24.101 1.00 52.31 330 ALA A C 1
ATOM 2571 O O . ALA A 1 330 ? -0.984 -7.631 24.592 1.00 52.31 330 ALA A O 1
ATOM 2572 N N . GLU A 1 331 ? 0.938 -6.510 24.843 1.00 55.31 331 GLU A N 1
ATOM 2573 C CA . GLU A 1 331 ? 1.058 -6.743 26.289 1.00 55.31 331 GLU A CA 1
ATOM 2574 C C . GLU A 1 331 ? 0.024 -5.946 27.102 1.00 55.31 331 GLU A C 1
ATOM 2576 O O . GLU A 1 331 ? -0.545 -6.484 28.047 1.00 55.31 331 GLU A O 1
ATOM 2581 N N . THR A 1 332 ? -0.246 -4.694 26.725 1.00 54.75 332 THR A N 1
ATOM 2582 C CA . THR A 1 332 ? -1.278 -3.793 27.251 1.00 54.75 332 THR A CA 1
ATOM 2583 C C . THR A 1 332 ? -2.630 -4.425 26.995 1.00 54.75 332 THR A C 1
ATOM 2585 O O . THR A 1 332 ? -3.416 -4.535 27.921 1.00 54.75 332 THR A O 1
ATOM 2588 N N . TRP A 1 333 ? -2.879 -4.939 25.792 1.00 58.66 333 TRP A N 1
ATOM 2589 C CA . TRP A 1 333 ? -4.085 -5.684 25.460 1.00 58.66 333 TRP A CA 1
ATOM 2590 C C . TRP A 1 333 ? -4.245 -6.926 26.338 1.00 58.66 333 TRP A C 1
ATOM 2592 O O . TRP A 1 333 ? -5.250 -7.056 27.029 1.00 58.66 333 TRP A O 1
ATOM 2602 N N . GLN A 1 334 ? -3.232 -7.795 26.423 1.00 59.91 334 GLN A N 1
ATOM 2603 C CA . GLN A 1 334 ? -3.284 -8.965 27.308 1.00 59.91 334 GLN A CA 1
ATOM 2604 C C . GLN A 1 334 ? -3.434 -8.593 28.787 1.00 59.91 334 GLN A C 1
ATOM 2606 O O . GLN A 1 334 ? -4.103 -9.293 29.546 1.00 59.91 334 GLN A O 1
ATOM 2611 N N . LYS A 1 335 ? -2.808 -7.502 29.229 1.00 61.75 335 LYS A N 1
ATOM 2612 C CA . LYS A 1 335 ? -2.947 -6.973 30.586 1.00 61.75 335 LYS A CA 1
ATOM 2613 C C . LYS A 1 335 ? -4.375 -6.489 30.826 1.00 61.75 335 LYS A C 1
ATOM 2615 O O . LYS A 1 335 ? -4.993 -6.934 31.786 1.00 61.75 335 LYS A O 1
ATOM 2620 N N . VAL A 1 336 ? -4.921 -5.679 29.924 1.00 56.72 336 VAL A N 1
ATOM 2621 C CA . VAL A 1 336 ? -6.298 -5.184 29.978 1.00 56.72 336 VAL A CA 1
ATOM 2622 C C . VAL A 1 336 ? -7.278 -6.354 29.971 1.00 56.72 336 VAL A C 1
ATOM 2624 O O . VAL A 1 336 ? -8.195 -6.357 30.781 1.00 56.72 336 VAL A O 1
ATOM 2627 N N . LEU A 1 337 ? -7.059 -7.396 29.167 1.00 59.00 337 LEU A N 1
ATOM 2628 C CA . LEU A 1 337 ? -7.857 -8.631 29.150 1.00 59.00 337 LEU A CA 1
ATOM 2629 C C . LEU A 1 337 ? -7.813 -9.424 30.465 1.00 59.00 337 LEU A C 1
ATOM 2631 O O . LEU A 1 337 ? -8.822 -9.963 30.921 1.00 59.00 337 LEU A O 1
ATOM 2635 N N . ARG A 1 338 ? -6.640 -9.502 31.100 1.00 58.75 338 ARG A N 1
ATOM 2636 C CA . ARG A 1 338 ? -6.484 -10.155 32.409 1.00 58.75 338 ARG A CA 1
ATOM 2637 C C . ARG A 1 338 ? -7.157 -9.347 33.519 1.00 58.75 338 ARG A C 1
ATOM 2639 O O . ARG A 1 338 ? -7.837 -9.914 34.367 1.00 58.75 338 ARG A O 1
ATOM 2646 N N . GLU A 1 339 ? -7.029 -8.025 33.475 1.00 54.25 339 GLU A N 1
ATOM 2647 C CA . GLU A 1 339 ? -7.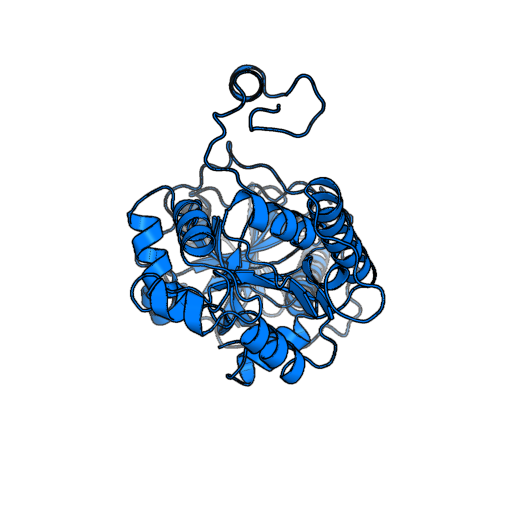605 -7.092 34.449 1.00 54.25 339 GLU A CA 1
ATOM 2648 C C . GLU A 1 339 ? -9.110 -6.818 34.214 1.00 54.25 339 GLU A C 1
ATOM 2650 O O . GLU A 1 339 ? -9.790 -6.275 35.087 1.00 54.25 339 GLU A O 1
ATOM 2655 N N . THR A 1 340 ? -9.669 -7.179 33.051 1.00 50.28 340 THR A N 1
ATOM 2656 C CA . THR A 1 340 ? -11.100 -7.017 32.681 1.00 50.28 340 THR A CA 1
ATOM 2657 C C . THR A 1 340 ? -12.015 -8.108 33.196 1.00 50.28 340 THR A C 1
ATOM 2659 O O . THR A 1 340 ? -13.220 -7.885 33.227 1.00 50.28 340 THR A O 1
ATOM 2662 N N . ARG A 1 341 ? -11.498 -9.226 33.716 1.00 50.34 341 ARG A N 1
ATOM 2663 C CA . ARG A 1 341 ? -12.351 -10.240 34.363 1.00 50.34 341 ARG A CA 1
ATOM 2664 C C . ARG A 1 341 ? -13.023 -9.760 35.662 1.00 50.34 341 ARG A C 1
ATOM 2666 O O . ARG A 1 341 ? -13.895 -10.460 36.164 1.00 50.34 341 ARG A O 1
ATOM 2673 N N . HIS A 1 342 ? -12.648 -8.593 36.205 1.00 42.50 342 HIS A N 1
ATOM 2674 C CA . HIS A 1 342 ? -12.998 -8.208 37.581 1.00 42.50 342 HIS A CA 1
ATOM 2675 C C . HIS A 1 342 ? -13.600 -6.801 37.782 1.00 42.50 342 HIS A C 1
ATOM 2677 O O . HIS A 1 342 ? -13.942 -6.466 38.911 1.00 42.50 342 HIS A O 1
ATOM 2683 N N . THR A 1 343 ? -13.762 -5.966 36.748 1.00 48.03 343 THR A N 1
ATOM 2684 C CA . THR A 1 343 ? -14.292 -4.587 36.894 1.00 48.03 343 THR A CA 1
ATOM 2685 C C . THR A 1 343 ? -15.381 -4.292 35.861 1.00 48.03 343 THR A C 1
ATOM 2687 O O . THR A 1 343 ? -15.211 -4.604 34.686 1.00 48.03 343 THR A O 1
ATOM 2690 N N . LEU A 1 344 ? -16.516 -3.739 36.318 1.00 49.84 344 LEU A N 1
ATOM 2691 C CA . LEU A 1 344 ? -17.754 -3.563 35.544 1.00 49.84 344 LEU A CA 1
ATOM 2692 C C . LEU A 1 344 ? -17.522 -2.865 34.190 1.00 49.84 344 LEU A C 1
ATOM 2694 O O . LEU A 1 344 ? -17.131 -1.701 34.138 1.00 49.84 344 LEU A O 1
ATOM 2698 N N . ALA A 1 345 ? -17.830 -3.582 33.107 1.00 65.00 345 ALA A N 1
ATOM 2699 C CA . ALA A 1 345 ? -18.000 -3.035 31.767 1.00 65.00 345 ALA A CA 1
ATOM 2700 C C . ALA A 1 345 ? -19.386 -2.380 31.657 1.00 65.00 345 ALA A C 1
ATOM 2702 O O . ALA A 1 345 ? -20.394 -2.990 32.019 1.00 65.00 345 ALA A O 1
ATOM 2703 N N . ALA A 1 346 ? -19.460 -1.151 31.152 1.00 78.69 346 ALA A N 1
ATOM 2704 C CA . ALA A 1 346 ? -20.740 -0.571 30.766 1.00 78.69 346 ALA A CA 1
ATOM 2705 C C . ALA A 1 346 ? -21.184 -1.205 29.443 1.00 78.69 346 ALA A C 1
ATOM 2707 O O . ALA A 1 346 ? -20.385 -1.314 28.514 1.00 78.69 346 ALA A O 1
ATOM 2708 N N . ARG A 1 347 ? -22.447 -1.632 29.342 1.00 86.00 347 ARG A N 1
ATOM 2709 C CA . ARG A 1 347 ? -22.978 -2.221 28.106 1.00 86.00 347 ARG A CA 1
ATOM 2710 C C . ARG A 1 347 ? -23.678 -1.168 27.254 1.00 86.00 347 ARG A C 1
ATOM 2712 O O . ARG A 1 347 ? -24.560 -0.445 27.736 1.00 86.00 347 ARG A O 1
ATOM 2719 N N . ILE A 1 348 ? -23.269 -1.076 25.996 1.00 86.88 348 ILE A N 1
ATOM 2720 C CA . ILE A 1 348 ? -23.708 -0.087 25.011 1.00 86.88 348 ILE A CA 1
ATOM 2721 C C . ILE A 1 348 ? -24.094 -0.862 23.757 1.00 86.88 348 ILE A C 1
ATOM 2723 O O . ILE A 1 348 ? -23.221 -1.347 23.049 1.00 86.88 348 ILE A O 1
ATOM 2727 N N . GLY A 1 349 ? -25.396 -1.066 23.550 1.00 85.81 349 GLY A N 1
ATOM 2728 C CA . GLY A 1 349 ? -25.897 -1.948 22.497 1.00 85.81 349 GLY A CA 1
ATOM 2729 C C . GLY A 1 349 ? -25.285 -3.352 22.571 1.00 85.81 349 GLY A C 1
ATOM 2730 O O . GLY A 1 349 ? -25.405 -4.040 23.588 1.00 85.81 349 GLY A O 1
ATOM 2731 N N . ASP A 1 350 ? -24.613 -3.729 21.489 1.00 86.12 350 ASP A N 1
ATOM 2732 C CA . ASP A 1 350 ? -23.875 -4.978 21.265 1.00 86.12 350 ASP A CA 1
ATOM 2733 C C . ASP A 1 350 ? -22.390 -4.885 21.667 1.00 86.12 350 ASP A C 1
ATOM 2735 O O . ASP A 1 350 ? -21.568 -5.681 21.214 1.00 86.12 350 ASP A O 1
ATOM 2739 N N . ALA A 1 351 ? -22.014 -3.883 22.465 1.00 88.69 351 ALA A N 1
ATOM 2740 C CA . ALA A 1 351 ? -20.638 -3.653 22.867 1.00 88.69 351 ALA A CA 1
ATOM 2741 C C . ALA A 1 351 ? -20.478 -3.552 24.388 1.00 88.69 351 ALA A C 1
ATOM 2743 O O . ALA A 1 351 ? -21.268 -2.926 25.105 1.00 88.69 351 ALA A O 1
ATOM 2744 N N . ALA A 1 352 ? -19.391 -4.133 24.886 1.00 87.19 352 ALA A N 1
ATOM 2745 C CA . ALA A 1 352 ? -18.894 -3.930 26.235 1.00 87.19 352 ALA A CA 1
ATOM 2746 C C . ALA A 1 352 ? -17.829 -2.828 26.222 1.00 87.19 352 ALA A C 1
ATOM 2748 O O . ALA A 1 352 ? -16.813 -2.933 25.535 1.00 87.19 352 ALA A O 1
ATOM 2749 N N . VAL A 1 353 ? -18.054 -1.770 26.997 1.00 86.62 353 VAL A N 1
ATOM 2750 C CA . VAL A 1 353 ? -17.190 -0.590 27.043 1.00 86.62 353 VAL A CA 1
ATOM 2751 C C . VAL A 1 353 ? -16.523 -0.471 28.402 1.00 86.62 353 VAL A C 1
ATOM 2753 O O . VAL A 1 353 ? -17.161 -0.596 29.451 1.00 86.62 353 VAL A O 1
ATOM 2756 N N . ARG A 1 354 ? -15.224 -0.176 28.381 1.00 82.00 354 ARG A N 1
ATOM 2757 C CA . ARG A 1 354 ? -14.428 0.101 29.570 1.00 82.00 354 ARG A CA 1
ATOM 2758 C C . ARG A 1 354 ? -13.599 1.361 29.382 1.00 82.00 354 ARG A C 1
ATOM 2760 O O . ARG A 1 354 ? -12.822 1.471 28.440 1.00 82.00 354 ARG A O 1
ATOM 2767 N N . VAL A 1 355 ? -13.715 2.264 30.346 1.00 79.62 355 VAL A N 1
ATOM 2768 C CA . VAL A 1 355 ? -12.859 3.443 30.481 1.00 79.62 355 VAL A CA 1
ATOM 2769 C C . VAL A 1 355 ? -11.845 3.167 31.591 1.00 79.62 355 VAL A C 1
ATOM 2771 O O . VAL A 1 355 ? -12.226 2.687 32.658 1.00 79.62 355 VAL A O 1
ATOM 2774 N N . GLY A 1 356 ? -10.566 3.446 31.350 1.00 73.00 356 GLY A N 1
ATOM 2775 C CA . GLY A 1 356 ? -9.524 3.430 32.377 1.00 73.00 356 GLY A CA 1
ATOM 2776 C C . GLY A 1 356 ? -8.620 4.658 32.289 1.00 73.00 356 GLY A C 1
ATOM 2777 O O . GLY A 1 356 ? -8.686 5.415 31.323 1.00 73.00 356 GLY A O 1
ATOM 2778 N N . ASP A 1 357 ? -7.734 4.815 33.272 1.00 63.28 357 ASP A N 1
ATOM 2779 C CA . ASP A 1 357 ? -6.876 6.002 33.450 1.00 63.28 357 ASP A CA 1
ATOM 2780 C C . ASP A 1 357 ? -5.921 6.300 32.274 1.00 63.28 357 ASP A C 1
ATOM 2782 O O . ASP A 1 357 ? -5.320 7.370 32.219 1.00 63.28 357 ASP A O 1
ATOM 2786 N N . GLY A 1 358 ? -5.773 5.374 31.321 1.00 64.00 358 GLY A N 1
ATOM 2787 C CA . GLY A 1 358 ? -4.900 5.515 30.150 1.00 64.00 358 GLY A CA 1
ATOM 2788 C C . GLY A 1 358 ? -5.577 5.296 28.796 1.00 64.00 358 GLY A C 1
ATOM 2789 O O . GLY A 1 358 ? -4.883 5.313 27.779 1.00 64.00 358 GLY A O 1
ATOM 2790 N N . GLY A 1 359 ? -6.896 5.068 28.748 1.00 79.12 359 GLY A N 1
ATOM 2791 C CA . GLY A 1 359 ? -7.566 4.794 27.479 1.00 79.12 359 GLY A CA 1
ATOM 2792 C C . GLY A 1 359 ? -8.986 4.241 27.570 1.00 79.12 359 GLY A C 1
ATOM 2793 O O . GLY A 1 359 ? -9.540 4.011 28.647 1.00 79.12 359 GLY A O 1
ATOM 2794 N N . LEU A 1 360 ? -9.560 4.011 26.393 1.00 85.25 360 LEU A N 1
ATOM 2795 C CA . LEU A 1 360 ? -10.875 3.413 26.197 1.00 85.25 360 LEU A CA 1
ATOM 2796 C C . LEU A 1 360 ? -10.726 2.063 25.505 1.00 85.25 360 LEU A C 1
ATOM 2798 O O . LEU A 1 360 ? -10.001 1.949 24.517 1.00 85.25 360 LEU A O 1
ATOM 2802 N N . LEU A 1 361 ? -11.474 1.071 25.971 1.00 86.75 361 LEU A N 1
ATOM 2803 C CA . LEU A 1 361 ? -11.634 -0.204 25.295 1.00 86.75 361 LEU A CA 1
ATOM 2804 C C . LEU A 1 361 ? -13.108 -0.463 24.981 1.00 86.75 361 LEU A C 1
ATOM 2806 O O . LEU A 1 361 ? -13.971 -0.303 25.842 1.00 86.75 361 LEU A O 1
ATOM 2810 N N . VAL A 1 362 ? -13.371 -0.913 23.759 1.00 88.94 362 VAL A N 1
ATOM 2811 C CA . VAL A 1 362 ? -14.689 -1.322 23.274 1.00 88.94 362 VAL A CA 1
ATOM 2812 C C . VAL A 1 362 ? -14.564 -2.731 22.707 1.00 88.94 362 VAL A C 1
ATOM 2814 O O . VAL A 1 362 ? -13.791 -2.949 21.780 1.00 88.94 362 VAL A O 1
ATOM 2817 N N . LEU A 1 363 ? -15.312 -3.685 23.250 1.00 88.00 363 LEU A N 1
ATOM 2818 C CA . LEU A 1 363 ? -15.378 -5.063 22.762 1.00 88.00 363 LEU A CA 1
ATOM 2819 C C . LEU A 1 363 ? -16.746 -5.311 22.156 1.00 88.00 363 LEU A C 1
ATOM 2821 O O . LEU A 1 363 ? -17.747 -4.991 22.788 1.00 88.00 363 LEU A O 1
ATOM 2825 N N . LEU A 1 364 ? -16.784 -5.881 20.960 1.00 88.50 364 LEU A N 1
ATOM 2826 C CA . LEU A 1 364 ? -18.028 -6.188 20.271 1.00 88.50 364 LEU A CA 1
ATOM 2827 C C . LEU A 1 364 ? -18.475 -7.615 20.601 1.00 88.50 364 LEU A C 1
ATOM 2829 O O . LEU A 1 364 ? -17.666 -8.548 20.616 1.00 88.50 364 LEU A O 1
ATOM 2833 N N . ASP A 1 365 ? -19.776 -7.788 20.817 1.00 84.00 365 ASP A N 1
ATOM 2834 C CA . ASP A 1 365 ? -20.411 -9.100 20.981 1.00 84.00 365 ASP A CA 1
ATOM 2835 C C . ASP A 1 365 ? -20.227 -9.953 19.712 1.00 84.00 365 ASP A C 1
ATOM 2837 O O . ASP A 1 365 ? -20.047 -11.174 19.782 1.00 84.00 365 ASP A O 1
ATOM 2841 N N . HIS A 1 366 ? -20.206 -9.287 18.554 1.00 85.62 366 HIS A N 1
ATOM 2842 C CA . HIS A 1 366 ? -19.931 -9.884 17.257 1.00 85.62 366 HIS A CA 1
ATOM 2843 C C . HIS A 1 366 ? -18.798 -9.147 16.542 1.00 85.62 366 HIS A C 1
ATOM 2845 O O . HIS A 1 366 ? -18.815 -7.923 16.415 1.00 85.62 366 HIS A O 1
ATOM 2851 N N . ALA A 1 367 ? -17.832 -9.901 16.027 1.00 88.06 367 ALA A N 1
ATOM 2852 C CA . ALA A 1 367 ? -16.772 -9.354 15.203 1.00 88.06 367 ALA A CA 1
ATOM 2853 C C . ALA A 1 367 ? -17.328 -8.853 13.863 1.00 88.06 367 ALA A C 1
ATOM 2855 O O . ALA A 1 367 ? -18.183 -9.495 13.248 1.00 88.06 367 ALA A O 1
ATOM 2856 N N . LEU A 1 368 ? -16.797 -7.719 13.412 1.00 91.38 368 LEU A N 1
ATOM 2857 C CA . LEU A 1 368 ? -17.078 -7.122 12.113 1.00 91.38 368 LEU A CA 1
ATOM 2858 C C . LEU A 1 368 ? -16.105 -7.704 11.092 1.00 91.38 368 LEU A C 1
ATOM 2860 O O . LEU A 1 368 ? -14.889 -7.644 11.286 1.00 91.38 368 LEU A O 1
ATOM 2864 N N . CYS A 1 369 ? -16.625 -8.256 10.004 1.00 91.25 369 CYS A N 1
ATOM 2865 C CA . CYS A 1 369 ? -15.799 -8.819 8.949 1.00 91.25 369 CYS A CA 1
ATOM 2866 C C . CYS A 1 369 ? -15.429 -7.738 7.929 1.00 91.25 369 CYS A C 1
ATOM 2868 O O . CYS A 1 369 ? -16.301 -7.071 7.370 1.00 91.25 369 CYS A O 1
ATOM 2870 N N . VAL A 1 370 ? -14.130 -7.571 7.681 1.00 92.56 370 VAL A N 1
ATOM 2871 C CA . VAL A 1 370 ? -13.605 -6.655 6.662 1.00 92.56 370 VAL A CA 1
ATOM 2872 C C . VAL A 1 370 ? -12.774 -7.426 5.653 1.00 92.56 370 VAL A C 1
ATOM 2874 O O . VAL A 1 370 ? -11.872 -8.182 6.015 1.00 92.56 370 VAL A O 1
ATOM 2877 N N . GLU A 1 371 ? -13.095 -7.247 4.377 1.00 94.00 371 GLU A N 1
ATOM 2878 C CA . GLU A 1 371 ? -12.267 -7.760 3.295 1.00 94.00 371 GLU A CA 1
ATOM 2879 C C . GLU A 1 371 ? -10.995 -6.913 3.215 1.00 94.00 371 GLU A C 1
ATOM 2881 O O . GLU A 1 371 ? -11.022 -5.689 3.361 1.00 94.00 371 GLU A O 1
ATOM 2886 N N . THR A 1 372 ? -9.862 -7.561 2.997 1.00 95.31 372 THR A N 1
ATOM 2887 C CA . THR A 1 372 ? -8.554 -6.916 2.960 1.00 95.31 372 THR A CA 1
ATOM 2888 C C . THR A 1 372 ? -7.691 -7.489 1.856 1.00 95.31 372 THR A C 1
ATOM 2890 O O . THR A 1 372 ? -7.938 -8.592 1.381 1.00 95.31 372 THR A O 1
ATOM 2893 N N . LEU A 1 373 ? -6.646 -6.758 1.476 1.00 96.31 373 LEU A N 1
ATOM 2894 C CA . LEU A 1 373 ? -5.665 -7.199 0.490 1.00 96.31 373 LEU A CA 1
ATOM 2895 C C . LEU A 1 373 ? -4.275 -7.280 1.110 1.00 96.31 373 LEU A C 1
ATOM 2897 O O . LEU A 1 373 ? -3.777 -6.296 1.656 1.00 96.31 373 LEU A O 1
ATOM 2901 N N . PHE A 1 374 ? -3.616 -8.427 0.988 1.00 96.00 374 PHE A N 1
ATOM 2902 C CA . PHE A 1 374 ? -2.240 -8.578 1.440 1.00 96.00 374 PHE A CA 1
ATOM 2903 C C . PHE A 1 374 ? -1.277 -7.854 0.491 1.00 96.00 374 PHE A C 1
ATOM 2905 O O . PHE A 1 374 ? -1.239 -8.139 -0.707 1.00 96.00 374 PHE A O 1
ATOM 2912 N N . ALA A 1 375 ? -0.486 -6.914 1.004 1.00 95.94 375 ALA A N 1
ATOM 2913 C CA . ALA A 1 375 ? 0.496 -6.175 0.215 1.00 95.94 375 ALA A CA 1
ATOM 2914 C C . ALA A 1 375 ? 1.678 -5.685 1.067 1.00 95.94 375 ALA A C 1
ATOM 2916 O O . ALA A 1 375 ? 1.705 -5.817 2.293 1.00 95.94 375 ALA A O 1
ATOM 2917 N N . GLY A 1 376 ? 2.676 -5.108 0.398 1.00 92.69 376 GLY A N 1
ATOM 2918 C CA . GLY A 1 376 ? 3.767 -4.386 1.043 1.00 92.69 376 GLY A CA 1
ATOM 2919 C C . GLY A 1 376 ? 3.420 -2.912 1.256 1.00 92.69 376 GLY A C 1
ATOM 2920 O O . GLY A 1 376 ? 2.932 -2.239 0.351 1.00 92.69 376 GLY A O 1
ATOM 2921 N N . PHE A 1 377 ? 3.730 -2.382 2.435 1.00 90.00 377 PHE A N 1
ATOM 2922 C CA . PHE A 1 377 ? 3.818 -0.949 2.673 1.00 90.00 377 PHE A CA 1
ATOM 2923 C C . PHE A 1 377 ? 5.240 -0.477 2.363 1.00 90.00 377 PHE A C 1
ATOM 2925 O O . PHE A 1 377 ? 6.207 -0.872 3.021 1.00 90.00 377 PHE A O 1
ATOM 2932 N N . TYR A 1 378 ? 5.371 0.381 1.357 1.00 88.81 378 TYR A N 1
ATOM 2933 C CA . TYR A 1 378 ? 6.652 0.924 0.922 1.00 88.81 378 TYR A CA 1
ATOM 2934 C C . TYR A 1 378 ? 6.783 2.382 1.356 1.00 88.81 378 TYR A C 1
ATOM 2936 O O . TYR A 1 378 ? 5.837 3.161 1.272 1.00 88.81 378 TYR A O 1
ATOM 2944 N N . GLN A 1 379 ? 7.985 2.761 1.777 1.00 80.75 379 GLN A N 1
ATOM 2945 C CA . GLN A 1 379 ? 8.368 4.155 1.982 1.00 80.75 379 GLN A CA 1
ATOM 2946 C C . GLN A 1 379 ? 9.582 4.468 1.111 1.00 80.75 379 GLN A C 1
ATOM 2948 O O . GLN A 1 379 ? 10.368 3.559 0.841 1.00 80.75 379 GLN A O 1
ATOM 2953 N N . PRO A 1 380 ? 9.767 5.724 0.670 1.00 73.75 380 PRO A N 1
ATOM 2954 C CA . PRO A 1 380 ? 11.000 6.103 0.007 1.00 73.75 380 PRO A CA 1
ATOM 2955 C C . PRO A 1 380 ? 12.164 5.929 0.987 1.00 73.75 380 PRO A C 1
ATOM 2957 O O . PRO A 1 380 ? 12.209 6.552 2.047 1.00 73.75 380 PRO A O 1
ATOM 2960 N N . TYR A 1 381 ? 13.115 5.079 0.619 1.00 70.31 381 TYR A N 1
ATOM 2961 C CA . TYR A 1 381 ? 14.369 4.901 1.339 1.00 70.31 381 TYR A CA 1
ATOM 2962 C C . TYR A 1 381 ? 15.527 4.954 0.352 1.00 70.31 381 TYR A C 1
ATOM 2964 O O . TYR A 1 381 ? 15.346 4.799 -0.860 1.00 70.31 381 TYR A O 1
ATOM 2972 N N . ILE A 1 382 ? 16.725 5.224 0.866 1.00 63.12 382 ILE A N 1
ATOM 2973 C CA . ILE A 1 382 ? 17.939 5.165 0.065 1.00 63.12 382 ILE A CA 1
ATOM 2974 C C . ILE A 1 382 ? 19.020 4.436 0.882 1.00 63.12 382 ILE A C 1
ATOM 2976 O O . ILE A 1 382 ? 19.451 4.968 1.907 1.00 63.12 382 ILE A O 1
ATOM 2980 N N . PRO A 1 383 ? 19.469 3.238 0.456 1.00 53.44 383 PRO A N 1
ATOM 2981 C CA . PRO A 1 383 ? 20.370 2.383 1.241 1.00 53.44 383 PRO A CA 1
ATOM 2982 C C . PRO A 1 383 ? 21.715 3.020 1.599 1.00 53.44 383 PRO A C 1
ATOM 2984 O O . PRO A 1 383 ? 22.307 2.690 2.621 1.00 53.44 383 PRO A O 1
ATOM 2987 N N . SER A 1 384 ? 22.214 3.930 0.758 1.00 47.59 384 SER A N 1
ATOM 2988 C CA . SER A 1 384 ? 23.554 4.513 0.879 1.00 47.59 384 SER A CA 1
ATOM 2989 C C . SER A 1 384 ? 23.662 5.673 1.875 1.00 47.59 384 SER A C 1
ATOM 2991 O O . SER A 1 384 ? 24.759 6.197 2.073 1.00 47.59 384 SER A O 1
ATOM 2993 N N . TYR A 1 385 ? 22.562 6.120 2.487 1.00 50.31 385 TYR A N 1
ATOM 2994 C CA . TYR A 1 385 ? 22.609 7.278 3.375 1.00 50.31 385 TYR A CA 1
ATOM 2995 C C . TYR A 1 385 ? 22.925 6.880 4.811 1.00 50.31 385 TYR A C 1
ATOM 2997 O O . TYR A 1 385 ? 22.140 6.224 5.493 1.00 50.31 385 TYR A O 1
ATOM 3005 N N . ARG A 1 386 ? 24.071 7.364 5.305 1.00 46.62 386 ARG A N 1
ATOM 3006 C CA . ARG A 1 386 ? 24.334 7.402 6.745 1.00 46.62 386 ARG A CA 1
ATOM 3007 C C . ARG A 1 386 ? 23.280 8.309 7.408 1.00 46.62 386 ARG A C 1
ATOM 3009 O O . ARG A 1 386 ? 22.906 9.325 6.812 1.00 46.62 386 ARG A O 1
ATOM 3016 N N . PRO A 1 387 ? 22.805 7.981 8.625 1.00 46.47 387 PRO A N 1
ATOM 3017 C CA . PRO A 1 387 ? 21.939 8.872 9.390 1.00 46.47 387 PRO A CA 1
ATOM 3018 C C . PRO A 1 387 ? 22.564 10.267 9.465 1.00 46.47 387 PRO A C 1
ATOM 3020 O O . PRO A 1 387 ? 23.764 10.393 9.728 1.00 46.47 387 PRO A O 1
ATOM 3023 N N . CYS A 1 388 ? 21.773 11.314 9.223 1.00 48.78 388 CYS A N 1
ATOM 3024 C CA . CYS A 1 388 ? 22.240 12.692 9.316 1.00 48.78 388 CYS A CA 1
ATOM 3025 C C . CYS A 1 388 ? 22.854 12.916 10.707 1.00 48.78 388 CYS A C 1
ATOM 3027 O O . CYS A 1 388 ? 22.140 12.915 11.713 1.00 48.78 388 CYS A O 1
ATOM 3029 N N . LYS A 1 389 ? 24.178 13.125 10.779 1.00 53.31 389 LYS A N 1
ATOM 3030 C CA . LYS A 1 389 ? 24.895 13.306 12.056 1.00 53.31 389 LYS A CA 1
ATOM 3031 C C . LYS A 1 389 ? 24.296 14.430 12.907 1.00 53.31 389 LYS A C 1
ATOM 3033 O O . LYS A 1 389 ? 24.276 14.321 14.129 1.00 53.31 389 LYS A O 1
ATOM 3038 N N . TYR A 1 390 ? 23.788 15.487 12.269 1.00 49.72 390 TYR A N 1
ATOM 3039 C CA . TYR A 1 390 ? 23.119 16.600 12.948 1.00 49.72 390 TYR A CA 1
ATOM 3040 C C . TYR A 1 390 ? 21.756 16.207 13.516 1.00 49.72 390 TYR A C 1
ATOM 3042 O O . TYR A 1 390 ? 21.467 16.538 14.660 1.00 49.72 390 TYR A O 1
ATOM 3050 N N . PHE A 1 391 ? 20.944 15.459 12.770 1.00 45.06 391 PHE A N 1
ATOM 3051 C CA . PHE A 1 391 ? 19.652 14.990 13.266 1.00 45.06 391 PHE A CA 1
ATOM 3052 C C . PHE A 1 391 ? 19.828 14.047 14.464 1.00 45.06 391 PHE A C 1
ATOM 3054 O O . PHE A 1 391 ? 19.197 14.245 15.498 1.00 45.06 391 PHE A O 1
ATOM 3061 N N . ALA A 1 392 ? 20.769 13.101 14.365 1.00 49.09 392 ALA A N 1
ATOM 3062 C CA . ALA A 1 392 ? 21.076 12.142 15.427 1.00 49.09 392 ALA A CA 1
ATOM 3063 C C . ALA A 1 392 ? 21.579 12.794 16.730 1.00 49.09 392 ALA A C 1
ATOM 3065 O O . ALA A 1 392 ? 21.424 12.218 17.800 1.00 49.09 392 ALA A O 1
ATOM 3066 N N . THR A 1 393 ? 22.182 13.985 16.656 1.00 51.06 393 THR A N 1
ATOM 3067 C CA . THR A 1 393 ? 22.753 14.679 17.826 1.00 51.06 393 THR A CA 1
ATOM 3068 C C . THR A 1 393 ? 21.922 15.861 18.321 1.00 51.06 393 THR A C 1
ATOM 3070 O O . THR A 1 393 ? 22.066 16.256 19.474 1.00 51.06 393 THR A O 1
ATOM 3073 N N . LYS A 1 394 ? 21.089 16.470 17.470 1.00 51.69 394 LYS A N 1
ATOM 3074 C CA . LYS A 1 394 ? 20.414 17.751 17.752 1.00 51.69 394 LYS A CA 1
ATOM 3075 C C . LYS A 1 394 ? 18.899 17.716 17.518 1.00 51.69 394 LYS A C 1
ATOM 3077 O O . LYS A 1 394 ? 18.256 18.740 17.714 1.00 51.69 394 LYS A O 1
ATOM 3082 N N . GLY A 1 395 ? 18.330 16.593 17.064 1.00 45.62 395 GLY A N 1
ATOM 3083 C CA . GLY A 1 395 ? 16.890 16.461 16.801 1.00 45.62 395 GLY A CA 1
ATOM 3084 C C . GLY A 1 395 ? 16.369 17.301 15.624 1.00 45.62 395 GLY A C 1
ATOM 3085 O O . GLY A 1 395 ? 15.163 17.483 15.491 1.00 45.62 395 GLY A O 1
ATOM 3086 N N . GLY A 1 396 ? 17.252 17.832 14.767 1.00 48.59 396 GLY A N 1
ATOM 3087 C CA . GLY A 1 396 ? 16.876 18.675 13.627 1.00 48.59 396 GLY A CA 1
ATOM 3088 C C . GLY A 1 396 ? 17.995 18.868 12.594 1.00 48.59 396 GLY A C 1
ATOM 3089 O O . GLY A 1 396 ? 19.172 18.636 12.875 1.00 48.59 396 GLY A O 1
ATOM 3090 N N . CYS A 1 397 ? 17.624 19.294 11.379 1.00 54.47 397 CYS A N 1
ATOM 3091 C CA . CYS A 1 397 ? 18.534 19.576 10.260 1.00 54.47 397 CYS A CA 1
ATOM 3092 C C . CYS A 1 397 ? 18.644 21.091 9.993 1.00 54.47 397 CYS A C 1
ATOM 3094 O O . CYS A 1 397 ? 17.668 21.825 10.130 1.00 54.47 397 CYS A O 1
ATOM 3096 N N . LYS A 1 398 ? 19.813 21.572 9.537 1.00 48.19 398 LYS A N 1
ATOM 3097 C CA . LYS A 1 398 ? 20.046 22.990 9.182 1.00 48.19 398 LYS A CA 1
ATOM 3098 C C . LYS A 1 398 ? 19.207 23.496 7.990 1.00 48.19 398 LYS A C 1
ATOM 3100 O O . LYS A 1 398 ? 19.136 24.703 7.791 1.00 48.19 398 LYS A O 1
ATOM 3105 N N . ARG A 1 399 ? 18.591 22.613 7.189 1.00 43.94 399 ARG A N 1
ATOM 3106 C CA . ARG A 1 399 ? 17.871 22.959 5.941 1.00 43.94 399 ARG A CA 1
ATOM 3107 C C . ARG A 1 399 ? 16.334 22.787 6.004 1.00 43.94 399 ARG A C 1
ATOM 3109 O O . ARG A 1 399 ? 15.734 22.577 4.958 1.00 43.94 399 ARG A O 1
ATOM 3116 N N . ARG A 1 400 ? 15.699 22.981 7.177 1.00 39.12 400 ARG A N 1
ATOM 3117 C CA . ARG A 1 400 ? 14.239 22.868 7.503 1.00 39.12 400 ARG A CA 1
ATOM 3118 C C . ARG A 1 400 ? 13.844 21.558 8.215 1.00 39.12 400 ARG A C 1
ATOM 3120 O O . ARG A 1 400 ? 14.646 20.637 8.342 1.00 39.12 400 ARG A O 1
ATOM 3127 N N . THR A 1 401 ? 12.600 21.517 8.708 1.00 37.34 401 THR A N 1
ATOM 3128 C CA . THR A 1 401 ? 11.976 20.545 9.638 1.00 37.34 401 THR A CA 1
ATOM 3129 C C . THR A 1 401 ? 11.851 19.104 9.129 1.00 37.34 401 THR A C 1
ATOM 3131 O O . THR A 1 401 ? 11.255 18.264 9.799 1.00 37.34 401 THR A O 1
ATOM 3134 N N . THR A 1 402 ? 12.411 18.770 7.966 1.00 38.34 402 THR A N 1
ATOM 3135 C CA . THR A 1 402 ? 12.156 17.487 7.310 1.00 38.34 402 THR A CA 1
ATOM 3136 C C . THR A 1 402 ? 13.400 16.865 6.661 1.00 38.34 402 THR A C 1
ATOM 3138 O O . THR A 1 402 ? 13.410 16.712 5.449 1.00 38.34 402 THR A O 1
ATOM 3141 N N . CYS A 1 403 ? 14.366 16.316 7.421 1.00 43.72 403 CYS A N 1
ATOM 3142 C CA . CYS A 1 403 ? 15.122 15.120 6.967 1.00 43.72 403 CYS A CA 1
ATOM 3143 C C . CYS A 1 403 ? 16.023 14.432 8.011 1.00 43.72 403 CYS A C 1
ATOM 3145 O O . CYS A 1 403 ? 16.672 15.102 8.809 1.00 43.72 403 CYS A O 1
ATOM 3147 N N . MET A 1 404 ? 16.089 13.092 7.924 1.00 39.72 404 MET A N 1
ATOM 3148 C CA . MET A 1 404 ? 16.883 12.168 8.759 1.00 39.72 404 MET A CA 1
ATOM 3149 C C . MET A 1 404 ? 18.082 11.544 8.007 1.00 39.72 404 MET A C 1
ATOM 3151 O O . MET A 1 404 ? 18.978 10.979 8.632 1.00 39.72 404 MET A O 1
ATOM 3155 N N . PHE A 1 405 ? 18.155 11.686 6.684 1.00 43.72 405 PHE A N 1
ATOM 3156 C CA . PHE A 1 405 ? 19.251 11.172 5.856 1.00 43.72 405 PHE A CA 1
ATOM 3157 C C . PHE A 1 405 ? 20.064 12.331 5.275 1.00 43.72 405 PHE A C 1
ATOM 3159 O O . PHE A 1 405 ? 19.528 13.430 5.120 1.00 43.72 405 PHE A O 1
ATOM 3166 N N . ASP A 1 406 ? 21.363 12.106 5.046 1.00 36.34 406 ASP A N 1
ATOM 3167 C CA . ASP A 1 406 ? 22.285 13.113 4.501 1.00 36.34 406 ASP A CA 1
ATOM 3168 C C . ASP A 1 406 ? 21.713 13.765 3.227 1.00 36.34 406 ASP A C 1
ATOM 3170 O O . ASP A 1 406 ? 20.950 13.152 2.484 1.00 36.34 406 ASP A O 1
ATOM 3174 N N . HIS A 1 407 ? 22.052 15.020 2.966 1.00 44.03 407 HIS A N 1
ATOM 3175 C CA . HIS A 1 407 ? 21.721 15.669 1.698 1.00 44.03 407 HIS A CA 1
ATOM 3176 C C . HIS A 1 407 ? 23.011 15.923 0.928 1.00 44.03 407 HIS A C 1
ATOM 3178 O O . HIS A 1 407 ? 24.049 16.169 1.538 1.00 44.03 407 HIS A O 1
ATOM 3184 N N . PHE A 1 408 ? 22.915 15.878 -0.402 1.00 39.88 408 PHE A N 1
ATOM 3185 C CA . PHE A 1 408 ? 23.918 16.494 -1.267 1.00 39.88 408 PHE A CA 1
ATOM 3186 C C . PHE A 1 408 ? 24.011 18.011 -1.002 1.00 39.88 408 PHE A C 1
ATOM 3188 O O . PHE A 1 408 ? 22.968 18.667 -0.716 1.00 39.88 408 PHE A O 1
#